Protein AF-A0AAE2ZX65-F1 (afdb_monomer_lite)

Structure (mmCIF, N/CA/C/O backbone):
data_AF-A0AAE2ZX65-F1
#
_entry.id   AF-A0AAE2ZX65-F1
#
loop_
_atom_site.group_PDB
_atom_site.id
_atom_site.type_symbol
_atom_site.label_atom_id
_atom_site.label_alt_id
_atom_site.label_comp_id
_atom_site.label_asym_id
_atom_site.label_entity_id
_atom_site.label_seq_id
_atom_site.pdbx_PDB_ins_code
_atom_site.Cartn_x
_atom_site.Cartn_y
_atom_site.Cartn_z
_atom_site.occupancy
_atom_site.B_iso_or_equiv
_atom_site.auth_seq_id
_atom_site.auth_comp_id
_atom_site.auth_asym_id
_atom_site.auth_atom_id
_atom_site.pdbx_PDB_model_num
ATOM 1 N N . MET A 1 1 ? 79.046 -8.834 11.916 1.00 33.12 1 MET A N 1
ATOM 2 C CA . MET A 1 1 ? 79.861 -10.033 11.596 1.00 33.12 1 MET A CA 1
ATOM 3 C C . MET A 1 1 ? 79.189 -10.716 10.413 1.00 33.12 1 MET A C 1
ATOM 5 O O . MET A 1 1 ? 78.044 -11.096 10.562 1.00 33.12 1 MET A O 1
ATOM 9 N N . LYS A 1 2 ? 79.654 -10.536 9.168 1.00 31.11 2 LYS A N 1
ATOM 10 C CA . LYS A 1 2 ? 80.804 -11.180 8.480 1.00 31.11 2 LYS A CA 1
ATOM 11 C C . LYS A 1 2 ? 80.577 -12.696 8.292 1.00 31.11 2 LYS A C 1
ATOM 13 O O . LYS A 1 2 ? 80.595 -13.402 9.283 1.00 31.11 2 LYS A O 1
ATOM 18 N N . LEU A 1 3 ? 80.137 -13.179 7.124 1.00 25.38 3 LEU A N 1
ATOM 19 C CA . LEU A 1 3 ? 80.840 -13.398 5.839 1.00 25.38 3 LEU A CA 1
ATOM 20 C C . LEU A 1 3 ? 81.616 -14.741 5.782 1.00 25.38 3 LEU A C 1
ATOM 22 O O . LEU A 1 3 ? 82.618 -14.885 6.473 1.00 25.38 3 LEU A O 1
ATOM 26 N N . LYS A 1 4 ? 81.221 -15.572 4.795 1.00 26.92 4 LYS A N 1
ATOM 27 C CA . LYS A 1 4 ? 82.021 -16.476 3.927 1.00 26.92 4 LYS A CA 1
ATOM 28 C C . LYS A 1 4 ? 82.262 -17.962 4.288 1.00 26.92 4 LYS A C 1
ATOM 30 O O . LYS A 1 4 ? 82.702 -18.280 5.383 1.00 26.92 4 LYS A O 1
ATOM 35 N N . ASN A 1 5 ? 82.165 -18.760 3.201 1.00 31.64 5 ASN A N 1
ATOM 36 C CA . ASN A 1 5 ? 82.756 -20.080 2.862 1.00 31.64 5 ASN A CA 1
ATOM 37 C C . ASN A 1 5 ? 81.822 -21.307 3.041 1.00 31.64 5 ASN A C 1
ATOM 39 O O . ASN A 1 5 ? 81.230 -21.435 4.096 1.00 31.64 5 ASN A O 1
ATOM 43 N N . VAL A 1 6 ? 81.631 -22.266 2.110 1.00 33.03 6 VAL A N 1
ATOM 44 C CA . VAL A 1 6 ? 82.343 -22.659 0.870 1.00 33.03 6 VAL A CA 1
ATOM 45 C C . VAL A 1 6 ? 81.496 -23.695 0.062 1.00 33.03 6 VAL A C 1
ATOM 47 O O . VAL A 1 6 ? 80.987 -24.644 0.638 1.00 33.03 6 VAL A O 1
ATOM 50 N N . ILE A 1 7 ? 81.348 -23.460 -1.255 1.00 30.73 7 ILE A N 1
ATOM 51 C CA . ILE A 1 7 ? 81.478 -24.358 -2.441 1.00 30.73 7 ILE A CA 1
ATOM 52 C C . ILE A 1 7 ? 80.739 -25.719 -2.518 1.00 30.73 7 ILE A C 1
ATOM 54 O O . ILE A 1 7 ? 81.151 -26.685 -1.890 1.00 30.73 7 ILE A O 1
ATOM 58 N N . GLN A 1 8 ? 79.843 -25.823 -3.516 1.00 30.19 8 GLN A N 1
ATOM 59 C CA . GLN A 1 8 ? 79.922 -26.730 -4.690 1.00 30.19 8 GLN A CA 1
ATOM 60 C C . GLN A 1 8 ? 79.115 -26.100 -5.856 1.00 30.19 8 GLN A C 1
ATOM 62 O O . GLN A 1 8 ? 77.972 -25.730 -5.630 1.00 30.19 8 GLN A O 1
ATOM 67 N N . THR A 1 9 ? 79.518 -25.898 -7.118 1.00 28.58 9 THR A N 1
ATOM 68 C CA . THR A 1 9 ? 80.795 -25.835 -7.853 1.00 28.58 9 THR A CA 1
ATOM 69 C C . THR A 1 9 ? 80.483 -25.089 -9.171 1.00 28.58 9 THR A C 1
ATOM 71 O O . THR A 1 9 ? 79.490 -25.388 -9.829 1.00 28.58 9 THR A O 1
ATOM 74 N N . LYS A 1 10 ? 81.316 -24.119 -9.569 1.00 27.17 10 LYS A N 1
ATOM 75 C CA . LYS A 1 10 ? 81.329 -23.453 -10.890 1.00 27.17 10 LYS A CA 1
ATOM 76 C C . LYS A 1 10 ? 82.726 -23.652 -11.504 1.00 27.17 10 LYS A C 1
ATOM 78 O O . LYS A 1 10 ? 83.690 -23.664 -10.747 1.00 27.17 10 LYS A O 1
ATOM 83 N N . LEU A 1 11 ? 82.781 -23.635 -12.845 1.00 24.55 11 LEU A N 1
ATOM 84 C CA . LEU A 1 11 ? 83.917 -23.357 -13.761 1.00 24.55 11 LEU A CA 1
ATOM 85 C C . LEU A 1 11 ? 84.796 -24.515 -14.273 1.00 24.55 11 LEU A C 1
ATOM 87 O O . LEU A 1 11 ? 85.619 -25.046 -13.542 1.00 24.55 11 LEU A O 1
ATOM 91 N N . ALA A 1 12 ? 84.736 -24.753 -15.593 1.00 24.08 12 ALA A N 1
ATOM 92 C CA . ALA A 1 12 ? 85.725 -24.327 -16.616 1.00 24.08 12 ALA A CA 1
ATOM 93 C C . ALA A 1 12 ? 85.232 -24.841 -17.997 1.00 24.08 12 ALA A C 1
ATOM 95 O O . ALA A 1 12 ? 84.873 -26.003 -18.105 1.00 24.08 12 ALA A O 1
ATOM 96 N N . LYS A 1 13 ? 84.924 -24.034 -19.026 1.00 24.91 13 LYS A N 1
ATOM 97 C CA . LYS A 1 13 ? 85.789 -23.298 -19.976 1.00 24.91 13 LYS A CA 1
ATOM 98 C C . LYS A 1 13 ? 86.987 -24.095 -20.543 1.00 24.91 13 LYS A C 1
ATOM 100 O O . LYS A 1 13 ? 87.998 -24.227 -19.862 1.00 24.91 13 LYS A O 1
ATOM 105 N N . THR A 1 14 ? 86.902 -24.349 -21.861 1.00 22.09 14 THR A N 1
ATOM 106 C CA . THR A 1 14 ? 87.977 -24.408 -22.890 1.00 22.09 14 THR A CA 1
ATOM 107 C C . THR A 1 14 ? 88.438 -25.795 -23.384 1.00 22.09 14 THR A C 1
ATOM 109 O O . THR A 1 14 ? 88.880 -26.606 -22.585 1.00 22.09 14 THR A O 1
ATOM 112 N N . LEU A 1 15 ? 88.476 -25.936 -24.728 1.00 21.86 15 LEU A N 1
ATOM 113 C CA . LEU A 1 15 ? 89.250 -26.896 -25.555 1.00 21.86 15 LEU A CA 1
ATOM 114 C C . LEU A 1 15 ? 88.759 -28.364 -25.499 1.00 21.86 15 LEU A C 1
ATOM 116 O O . LEU A 1 15 ? 88.542 -28.904 -24.430 1.00 21.86 15 LEU A O 1
ATOM 120 N N . VAL A 1 16 ? 88.512 -29.088 -26.597 1.00 23.00 16 VAL A N 1
ATOM 121 C CA . VAL A 1 16 ? 89.379 -29.465 -27.738 1.00 23.00 16 VAL A CA 1
ATOM 122 C C . VAL A 1 16 ? 88.421 -29.919 -28.868 1.00 23.00 16 VAL A C 1
ATOM 124 O O . VAL A 1 16 ? 87.481 -30.653 -28.594 1.00 23.00 16 VAL A O 1
ATOM 127 N N . ALA A 1 17 ? 88.527 -29.468 -30.119 1.00 22.17 17 ALA A N 1
ATOM 128 C CA . ALA A 1 17 ? 89.561 -29.924 -31.042 1.00 22.17 17 ALA A CA 1
ATOM 129 C C . ALA A 1 17 ? 89.898 -28.894 -32.130 1.00 22.17 17 ALA A C 1
ATOM 131 O O . ALA A 1 17 ? 89.030 -28.386 -32.834 1.00 22.17 17 ALA A O 1
ATOM 132 N N . ALA A 1 18 ? 91.196 -28.635 -32.270 1.00 23.88 18 ALA A N 1
ATOM 133 C CA . ALA A 1 18 ? 91.813 -28.020 -33.432 1.00 23.88 18 ALA A CA 1
ATOM 134 C C . ALA A 1 18 ? 92.181 -29.114 -34.449 1.00 23.88 18 ALA A C 1
ATOM 136 O O . ALA A 1 18 ? 92.753 -30.120 -34.035 1.00 23.88 18 ALA A O 1
ATOM 137 N N . LEU A 1 19 ? 91.911 -28.914 -35.745 1.00 23.19 19 LEU A N 1
ATOM 138 C CA . LEU A 1 19 ? 92.927 -28.706 -36.797 1.00 23.19 19 LEU A CA 1
ATOM 139 C C . LEU A 1 19 ? 92.298 -28.621 -38.208 1.00 23.19 19 LEU A C 1
ATOM 141 O O . LEU A 1 19 ? 91.191 -29.101 -38.418 1.00 23.19 19 LEU A O 1
ATOM 145 N N . MET A 1 20 ? 93.106 -28.108 -39.153 1.00 23.92 20 MET A N 1
ATOM 146 C CA . MET A 1 20 ? 92.914 -27.895 -40.609 1.00 23.92 20 MET A CA 1
ATOM 147 C C . MET A 1 20 ? 92.323 -26.514 -40.980 1.00 23.92 20 MET A C 1
ATOM 149 O O . MET A 1 20 ? 91.116 -26.332 -40.934 1.00 23.92 20 MET A O 1
ATOM 153 N N . ILE A 1 21 ? 93.108 -25.425 -41.089 1.00 27.61 21 ILE A N 1
ATOM 154 C CA . ILE A 1 21 ? 94.105 -24.993 -42.117 1.00 27.61 21 ILE A CA 1
ATOM 155 C C . ILE A 1 21 ? 93.481 -24.342 -43.375 1.00 27.61 21 ILE A C 1
ATOM 157 O O . ILE A 1 21 ? 92.838 -25.034 -44.151 1.00 27.61 21 ILE A O 1
ATOM 161 N N . GLY A 1 22 ? 93.849 -23.061 -43.598 1.00 23.44 22 GLY A N 1
ATOM 162 C CA . GLY A 1 22 ? 93.984 -22.343 -44.892 1.00 23.44 22 GLY A CA 1
ATOM 163 C C . GLY A 1 22 ? 92.676 -21.941 -45.594 1.00 23.44 22 GLY A C 1
ATOM 164 O O . GLY A 1 22 ? 91.748 -22.724 -45.628 1.00 23.44 22 GLY A O 1
ATOM 165 N N . SER A 1 23 ? 92.485 -20.773 -46.218 1.00 26.30 23 SER A N 1
ATOM 166 C CA . SER A 1 23 ? 93.396 -19.728 -46.711 1.00 26.30 23 SER A CA 1
ATOM 167 C C . SER A 1 23 ? 92.569 -18.577 -47.342 1.00 26.30 23 SER A C 1
ATOM 169 O O . SER A 1 23 ? 91.631 -18.884 -48.064 1.00 26.30 23 SER A O 1
ATOM 171 N N . ILE A 1 24 ? 92.967 -17.308 -47.091 1.00 28.83 24 ILE A N 1
ATOM 172 C CA . ILE A 1 24 ? 93.163 -16.166 -48.042 1.00 28.83 24 ILE A CA 1
ATOM 173 C C . ILE A 1 24 ? 91.943 -15.792 -48.942 1.00 28.83 24 ILE A C 1
ATOM 175 O O . ILE A 1 24 ? 91.455 -16.620 -49.694 1.00 28.83 24 ILE A O 1
ATOM 179 N N . SER A 1 25 ? 91.383 -14.569 -49.002 1.00 26.75 25 SER A N 1
ATOM 180 C CA . SER A 1 25 ? 91.962 -13.237 -49.325 1.00 26.75 25 SER A CA 1
ATOM 181 C C . SER A 1 25 ? 90.861 -12.161 -49.132 1.00 26.75 25 SER A C 1
ATOM 183 O O . SER A 1 25 ? 89.714 -12.447 -49.450 1.00 26.75 25 SER A O 1
ATOM 185 N N . ASN A 1 26 ? 91.086 -11.004 -48.487 1.00 25.69 26 ASN A N 1
ATOM 186 C CA . ASN A 1 26 ? 91.596 -9.726 -49.051 1.00 25.69 26 ASN A CA 1
ATOM 187 C C . ASN A 1 26 ? 90.714 -9.205 -50.211 1.00 25.69 26 ASN A C 1
ATOM 189 O O . ASN A 1 26 ? 90.538 -9.931 -51.177 1.00 25.69 26 ASN A O 1
ATOM 193 N N . THR A 1 27 ? 90.083 -8.025 -50.207 1.00 28.42 27 THR A N 1
ATOM 194 C CA . THR A 1 27 ? 90.533 -6.618 -50.018 1.00 28.42 27 THR A CA 1
ATOM 195 C C . THR A 1 27 ? 89.251 -5.741 -50.019 1.00 28.42 27 THR A C 1
ATOM 197 O O . THR A 1 27 ? 88.296 -6.141 -50.671 1.00 28.42 27 THR A O 1
ATOM 200 N N . GLY A 1 28 ? 89.065 -4.580 -49.383 1.00 24.11 28 GLY A N 1
ATOM 201 C CA . GLY A 1 28 ? 89.921 -3.409 -49.187 1.00 24.11 28 GLY A CA 1
ATOM 202 C C . GLY A 1 28 ? 89.157 -2.146 -49.655 1.00 24.11 28 GLY A C 1
ATOM 203 O O . GLY A 1 28 ? 88.316 -2.233 -50.542 1.00 24.11 28 GLY A O 1
ATOM 204 N N . PHE A 1 29 ? 89.526 -0.992 -49.094 1.00 24.34 29 PHE A N 1
ATOM 205 C CA . PHE A 1 29 ? 89.214 0.387 -49.511 1.00 24.34 29 PHE A CA 1
ATOM 206 C C . PHE A 1 29 ? 87.988 1.142 -48.967 1.00 24.34 29 PHE A C 1
ATOM 208 O O . PHE A 1 29 ? 87.015 0.601 -48.463 1.00 24.34 29 PHE A O 1
ATOM 215 N N . THR A 1 30 ? 88.166 2.462 -48.987 1.00 24.75 30 THR A N 1
ATOM 216 C CA . THR A 1 30 ? 87.928 3.434 -47.918 1.00 24.75 30 THR A CA 1
ATOM 217 C C . THR A 1 30 ? 87.619 4.799 -48.555 1.00 24.75 30 THR A C 1
ATOM 219 O O . THR A 1 30 ? 88.247 5.133 -49.554 1.00 24.75 30 THR A O 1
ATOM 222 N N . VAL A 1 31 ? 86.798 5.595 -47.855 1.00 24.00 31 VAL A N 1
ATOM 223 C CA . VAL A 1 31 ? 86.656 7.079 -47.810 1.00 24.00 31 VAL A CA 1
ATOM 224 C C . VAL A 1 31 ? 85.989 7.884 -48.953 1.00 24.00 31 VAL A C 1
ATOM 226 O O . VAL A 1 31 ? 86.354 7.775 -50.115 1.00 24.00 31 VAL A O 1
ATOM 229 N N . GLN A 1 32 ? 85.166 8.838 -48.477 1.00 23.20 32 GLN A N 1
ATOM 230 C CA . GLN A 1 32 ? 84.896 10.243 -48.886 1.00 23.20 32 GLN A CA 1
ATOM 231 C C . GLN A 1 32 ? 83.448 10.476 -49.346 1.00 23.20 32 GLN A C 1
ATOM 233 O O . GLN A 1 32 ? 82.987 9.841 -50.280 1.00 23.20 32 GLN A O 1
ATOM 238 N N . ALA A 1 33 ? 82.599 11.145 -48.552 1.00 25.52 33 ALA A N 1
ATOM 239 C CA . ALA A 1 33 ? 82.558 12.578 -48.214 1.00 25.52 33 ALA A CA 1
ATOM 240 C C . ALA A 1 33 ? 82.254 13.454 -49.437 1.00 25.52 33 ALA A C 1
ATOM 242 O O . ALA A 1 33 ? 83.161 13.715 -50.210 1.00 25.52 33 ALA A O 1
ATOM 243 N N . GLU A 1 34 ? 81.007 13.920 -49.561 1.00 25.22 34 GLU A N 1
ATOM 244 C CA . GLU A 1 34 ? 80.683 15.337 -49.788 1.00 25.22 34 GLU A CA 1
ATOM 245 C C . GLU A 1 34 ? 79.168 15.579 -49.703 1.00 25.22 34 GLU A C 1
ATOM 247 O O . GLU A 1 34 ? 78.351 14.796 -50.188 1.00 25.22 34 GLU A O 1
ATOM 252 N N . GLU A 1 35 ? 78.822 16.660 -49.007 1.00 25.33 35 GLU A N 1
ATOM 253 C CA . GLU A 1 35 ? 77.507 17.296 -48.974 1.00 25.33 35 GLU A CA 1
ATOM 254 C C . GLU A 1 35 ? 77.135 17.846 -50.361 1.00 25.33 35 GLU A C 1
ATOM 256 O O . GLU A 1 35 ? 78.023 18.265 -51.097 1.00 25.33 35 GLU A O 1
ATOM 261 N N . ALA A 1 36 ? 75.836 17.951 -50.671 1.00 23.62 36 ALA A N 1
ATOM 262 C CA . ALA A 1 36 ? 75.194 19.235 -51.001 1.00 23.62 36 ALA A CA 1
ATOM 263 C C . ALA A 1 36 ? 73.749 19.072 -51.530 1.00 23.62 36 ALA A C 1
ATOM 265 O O . ALA A 1 36 ? 73.491 18.408 -52.527 1.00 23.62 36 ALA A O 1
ATOM 266 N N . THR A 1 37 ? 72.847 19.779 -50.839 1.00 24.52 37 THR A N 1
ATOM 267 C CA . THR A 1 37 ? 71.733 20.616 -51.345 1.00 24.52 37 THR A CA 1
ATOM 268 C C . THR A 1 37 ? 70.596 20.044 -52.208 1.00 24.52 37 THR A C 1
ATOM 270 O O . THR A 1 37 ? 70.757 19.769 -53.387 1.00 24.52 37 THR A O 1
ATOM 273 N N . GLN A 1 38 ? 69.413 20.051 -51.577 1.00 25.27 38 GLN A N 1
ATOM 274 C CA . GLN A 1 38 ? 68.196 20.832 -51.893 1.00 25.27 38 GLN A CA 1
ATOM 275 C C . GLN A 1 38 ? 67.552 20.844 -53.296 1.00 25.27 38 GLN A C 1
ATOM 277 O O . GLN A 1 38 ? 68.186 21.149 -54.299 1.00 25.27 38 GLN A O 1
ATOM 282 N N . ASN A 1 39 ? 66.210 20.780 -53.209 1.00 25.42 39 ASN A N 1
ATOM 283 C CA . ASN A 1 39 ? 65.164 21.288 -54.111 1.00 25.42 39 ASN A CA 1
ATOM 284 C C . ASN A 1 39 ? 64.868 20.457 -55.367 1.00 25.42 39 ASN A C 1
ATOM 286 O O . ASN A 1 39 ? 65.763 19.892 -55.973 1.00 25.42 39 ASN A O 1
ATOM 290 N N . GLU A 1 40 ? 63.646 20.364 -55.887 1.00 27.20 40 GLU A N 1
ATOM 291 C CA . GLU A 1 40 ? 62.262 20.613 -55.452 1.00 27.20 40 GLU A CA 1
ATOM 292 C C . GLU A 1 40 ? 61.406 20.065 -56.623 1.00 27.20 40 GLU A C 1
ATOM 294 O O . GLU A 1 40 ? 61.785 20.230 -57.777 1.00 27.20 40 GLU A O 1
ATOM 299 N N . GLN A 1 41 ? 60.256 19.462 -56.312 1.00 25.81 41 GLN A N 1
ATOM 300 C CA . GLN A 1 41 ? 59.004 19.465 -57.095 1.00 25.81 41 GLN A CA 1
ATOM 301 C C . GLN A 1 41 ? 58.832 18.800 -58.489 1.00 25.81 41 GLN A C 1
ATOM 303 O O . GLN A 1 41 ? 59.487 19.116 -59.475 1.00 25.81 41 GLN A O 1
ATOM 308 N N . ASN A 1 42 ? 57.710 18.057 -58.528 1.00 25.98 42 ASN A N 1
ATOM 309 C CA . ASN A 1 42 ? 56.699 17.886 -59.587 1.00 25.98 42 ASN A CA 1
ATOM 310 C C . ASN A 1 42 ? 56.825 16.736 -60.607 1.00 25.98 42 ASN A C 1
ATOM 312 O O . ASN A 1 42 ? 57.522 16.825 -61.607 1.00 25.98 42 ASN A O 1
ATOM 316 N N . ASP A 1 43 ? 56.029 15.696 -60.324 1.00 27.55 43 ASP A N 1
ATOM 317 C CA . ASP A 1 43 ? 54.872 15.210 -61.099 1.00 27.55 43 ASP A CA 1
ATOM 318 C C . ASP A 1 43 ? 54.977 14.805 -62.591 1.00 27.55 43 ASP A C 1
ATOM 320 O O . ASP A 1 43 ? 55.471 15.529 -63.448 1.00 27.55 43 ASP A O 1
ATOM 324 N N . VAL A 1 44 ? 54.263 13.694 -62.862 1.00 26.70 44 VAL A N 1
ATOM 325 C CA . VAL A 1 44 ? 53.618 13.227 -64.115 1.00 26.70 44 VAL A CA 1
ATOM 326 C C . VAL A 1 44 ? 54.260 12.044 -64.886 1.00 26.70 44 VAL A C 1
ATOM 328 O O . VAL A 1 44 ? 55.163 12.205 -65.694 1.00 26.70 44 VAL A O 1
ATOM 331 N N . VAL A 1 45 ? 53.657 10.864 -64.648 1.00 26.05 45 VAL A N 1
ATOM 332 C CA . VAL A 1 45 ? 53.090 9.846 -65.581 1.00 26.05 45 VAL A CA 1
ATOM 333 C C . VAL A 1 45 ? 53.964 9.139 -66.647 1.00 26.05 45 VAL A C 1
ATOM 335 O O . VAL A 1 45 ? 54.505 9.748 -67.559 1.00 26.05 45 VAL A O 1
ATOM 338 N N . GLU A 1 46 ? 53.942 7.799 -66.520 1.00 31.55 46 GLU A N 1
ATOM 339 C CA . GLU A 1 46 ? 54.070 6.677 -67.481 1.00 31.55 46 GLU A CA 1
ATOM 340 C C . GLU A 1 46 ? 54.972 6.776 -68.725 1.00 31.55 46 GLU A C 1
ATOM 342 O O . GLU A 1 46 ? 54.770 7.601 -69.606 1.00 31.55 46 GLU A O 1
ATOM 347 N N . MET A 1 47 ? 55.821 5.751 -68.903 1.00 27.06 47 MET A N 1
ATOM 348 C CA . MET A 1 47 ? 55.765 4.856 -70.075 1.00 27.06 47 MET A CA 1
ATOM 349 C C . MET A 1 47 ? 56.664 3.625 -69.879 1.00 27.06 47 MET A C 1
ATOM 351 O O . MET A 1 47 ? 57.814 3.710 -69.452 1.00 27.06 47 MET A O 1
ATOM 355 N N . ALA A 1 48 ? 56.099 2.463 -70.198 1.00 29.67 48 ALA A N 1
ATOM 356 C CA . ALA A 1 48 ? 56.724 1.154 -70.118 1.00 29.67 48 ALA A CA 1
ATOM 357 C C . ALA A 1 48 ? 57.840 0.960 -71.161 1.00 29.67 48 ALA A C 1
ATOM 359 O O . ALA A 1 48 ? 57.712 1.361 -72.316 1.00 29.67 48 ALA A O 1
ATOM 360 N N . SER A 1 49 ? 58.882 0.215 -70.788 1.00 28.33 49 SER A N 1
ATOM 361 C CA . SER A 1 49 ? 59.636 -0.612 -71.734 1.00 28.33 49 SER A CA 1
ATOM 362 C C . SER A 1 49 ? 60.024 -1.924 -71.053 1.00 28.33 49 SER A C 1
ATOM 364 O O . SER A 1 49 ? 60.558 -1.944 -69.947 1.00 28.33 49 SER A O 1
ATOM 366 N N . ALA A 1 50 ? 59.660 -3.030 -71.696 1.00 34.09 50 ALA A N 1
ATOM 367 C CA . ALA A 1 50 ? 59.936 -4.383 -71.249 1.00 34.09 50 ALA A CA 1
ATOM 368 C C . ALA A 1 50 ? 61.233 -4.898 -71.890 1.00 34.09 50 ALA A C 1
ATOM 370 O O . ALA A 1 50 ? 61.385 -4.830 -73.108 1.00 34.09 50 ALA A O 1
ATOM 371 N N . SER A 1 51 ? 62.111 -5.507 -71.093 1.00 28.22 51 SER A N 1
ATOM 372 C CA . SER A 1 51 ? 62.977 -6.599 -71.554 1.00 28.22 51 SER A CA 1
ATOM 373 C C . SER A 1 51 ? 63.300 -7.517 -70.374 1.00 28.22 51 SER A C 1
ATOM 375 O O . SER A 1 51 ? 63.884 -7.070 -69.387 1.00 28.22 51 SER A O 1
ATOM 377 N N . GLY A 1 52 ? 62.870 -8.776 -70.455 1.00 31.38 52 GLY A N 1
ATOM 378 C CA . GLY A 1 52 ? 63.052 -9.781 -69.408 1.00 31.38 52 GLY A CA 1
ATOM 379 C C . GLY A 1 52 ? 64.491 -10.283 -69.286 1.00 31.38 52 GLY A C 1
ATOM 380 O O . GLY A 1 52 ? 65.197 -10.412 -70.281 1.00 31.38 52 GLY A O 1
ATOM 381 N N . ASN A 1 53 ? 64.938 -10.575 -68.067 1.00 32.19 53 ASN A N 1
ATOM 382 C CA . ASN A 1 53 ? 64.852 -11.910 -67.460 1.00 32.19 53 ASN A CA 1
ATOM 383 C C . ASN A 1 53 ? 65.441 -11.882 -66.035 1.00 32.19 53 ASN A C 1
ATOM 385 O O . ASN A 1 53 ? 66.324 -11.083 -65.739 1.00 32.19 53 ASN A O 1
ATOM 389 N N . ASP A 1 54 ? 64.922 -12.776 -65.190 1.00 30.06 54 ASP A N 1
ATOM 390 C CA . ASP A 1 54 ? 65.324 -13.089 -63.809 1.00 30.06 54 ASP A CA 1
ATOM 391 C C . ASP A 1 54 ? 65.136 -11.996 -62.747 1.00 30.06 54 ASP A C 1
ATOM 393 O O . ASP A 1 54 ? 66.061 -11.535 -62.079 1.00 30.06 54 ASP A O 1
ATOM 397 N N . SER A 1 5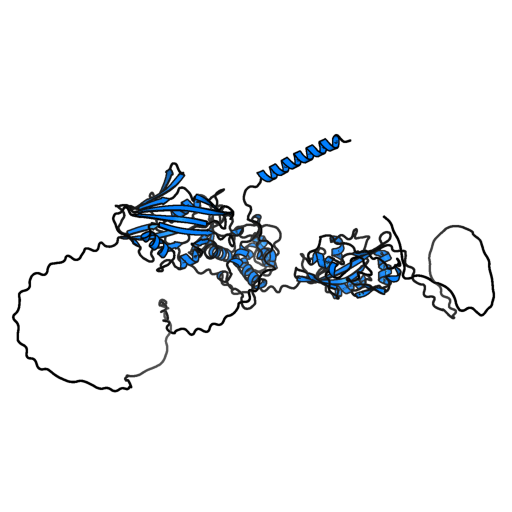5 ? 63.873 -11.657 -62.490 1.00 31.16 55 SER A N 1
ATOM 398 C CA . SER A 1 55 ? 63.472 -11.052 -61.222 1.00 31.16 55 SER A CA 1
ATOM 399 C C . SER A 1 55 ? 63.446 -12.116 -60.120 1.00 31.16 55 SER A C 1
ATOM 401 O O . SER A 1 55 ? 62.426 -12.768 -59.889 1.00 31.16 55 SER A O 1
ATOM 403 N N . VAL A 1 56 ? 64.549 -12.247 -59.382 1.00 32.91 56 VAL A N 1
ATOM 404 C CA . VAL A 1 56 ? 64.445 -12.566 -57.954 1.00 32.91 56 VAL A CA 1
ATOM 405 C C . VAL A 1 56 ? 63.661 -11.406 -57.351 1.00 32.91 56 VAL A C 1
ATOM 407 O O . VAL A 1 56 ? 64.175 -10.293 -57.242 1.00 32.91 56 VAL A O 1
ATOM 410 N N . VAL A 1 57 ? 62.382 -11.630 -57.050 1.00 32.62 57 VAL A N 1
ATOM 411 C CA . VAL A 1 57 ? 61.566 -10.670 -56.306 1.00 32.62 57 VAL A CA 1
ATOM 412 C C . VAL A 1 57 ? 62.212 -10.540 -54.933 1.00 32.62 57 VAL A C 1
ATOM 414 O O . VAL A 1 57 ? 62.013 -11.373 -54.053 1.00 32.62 57 VAL A O 1
ATOM 417 N N . ALA A 1 58 ? 63.040 -9.513 -54.762 1.00 38.28 58 ALA A N 1
ATOM 418 C CA . ALA A 1 58 ? 63.372 -9.018 -53.444 1.00 38.28 58 ALA A CA 1
ATOM 419 C C . ALA A 1 58 ? 62.049 -8.559 -52.828 1.00 38.28 58 ALA A C 1
ATOM 421 O O . ALA A 1 58 ? 61.490 -7.537 -53.232 1.00 38.28 58 ALA A O 1
ATOM 422 N N . VAL A 1 59 ? 61.515 -9.349 -51.896 1.00 37.44 59 VAL A N 1
ATOM 423 C CA . VAL A 1 59 ? 60.452 -8.897 -51.003 1.00 37.44 59 VAL A CA 1
ATOM 424 C C . VAL A 1 59 ? 61.033 -7.687 -50.279 1.00 37.44 59 VAL A C 1
ATOM 426 O O . VAL A 1 59 ? 61.921 -7.826 -49.441 1.00 37.44 59 VAL A O 1
ATOM 429 N N . LYS A 1 60 ? 60.618 -6.477 -50.668 1.00 44.53 60 LYS A N 1
ATOM 430 C CA . LYS A 1 60 ? 60.876 -5.288 -49.858 1.00 44.53 60 LYS A CA 1
ATOM 431 C C . LYS A 1 60 ? 60.134 -5.520 -48.550 1.00 44.53 60 LYS A C 1
ATOM 433 O O . LYS A 1 60 ? 58.910 -5.437 -48.534 1.00 44.53 60 LYS A O 1
ATOM 438 N N . GLU A 1 61 ? 60.858 -5.831 -47.480 1.00 56.91 61 GLU A N 1
ATOM 439 C CA . GLU A 1 61 ? 60.288 -5.802 -46.137 1.00 56.91 61 GLU A CA 1
ATOM 440 C C . GLU A 1 61 ? 59.707 -4.405 -45.905 1.00 56.91 61 GLU A C 1
ATOM 442 O O . GLU A 1 61 ? 60.412 -3.390 -45.968 1.00 56.91 61 GLU A O 1
ATOM 447 N N . LYS A 1 62 ? 58.388 -4.345 -45.714 1.00 64.81 62 LYS A N 1
ATOM 448 C CA . LYS A 1 62 ? 57.675 -3.106 -45.422 1.00 64.81 62 LYS A CA 1
ATOM 449 C C . LYS A 1 62 ? 58.222 -2.557 -44.108 1.00 64.81 62 LYS A C 1
ATOM 451 O O . LYS A 1 62 ? 58.083 -3.172 -43.055 1.00 64.81 62 LYS A O 1
ATOM 456 N N . THR A 1 63 ? 58.916 -1.425 -44.177 1.00 68.81 63 THR A N 1
ATOM 457 C CA . THR A 1 63 ? 59.569 -0.838 -43.005 1.00 68.81 63 THR A CA 1
ATOM 458 C C . THR A 1 63 ? 58.575 0.045 -42.259 1.00 68.81 63 THR A C 1
ATOM 460 O O . THR A 1 63 ? 58.090 1.037 -42.802 1.00 68.81 63 THR A O 1
ATOM 463 N N . TYR A 1 64 ? 58.282 -0.303 -41.009 1.00 73.88 64 TYR A N 1
ATOM 464 C CA . TYR A 1 64 ? 57.392 0.473 -40.150 1.00 73.88 64 TYR A CA 1
ATOM 465 C C . TYR A 1 64 ? 58.167 1.522 -39.330 1.00 73.88 64 TYR A C 1
ATOM 467 O O . TYR A 1 64 ? 59.319 1.286 -38.953 1.00 73.88 64 TYR A O 1
ATOM 475 N N . PRO A 1 65 ? 57.571 2.693 -39.026 1.00 75.06 65 PRO A N 1
ATOM 476 C CA . PRO A 1 65 ? 58.196 3.676 -38.148 1.00 75.06 65 PRO A CA 1
ATOM 477 C C . PRO A 1 65 ? 58.333 3.130 -36.721 1.00 75.06 65 PRO A C 1
ATOM 479 O O . PRO A 1 65 ? 57.573 2.264 -36.292 1.00 75.06 65 PRO A O 1
ATOM 482 N N . THR A 1 66 ? 59.267 3.682 -35.944 1.00 76.75 66 THR A N 1
ATOM 483 C CA . THR A 1 66 ? 59.402 3.328 -34.525 1.00 76.75 66 THR A CA 1
ATOM 484 C C . THR A 1 66 ? 58.161 3.765 -33.741 1.00 76.75 66 THR A C 1
ATOM 486 O O . THR A 1 66 ? 57.949 4.959 -33.518 1.00 76.75 66 THR A O 1
ATOM 489 N N . ILE A 1 67 ? 57.370 2.792 -33.286 1.00 79.06 67 ILE A N 1
ATOM 490 C CA . ILE A 1 67 ? 56.212 2.989 -32.409 1.00 79.06 67 ILE A CA 1
ATOM 491 C C . ILE A 1 67 ? 56.604 2.613 -30.980 1.00 79.06 67 ILE A C 1
ATOM 493 O O . ILE A 1 67 ? 57.067 1.507 -30.720 1.00 79.06 67 ILE A O 1
ATOM 497 N N . LYS A 1 68 ? 56.434 3.551 -30.043 1.00 72.31 68 LYS A N 1
ATOM 498 C CA . LYS A 1 68 ? 56.783 3.361 -28.626 1.00 72.31 68 LYS A CA 1
ATOM 499 C C . LYS A 1 68 ? 55.659 2.717 -27.818 1.00 72.31 68 LYS A C 1
ATOM 501 O O . LYS A 1 68 ? 55.951 2.022 -26.850 1.00 72.31 68 LYS A O 1
ATOM 506 N N . THR A 1 69 ? 54.407 2.951 -28.213 1.00 76.50 69 THR A N 1
ATOM 507 C CA . THR A 1 69 ? 53.218 2.458 -27.507 1.00 76.50 69 THR A CA 1
ATOM 508 C C . THR A 1 69 ? 52.093 2.170 -28.497 1.00 76.50 69 THR A C 1
ATOM 510 O O . THR A 1 69 ? 51.802 3.006 -29.349 1.00 76.50 69 THR A O 1
ATOM 513 N N . VAL A 1 70 ? 51.428 1.026 -28.350 1.00 79.88 70 VAL A N 1
ATOM 514 C CA . VAL A 1 70 ? 50.110 0.767 -28.954 1.00 79.88 70 VAL A CA 1
ATOM 515 C C . VAL A 1 70 ? 49.095 0.761 -27.818 1.00 79.88 70 VAL A C 1
ATOM 517 O O . VAL A 1 70 ? 49.317 0.103 -26.804 1.00 79.88 70 VAL A O 1
ATOM 520 N N . ILE A 1 71 ? 48.022 1.527 -27.948 1.00 80.69 71 ILE A N 1
ATOM 521 C CA . ILE A 1 71 ? 46.973 1.634 -26.937 1.00 80.69 71 ILE A CA 1
ATOM 522 C C . ILE A 1 71 ? 45.754 0.863 -27.423 1.00 80.69 71 ILE A C 1
ATOM 524 O O . ILE A 1 71 ? 45.249 1.157 -28.502 1.00 80.69 71 ILE A O 1
ATOM 528 N N . LEU A 1 72 ? 45.252 -0.072 -26.619 1.00 83.94 72 LEU A N 1
ATOM 529 C CA . LEU A 1 72 ? 43.937 -0.668 -26.832 1.00 83.94 72 LEU A CA 1
ATOM 530 C C . LEU A 1 72 ? 42.910 0.036 -25.941 1.00 83.94 72 LEU A C 1
ATOM 532 O O . LEU A 1 72 ? 42.939 -0.091 -24.713 1.00 83.94 72 LEU A O 1
ATOM 536 N N . ALA A 1 73 ? 42.013 0.792 -26.566 1.00 83.75 73 ALA A N 1
ATOM 537 C CA . ALA A 1 73 ? 40.952 1.536 -25.913 1.00 83.75 73 ALA A CA 1
ATOM 538 C C . ALA A 1 73 ? 39.625 0.764 -25.964 1.00 83.75 73 ALA A C 1
ATOM 540 O O . ALA A 1 73 ? 39.279 0.135 -26.965 1.00 83.75 73 ALA A O 1
ATOM 541 N N . GLY A 1 74 ? 38.868 0.815 -24.869 1.00 81.75 74 GLY A N 1
ATOM 542 C CA . GLY A 1 74 ? 37.525 0.238 -24.792 1.00 81.75 74 GLY A CA 1
ATOM 543 C C . GLY A 1 74 ? 37.447 -1.267 -24.505 1.00 81.75 74 GLY A C 1
ATOM 544 O O . GLY A 1 74 ? 36.341 -1.782 -24.371 1.00 81.75 74 GLY A O 1
ATOM 545 N N . GLY A 1 75 ? 38.577 -1.968 -24.352 1.00 82.88 75 GLY A N 1
ATOM 546 C CA . GLY A 1 75 ? 38.608 -3.430 -24.161 1.00 82.88 75 GLY A CA 1
ATOM 547 C C . GLY A 1 75 ? 37.958 -3.935 -22.867 1.00 82.88 75 GLY A C 1
ATOM 548 O O . GLY A 1 75 ? 37.628 -5.107 -22.748 1.00 82.88 75 GLY A O 1
ATOM 549 N N . THR A 1 76 ? 37.735 -3.051 -21.900 1.00 80.50 76 THR A N 1
ATOM 550 C CA . THR A 1 76 ? 37.129 -3.359 -20.599 1.00 80.50 76 THR A CA 1
ATOM 551 C C . THR A 1 76 ? 35.721 -2.767 -20.442 1.00 80.50 76 THR A C 1
ATOM 553 O O . THR A 1 76 ? 35.094 -2.953 -19.401 1.00 80.50 76 THR A O 1
ATOM 556 N N . MET A 1 77 ? 35.179 -2.091 -21.471 1.00 79.06 77 MET A N 1
ATOM 557 C CA . MET A 1 77 ? 33.865 -1.428 -21.396 1.00 79.06 77 MET A CA 1
ATOM 558 C C . MET A 1 77 ? 32.724 -2.377 -21.046 1.00 79.06 77 MET A C 1
ATOM 560 O O . MET A 1 77 ? 31.882 -2.000 -20.237 1.00 79.06 77 MET A O 1
ATOM 564 N N . ALA A 1 78 ? 32.722 -3.598 -21.583 1.00 78.44 78 ALA A N 1
ATOM 565 C CA . ALA A 1 78 ? 31.691 -4.584 -21.270 1.00 78.44 78 ALA A CA 1
ATOM 566 C C . ALA A 1 78 ? 31.612 -4.888 -19.768 1.00 78.44 78 ALA A C 1
ATOM 568 O O . ALA A 1 78 ? 30.520 -4.974 -19.216 1.00 78.44 78 ALA A O 1
ATOM 569 N N . LYS A 1 79 ? 32.753 -4.953 -19.071 1.00 75.94 79 LYS A N 1
ATOM 570 C CA . LYS A 1 79 ? 32.782 -5.160 -17.621 1.00 75.94 79 LYS A CA 1
ATOM 571 C C . LYS A 1 79 ? 32.158 -3.986 -16.865 1.00 75.94 79 LYS A C 1
ATOM 573 O O . LYS A 1 79 ? 31.329 -4.194 -15.989 1.00 75.94 79 LYS A O 1
ATOM 578 N N . TYR A 1 80 ? 32.517 -2.751 -17.214 1.00 73.31 80 TYR A N 1
ATOM 579 C CA . TYR A 1 80 ? 32.037 -1.573 -16.481 1.00 73.31 80 TYR A CA 1
ATOM 580 C C . TYR A 1 80 ? 30.588 -1.211 -16.820 1.00 73.31 80 TYR A C 1
ATOM 582 O O . TYR A 1 80 ? 29.767 -1.033 -15.925 1.00 73.31 80 TYR A O 1
ATOM 590 N N . VAL A 1 81 ? 30.269 -1.099 -18.113 1.00 72.25 81 VAL A N 1
ATOM 591 C CA . VAL A 1 81 ? 28.951 -0.660 -18.601 1.00 72.25 81 VAL A CA 1
ATOM 592 C C . VAL A 1 81 ? 27.935 -1.805 -18.543 1.00 72.25 81 VAL A C 1
ATOM 594 O O . VAL A 1 81 ? 26.754 -1.563 -18.316 1.00 72.25 81 VAL A O 1
ATOM 597 N N . GLY A 1 82 ? 28.382 -3.060 -18.646 1.00 65.62 82 GLY A N 1
ATOM 598 C CA . GLY A 1 82 ? 27.563 -4.244 -18.370 1.00 65.62 82 GLY A CA 1
ATOM 599 C C . GLY A 1 82 ? 27.312 -4.502 -16.877 1.00 65.62 82 GLY A C 1
ATOM 600 O O . GLY A 1 82 ? 26.680 -5.496 -16.534 1.00 65.62 82 GLY A O 1
ATOM 601 N N . GLY A 1 83 ? 27.782 -3.641 -15.965 1.00 61.50 83 GLY A N 1
ATOM 602 C CA . GLY A 1 83 ? 27.423 -3.705 -14.543 1.00 61.50 83 GLY A CA 1
ATOM 603 C C . GLY A 1 83 ? 28.142 -4.785 -13.723 1.00 61.50 83 GLY A C 1
ATOM 604 O O . GLY A 1 83 ? 27.606 -5.228 -12.706 1.00 61.50 83 GLY A O 1
ATOM 605 N N . GLN A 1 84 ? 29.340 -5.216 -14.131 1.00 54.28 84 GLN A N 1
ATOM 606 C CA . GLN A 1 84 ? 30.226 -6.055 -13.315 1.00 54.28 84 GLN A CA 1
ATOM 607 C C . GLN A 1 84 ? 31.097 -5.137 -12.434 1.00 54.28 84 GLN A C 1
ATOM 609 O O . GLN A 1 84 ? 31.793 -4.255 -12.933 1.00 54.28 84 GLN A O 1
ATOM 614 N N . VAL A 1 85 ? 31.036 -5.304 -11.109 1.00 51.50 85 VAL A N 1
ATOM 615 C CA . VAL A 1 85 ? 31.606 -4.388 -10.097 1.00 51.50 85 VAL A CA 1
ATOM 616 C C . VAL A 1 85 ? 33.097 -4.089 -10.351 1.00 51.50 85 VAL A C 1
ATOM 618 O O . VAL A 1 85 ? 33.968 -4.901 -10.044 1.00 51.50 85 VAL A O 1
ATOM 621 N N . ALA A 1 86 ? 33.411 -2.905 -10.887 1.00 49.75 86 ALA A N 1
ATOM 622 C CA . ALA A 1 86 ? 34.774 -2.389 -11.004 1.00 49.75 86 ALA A CA 1
ATOM 623 C C . ALA A 1 86 ? 34.802 -0.846 -10.980 1.00 49.75 86 ALA A C 1
ATOM 625 O O . ALA A 1 86 ? 33.820 -0.180 -11.294 1.00 49.75 86 ALA A O 1
ATOM 626 N N . SER A 1 87 ? 35.944 -0.287 -10.561 1.00 45.34 87 SER A N 1
ATOM 627 C CA . SER A 1 87 ? 36.206 1.158 -10.439 1.00 45.34 87 SER A CA 1
ATOM 628 C C . SER A 1 87 ? 35.892 1.926 -11.742 1.00 45.34 87 SER A C 1
ATOM 630 O O . SER A 1 87 ? 36.222 1.417 -12.811 1.00 45.34 87 SER A O 1
ATOM 632 N N . PRO A 1 88 ? 35.331 3.154 -11.686 1.00 45.50 88 PRO A N 1
ATOM 633 C CA . PRO A 1 88 ? 34.788 3.894 -12.841 1.00 45.50 88 PRO A CA 1
ATOM 634 C C . PRO A 1 88 ? 35.807 4.364 -13.898 1.00 45.50 88 PRO A C 1
ATOM 636 O O . PRO A 1 88 ? 35.446 5.094 -14.819 1.00 45.50 88 PRO A O 1
ATOM 639 N N . ASN A 1 89 ? 37.080 3.980 -13.795 1.00 51.38 89 ASN A N 1
ATOM 640 C CA . ASN A 1 89 ? 38.099 4.400 -14.749 1.00 51.38 89 ASN A CA 1
ATOM 641 C C . ASN A 1 89 ? 38.250 3.367 -15.877 1.00 51.38 89 ASN A C 1
ATOM 643 O O . ASN A 1 89 ? 38.765 2.274 -15.650 1.00 51.38 89 ASN A O 1
ATOM 647 N N . VAL A 1 90 ? 37.882 3.744 -17.107 1.00 54.34 90 VAL A N 1
ATOM 648 C CA . VAL A 1 90 ? 38.239 2.987 -18.319 1.00 54.34 90 VAL A CA 1
ATOM 649 C C . VAL A 1 90 ? 39.732 3.189 -18.565 1.00 54.34 90 VAL A C 1
ATOM 651 O O . VAL A 1 90 ? 40.162 4.267 -18.973 1.00 54.34 90 VAL A O 1
ATOM 654 N N . TRP A 1 91 ? 40.548 2.187 -18.243 1.00 57.91 91 TRP A N 1
ATOM 655 C CA . TRP A 1 91 ? 41.993 2.281 -18.442 1.00 57.91 91 TRP A CA 1
ATOM 656 C C . TRP A 1 91 ? 42.388 1.832 -19.851 1.00 57.91 91 TRP A C 1
ATOM 658 O O . TRP A 1 91 ? 42.054 0.714 -20.244 1.00 57.91 91 TRP A O 1
ATOM 668 N N . PRO A 1 92 ? 43.119 2.665 -20.613 1.00 61.19 92 PRO A N 1
ATOM 669 C CA . PRO A 1 92 ? 43.766 2.211 -21.834 1.00 61.19 92 PRO A CA 1
ATOM 670 C C . PRO A 1 92 ? 44.854 1.182 -21.500 1.00 61.19 92 PRO A C 1
ATOM 672 O O . PRO A 1 92 ? 45.696 1.419 -20.627 1.00 61.19 92 PRO A O 1
ATOM 675 N N . ASN A 1 93 ? 44.865 0.053 -22.212 1.00 64.88 93 ASN A N 1
ATOM 676 C CA . ASN A 1 93 ? 45.917 -0.951 -22.066 1.00 64.88 93 ASN A CA 1
ATOM 677 C C . ASN A 1 93 ? 47.068 -0.635 -23.018 1.00 64.88 93 ASN A C 1
ATOM 679 O O . ASN A 1 93 ? 46.870 -0.463 -24.220 1.00 64.88 93 ASN A O 1
ATOM 683 N N . ASN A 1 94 ? 48.282 -0.574 -22.473 1.00 65.62 94 ASN A N 1
ATOM 684 C CA . ASN A 1 94 ? 49.484 -0.305 -23.253 1.00 65.62 94 ASN A CA 1
ATOM 685 C C . ASN A 1 94 ? 50.120 -1.623 -23.698 1.00 65.62 94 ASN A C 1
ATOM 687 O O . ASN A 1 94 ? 50.496 -2.456 -22.869 1.00 65.62 94 ASN A O 1
ATOM 691 N N . TYR A 1 95 ? 50.292 -1.776 -25.003 1.00 65.38 95 TYR A N 1
ATOM 692 C CA . TYR A 1 95 ? 51.137 -2.788 -25.622 1.00 65.38 95 TYR A CA 1
ATOM 693 C C . TYR A 1 95 ? 52.562 -2.701 -25.090 1.00 65.38 95 TYR A C 1
ATOM 695 O O . TYR A 1 95 ? 53.143 -1.612 -24.999 1.00 65.38 95 TYR A O 1
ATOM 703 N N . LYS A 1 96 ? 53.131 -3.855 -24.749 1.00 59.44 96 LYS A N 1
ATOM 704 C CA . LYS A 1 96 ? 54.527 -3.972 -24.346 1.00 59.44 96 LYS A CA 1
ATOM 705 C C . LYS A 1 96 ? 55.185 -5.011 -25.255 1.00 59.44 96 LYS A C 1
ATOM 707 O O . LYS A 1 96 ? 55.163 -6.188 -24.913 1.00 59.44 96 LYS A O 1
ATOM 712 N N . PRO A 1 97 ? 55.785 -4.607 -26.385 1.00 53.81 97 PRO A N 1
ATOM 713 C CA . PRO A 1 97 ? 56.404 -5.564 -27.288 1.00 53.81 97 PRO A CA 1
ATOM 714 C C . PRO A 1 97 ? 57.504 -6.331 -26.555 1.00 53.81 97 PRO A C 1
ATOM 716 O O . PRO A 1 97 ? 58.365 -5.727 -25.901 1.00 53.81 97 PRO A O 1
ATOM 719 N N . ALA A 1 98 ? 57.532 -7.650 -26.723 1.00 47.44 98 ALA A N 1
ATOM 720 C CA . ALA A 1 98 ? 58.755 -8.406 -26.524 1.00 47.44 98 ALA A CA 1
ATOM 721 C C . ALA A 1 98 ? 59.778 -7.883 -27.553 1.00 47.44 98 ALA A C 1
ATOM 723 O O . ALA A 1 98 ? 59.740 -8.247 -28.720 1.00 47.44 98 ALA A O 1
ATOM 724 N N . ASN A 1 99 ? 60.667 -6.983 -27.114 1.00 50.09 99 ASN A N 1
ATOM 725 C CA . ASN A 1 99 ? 61.815 -6.414 -27.847 1.00 50.09 99 ASN A CA 1
ATOM 726 C C . ASN A 1 99 ? 61.617 -5.111 -28.654 1.00 50.09 99 ASN A C 1
ATOM 728 O O . ASN A 1 99 ? 62.568 -4.670 -29.291 1.00 50.09 99 ASN A O 1
ATOM 732 N N . GLY A 1 100 ? 60.472 -4.422 -28.572 1.00 59.75 100 GLY A N 1
ATOM 733 C CA . GLY A 1 100 ? 60.348 -3.056 -29.125 1.00 59.75 100 GLY A CA 1
ATOM 734 C C . GLY A 1 100 ? 60.083 -2.934 -30.631 1.00 59.75 100 GLY A C 1
ATOM 735 O O . GLY A 1 100 ? 60.121 -1.816 -31.140 1.00 59.75 100 GLY A O 1
ATOM 736 N N . ASP A 1 101 ? 59.816 -4.036 -31.337 1.00 74.00 101 ASP A N 1
ATOM 737 C CA . ASP A 1 101 ? 59.580 -4.035 -32.785 1.00 74.00 101 ASP A CA 1
ATOM 738 C C . ASP A 1 101 ? 58.077 -4.056 -33.115 1.00 74.00 101 ASP A C 1
ATOM 740 O O . ASP A 1 101 ? 57.345 -4.959 -32.707 1.00 74.00 101 ASP A O 1
ATOM 744 N N . PHE A 1 102 ? 57.610 -3.034 -33.837 1.00 78.25 102 PHE A N 1
ATOM 745 C CA . PHE A 1 102 ? 56.210 -2.889 -34.249 1.00 78.25 102 PHE A CA 1
ATOM 746 C C . PHE A 1 102 ? 55.855 -3.769 -35.454 1.00 78.25 102 PHE A C 1
ATOM 748 O O . PHE A 1 102 ? 54.687 -4.098 -35.635 1.00 78.25 102 PHE A O 1
ATOM 755 N N . SER A 1 103 ? 56.838 -4.196 -36.254 1.00 77.44 103 SER A N 1
ATOM 756 C CA . SER A 1 103 ? 56.592 -5.088 -37.396 1.00 77.44 103 SER A CA 1
ATOM 757 C C . SER A 1 103 ? 56.043 -6.452 -36.963 1.00 77.44 103 SER A C 1
ATOM 759 O O . SER A 1 103 ? 55.227 -7.034 -37.670 1.00 77.44 103 SER A O 1
ATOM 761 N N . LEU A 1 104 ? 56.397 -6.902 -35.753 1.00 77.44 104 LEU A N 1
ATOM 762 C CA . LEU A 1 104 ? 55.895 -8.134 -35.137 1.00 77.44 104 LEU A CA 1
ATOM 763 C C . LEU A 1 104 ? 54.397 -8.087 -34.808 1.00 77.44 104 LEU A C 1
ATOM 765 O O . LEU A 1 104 ? 53.813 -9.118 -34.494 1.00 77.44 104 LEU A O 1
ATOM 769 N N . PHE A 1 105 ? 53.776 -6.906 -34.865 1.00 82.19 105 PHE A N 1
ATOM 770 C CA . PHE A 1 105 ? 52.334 -6.773 -34.699 1.00 82.19 105 PHE A CA 1
ATOM 771 C C . PHE A 1 105 ? 51.570 -7.205 -35.961 1.00 82.19 105 PHE A C 1
ATOM 773 O O . PHE A 1 105 ? 50.407 -7.582 -35.868 1.00 82.19 105 PHE A O 1
ATOM 780 N N . ALA A 1 106 ? 52.212 -7.215 -37.138 1.00 83.62 106 ALA A N 1
ATOM 781 C CA . ALA A 1 106 ? 51.613 -7.768 -38.349 1.00 83.62 106 ALA A CA 1
ATOM 782 C C . ALA A 1 106 ? 51.444 -9.291 -38.221 1.00 83.62 106 ALA A C 1
ATOM 784 O O . ALA A 1 106 ? 52.363 -10.000 -37.818 1.00 83.62 106 ALA A O 1
ATOM 785 N N . GLY A 1 107 ? 50.261 -9.806 -38.563 1.00 84.12 107 GLY A N 1
ATOM 786 C CA . GLY A 1 107 ? 49.922 -11.220 -38.393 1.00 84.12 107 GLY A CA 1
ATOM 787 C C . GLY A 1 107 ? 49.610 -11.638 -36.950 1.00 84.12 107 GLY A C 1
ATOM 788 O O . GLY A 1 107 ? 49.258 -12.797 -36.735 1.00 84.12 107 GLY A O 1
ATOM 789 N N . HIS A 1 108 ? 49.700 -10.722 -35.977 1.00 87.00 108 HIS A N 1
ATOM 790 C CA . HIS A 1 108 ? 49.341 -10.985 -34.582 1.00 87.00 108 HIS A CA 1
ATOM 791 C C . HIS A 1 108 ? 47.840 -11.226 -34.432 1.00 87.00 108 HIS A C 1
ATOM 793 O O . HIS A 1 108 ? 47.042 -10.534 -35.057 1.00 87.00 108 HIS A O 1
ATOM 799 N N . LYS A 1 109 ? 47.436 -12.175 -33.589 1.00 89.62 109 LYS A N 1
ATOM 800 C CA . LYS A 1 109 ? 46.018 -12.473 -33.367 1.00 89.62 109 LYS A CA 1
ATOM 801 C C . LYS A 1 109 ? 45.407 -11.515 -32.345 1.00 89.62 109 LYS A C 1
ATOM 803 O O . LYS A 1 109 ? 45.889 -11.432 -31.222 1.00 89.62 109 LYS A O 1
ATOM 808 N N . MET A 1 110 ? 44.311 -10.848 -32.698 1.00 89.19 110 MET A N 1
ATOM 809 C CA . MET A 1 110 ? 43.665 -9.868 -31.820 1.00 89.19 110 MET A CA 1
ATOM 810 C C . MET A 1 110 ? 42.558 -10.492 -30.960 1.00 89.19 110 MET A C 1
ATOM 812 O O . MET A 1 110 ? 41.510 -10.880 -31.474 1.00 89.19 110 MET A O 1
ATOM 816 N N . THR A 1 111 ? 42.752 -10.533 -29.640 1.00 89.56 111 THR A N 1
ATOM 817 C CA . THR A 1 111 ? 41.741 -10.956 -28.649 1.00 89.56 111 THR A CA 1
ATOM 818 C C . THR A 1 111 ? 41.724 -10.010 -27.438 1.00 89.56 111 THR A C 1
ATOM 820 O O . THR A 1 111 ? 42.512 -9.069 -27.351 1.00 89.56 111 THR A O 1
ATOM 823 N N . LEU A 1 112 ? 40.798 -10.238 -26.499 1.00 86.94 112 LEU A N 1
ATOM 824 C CA . LEU A 1 112 ? 40.702 -9.508 -25.221 1.00 86.94 112 LEU A CA 1
ATOM 825 C C . LEU A 1 112 ? 41.272 -10.297 -24.026 1.00 86.94 112 LEU A C 1
ATOM 827 O O . LEU A 1 112 ? 41.065 -9.914 -22.873 1.00 86.94 112 LEU A O 1
ATOM 831 N N . ASP A 1 113 ? 42.010 -11.368 -24.318 1.00 82.50 113 ASP A N 1
ATOM 832 C CA . ASP A 1 113 ? 42.770 -12.166 -23.359 1.00 82.50 113 ASP A CA 1
ATOM 833 C C . ASP A 1 113 ? 44.178 -12.395 -23.913 1.00 82.50 113 ASP A C 1
ATOM 835 O O . ASP A 1 113 ? 44.506 -13.441 -24.467 1.00 82.50 113 ASP A O 1
ATOM 839 N N . ASP A 1 114 ? 44.982 -11.336 -23.862 1.00 78.50 114 ASP A N 1
ATOM 840 C CA . ASP A 1 114 ? 46.313 -11.306 -24.459 1.00 78.50 114 ASP A CA 1
ATOM 841 C C . ASP A 1 114 ? 47.261 -10.491 -23.577 1.00 78.50 114 ASP A C 1
ATOM 843 O O . ASP A 1 114 ? 47.763 -9.419 -23.931 1.00 78.50 114 ASP A O 1
ATOM 847 N N . ALA A 1 115 ? 47.462 -11.004 -22.362 1.00 74.25 115 ALA A N 1
ATOM 848 C CA . ALA A 1 115 ? 48.282 -10.363 -21.340 1.00 74.25 115 ALA A CA 1
ATOM 849 C C . ALA A 1 115 ? 49.780 -10.362 -21.695 1.00 74.25 115 ALA A C 1
ATOM 851 O O . ALA A 1 115 ? 50.553 -9.592 -21.112 1.00 74.25 115 ALA A O 1
ATOM 852 N N . GLU A 1 116 ? 50.193 -11.231 -22.625 1.00 73.19 116 GLU A N 1
ATOM 853 C CA . GLU A 1 116 ? 51.564 -11.307 -23.134 1.00 73.19 116 GLU A CA 1
ATOM 854 C C . GLU A 1 116 ? 51.887 -10.113 -24.038 1.00 73.19 116 GLU A C 1
ATOM 856 O O . GLU A 1 116 ? 52.981 -9.549 -23.955 1.00 73.19 116 GLU A O 1
ATOM 861 N N . THR A 1 117 ? 50.913 -9.686 -24.839 1.00 72.44 117 THR A N 1
ATOM 862 C CA . THR A 1 117 ? 51.051 -8.611 -25.828 1.00 72.44 117 THR A CA 1
ATOM 863 C C . THR A 1 117 ? 50.628 -7.267 -25.228 1.00 72.44 117 THR A C 1
ATOM 865 O O . THR A 1 117 ? 51.357 -6.270 -25.305 1.00 72.44 117 THR A O 1
ATOM 868 N N . PHE A 1 118 ? 49.480 -7.224 -24.547 1.00 75.94 118 PHE A N 1
ATOM 869 C CA . PHE A 1 118 ? 48.916 -6.021 -23.938 1.00 75.94 118 PHE A CA 1
ATOM 870 C C . PHE A 1 118 ? 48.977 -6.085 -22.415 1.00 75.94 118 PHE A C 1
ATOM 872 O O . PHE A 1 118 ? 48.405 -6.955 -21.759 1.00 75.94 118 PHE A O 1
ATOM 879 N N . LYS A 1 119 ? 49.638 -5.095 -21.810 1.00 71.56 119 LYS A N 1
ATOM 880 C CA . LYS A 1 119 ? 49.773 -5.037 -20.357 1.00 71.56 119 LYS A CA 1
ATOM 881 C C . LYS A 1 119 ? 48.389 -4.913 -19.711 1.00 71.56 119 LYS A C 1
ATOM 883 O O . LYS A 1 119 ? 47.674 -3.959 -20.000 1.00 71.56 119 LYS A O 1
ATOM 888 N N . TYR A 1 120 ? 48.084 -5.822 -18.785 1.00 69.06 120 TYR A N 1
ATOM 889 C CA . TYR A 1 120 ? 46.824 -5.877 -18.029 1.00 69.06 120 TYR A CA 1
ATOM 890 C C . TYR A 1 120 ? 45.571 -6.227 -18.853 1.00 69.06 120 TYR A C 1
ATOM 892 O O . TYR A 1 120 ? 44.462 -6.081 -18.343 1.00 69.06 120 TYR A O 1
ATOM 900 N N . LEU A 1 121 ? 45.715 -6.731 -20.081 1.00 75.38 121 LEU A N 1
ATOM 901 C CA . LEU A 1 121 ? 44.591 -7.281 -20.837 1.00 75.38 121 LEU A CA 1
ATOM 902 C C . LEU A 1 121 ? 44.447 -8.780 -20.537 1.00 75.38 121 LEU A C 1
ATOM 904 O O . LEU A 1 121 ? 45.202 -9.583 -21.064 1.00 75.38 121 LEU A O 1
ATOM 908 N N . SER A 1 122 ? 43.510 -9.150 -19.668 1.00 75.75 122 SER A N 1
ATOM 909 C CA . SER A 1 122 ? 43.219 -10.546 -19.311 1.00 75.75 122 SER A CA 1
ATOM 910 C C . SER A 1 122 ? 41.723 -10.755 -19.110 1.00 75.75 122 SER A C 1
ATOM 912 O O . SER A 1 122 ? 41.016 -9.783 -18.818 1.00 75.75 122 SER A O 1
ATOM 914 N N . VAL A 1 123 ? 41.271 -12.015 -19.161 1.00 73.94 123 VAL A N 1
ATOM 915 C CA . VAL A 1 123 ? 39.899 -12.430 -18.786 1.00 73.94 123 VAL A CA 1
ATOM 916 C C . VAL A 1 123 ? 39.457 -11.798 -17.462 1.00 73.94 123 VAL A C 1
ATOM 918 O O . VAL A 1 123 ? 38.366 -11.246 -17.365 1.00 73.94 123 VAL A O 1
ATOM 921 N N . ASP A 1 124 ? 40.325 -11.790 -16.446 1.00 76.25 124 ASP A N 1
ATOM 922 C CA . ASP A 1 124 ? 40.005 -11.209 -15.136 1.00 76.25 124 ASP A CA 1
ATOM 923 C C . ASP A 1 124 ? 39.694 -9.708 -15.211 1.00 76.25 124 ASP A C 1
ATOM 925 O O . ASP A 1 124 ? 38.877 -9.202 -14.440 1.00 76.25 124 ASP A O 1
ATOM 929 N N . ASN A 1 125 ? 40.321 -8.971 -16.130 1.00 74.50 125 ASN A N 1
ATOM 930 C CA . ASN A 1 125 ? 40.152 -7.524 -16.259 1.00 74.50 125 ASN A CA 1
ATOM 931 C C . ASN A 1 125 ? 39.031 -7.135 -17.227 1.00 74.50 125 ASN A C 1
ATOM 933 O O . ASN A 1 125 ? 38.355 -6.137 -16.980 1.00 74.50 125 ASN A O 1
ATOM 937 N N . THR A 1 126 ? 38.811 -7.905 -18.291 1.00 78.44 126 THR A N 1
ATOM 938 C CA . THR A 1 126 ? 37.788 -7.642 -19.319 1.00 78.44 126 THR A CA 1
ATOM 939 C C . THR A 1 126 ? 36.459 -8.330 -19.019 1.00 78.44 126 THR A C 1
ATOM 941 O O . THR A 1 126 ? 35.413 -7.826 -19.418 1.00 78.44 126 THR A O 1
ATOM 944 N N . GLY A 1 127 ? 36.487 -9.438 -18.278 1.00 78.69 127 GLY A N 1
ATOM 945 C CA . GLY A 1 127 ? 35.330 -10.251 -17.910 1.00 78.69 127 GLY A CA 1
ATOM 946 C C . GLY A 1 127 ? 34.728 -11.062 -19.060 1.00 78.69 127 GLY A C 1
ATOM 947 O O . GLY A 1 127 ? 33.690 -11.685 -18.850 1.00 78.69 127 GLY A O 1
ATOM 948 N N . VAL A 1 128 ? 35.326 -11.027 -20.256 1.00 85.31 128 VAL A N 1
ATOM 949 C CA . VAL A 1 128 ? 34.800 -11.752 -21.419 1.00 85.31 128 VAL A CA 1
ATOM 950 C C . VAL A 1 128 ? 35.243 -13.210 -21.438 1.00 85.31 128 VAL A C 1
ATOM 952 O O . VAL A 1 128 ? 36.332 -13.523 -20.972 1.00 85.31 128 VAL A O 1
ATOM 955 N N . ASP A 1 129 ? 34.427 -14.088 -22.010 1.00 86.69 129 ASP A N 1
ATOM 956 C CA . ASP A 1 129 ? 34.789 -15.474 -22.311 1.00 86.69 129 ASP A CA 1
ATOM 957 C C . ASP A 1 129 ? 35.771 -15.590 -23.500 1.00 86.69 129 ASP A C 1
ATOM 959 O O . ASP A 1 129 ? 36.234 -14.593 -24.066 1.00 86.69 129 ASP A O 1
ATOM 963 N N . ALA A 1 130 ? 36.110 -16.830 -23.873 1.00 84.44 130 ALA A N 1
ATOM 964 C CA . ALA A 1 130 ? 37.041 -17.130 -24.964 1.00 84.44 130 ALA A CA 1
ATOM 965 C C . ALA A 1 130 ? 36.539 -16.644 -26.338 1.00 84.44 130 ALA A C 1
ATOM 967 O O . ALA A 1 130 ? 37.331 -16.452 -27.262 1.00 84.44 130 ALA A O 1
ATOM 968 N N . GLU A 1 131 ? 35.234 -16.417 -26.472 1.00 86.81 131 GLU A N 1
ATOM 969 C CA . GLU A 1 131 ? 34.571 -15.899 -27.662 1.00 86.81 131 GLU A CA 1
ATOM 970 C C . GLU A 1 131 ? 34.421 -14.367 -27.634 1.00 86.81 131 GLU A C 1
ATOM 972 O O . GLU A 1 131 ? 33.827 -13.785 -28.546 1.00 86.81 131 GLU A O 1
ATOM 977 N N . GLY A 1 132 ? 34.955 -13.699 -26.606 1.00 88.44 132 GLY A N 1
ATOM 978 C CA . GLY A 1 132 ? 34.890 -12.250 -26.457 1.00 88.44 132 GLY A CA 1
ATOM 979 C C . GLY A 1 132 ? 33.522 -11.743 -26.004 1.00 88.44 132 GLY A C 1
ATOM 980 O O . GLY A 1 132 ? 33.190 -10.584 -26.273 1.00 88.44 132 GLY A O 1
ATOM 981 N N . LYS A 1 133 ? 32.717 -12.582 -25.343 1.00 91.38 133 LYS A N 1
ATOM 982 C CA . LYS A 1 133 ? 31.371 -12.247 -24.870 1.00 91.38 133 LYS A CA 1
ATOM 983 C C . LYS A 1 133 ? 31.299 -12.099 -23.358 1.00 91.38 133 LYS A C 1
ATOM 985 O O . LYS A 1 133 ? 32.041 -12.724 -22.613 1.00 91.38 133 LYS A O 1
ATOM 990 N N . LEU A 1 134 ? 30.370 -11.271 -22.896 1.00 88.19 134 LEU A N 1
ATOM 991 C CA . LEU A 1 134 ? 30.072 -11.056 -21.483 1.00 88.19 134 LEU A CA 1
ATOM 992 C C . LEU A 1 134 ? 28.570 -10.841 -21.313 1.00 88.19 134 LEU A C 1
ATOM 994 O O . LEU A 1 134 ? 27.964 -10.075 -22.059 1.00 88.19 134 LEU A O 1
ATOM 998 N N . THR A 1 135 ? 27.975 -11.465 -20.296 1.00 83.94 135 THR A N 1
ATOM 999 C CA . THR A 1 135 ? 26.608 -11.138 -19.866 1.00 83.94 135 THR A CA 1
ATOM 1000 C C . THR A 1 135 ? 26.667 -10.195 -18.669 1.00 83.94 135 THR A C 1
ATOM 1002 O O . THR A 1 135 ? 27.264 -10.502 -17.633 1.00 83.94 135 THR A O 1
ATOM 1005 N N . GLY A 1 136 ? 26.082 -9.014 -18.836 1.00 71.38 136 GLY A N 1
ATOM 1006 C CA . GLY A 1 136 ? 25.989 -8.002 -17.800 1.00 71.38 136 GLY A CA 1
ATOM 1007 C C . GLY A 1 136 ? 25.001 -8.379 -16.697 1.00 71.38 136 GLY A C 1
ATOM 1008 O O . GLY A 1 136 ? 24.088 -9.177 -16.903 1.00 71.38 136 GLY A O 1
ATOM 1009 N N . SER A 1 137 ? 25.134 -7.768 -15.520 1.00 65.19 137 SER A N 1
ATOM 1010 C CA . SER A 1 137 ? 24.180 -7.940 -14.407 1.00 65.19 137 SER A CA 1
ATOM 1011 C C . SER A 1 137 ? 22.784 -7.380 -14.727 1.00 65.19 137 SER A C 1
ATOM 1013 O O . SER A 1 137 ? 21.778 -7.797 -14.147 1.00 65.19 137 SER A O 1
ATOM 1015 N N . ASN A 1 138 ? 22.711 -6.480 -15.710 1.00 60.91 138 ASN A N 1
ATOM 1016 C CA . ASN A 1 138 ? 21.480 -5.986 -16.323 1.00 60.91 138 ASN A CA 1
ATOM 1017 C C . ASN A 1 138 ? 20.890 -6.944 -17.380 1.00 60.91 138 ASN A C 1
ATOM 1019 O O . ASN A 1 138 ? 19.934 -6.582 -18.054 1.00 60.91 138 ASN A O 1
ATOM 1023 N N . GLY A 1 139 ? 21.457 -8.143 -17.558 1.00 68.44 139 GLY A N 1
ATOM 1024 C CA . GLY A 1 139 ? 21.019 -9.126 -18.551 1.00 68.44 139 GLY A CA 1
ATOM 1025 C C . GLY A 1 139 ? 21.474 -8.836 -19.984 1.00 68.44 139 GLY A C 1
ATOM 1026 O O . GLY A 1 139 ? 21.257 -9.671 -20.856 1.00 68.44 139 GLY A O 1
ATOM 1027 N N . ALA A 1 140 ? 22.124 -7.696 -20.250 1.00 77.62 140 ALA A N 1
ATOM 1028 C CA . ALA A 1 140 ? 22.617 -7.364 -21.582 1.00 77.62 140 ALA A CA 1
ATOM 1029 C C . ALA A 1 140 ? 23.800 -8.262 -21.973 1.00 77.62 140 ALA A C 1
ATOM 1031 O O . ALA A 1 140 ? 24.779 -8.374 -21.235 1.00 77.62 140 ALA A O 1
ATOM 1032 N N . SER A 1 141 ? 23.743 -8.852 -23.161 1.00 87.31 141 SER A N 1
ATOM 1033 C CA . SER A 1 141 ? 24.840 -9.605 -23.758 1.00 87.31 141 SER A CA 1
ATOM 1034 C C . SER A 1 141 ? 25.719 -8.669 -24.585 1.00 87.31 141 SER A C 1
ATOM 1036 O O . SER A 1 141 ? 25.279 -8.117 -25.594 1.00 87.31 141 SER A O 1
ATOM 1038 N N . TRP A 1 142 ? 26.970 -8.514 -24.161 1.00 90.94 142 TRP A N 1
ATOM 1039 C CA . TRP A 1 142 ? 28.031 -7.785 -24.848 1.00 90.94 142 TRP A CA 1
ATOM 1040 C C . TRP A 1 142 ? 28.907 -8.759 -25.627 1.00 90.94 142 TRP A C 1
ATOM 1042 O O . TRP A 1 142 ? 29.313 -9.788 -25.097 1.00 90.94 142 TRP A O 1
ATOM 1052 N N . GLN A 1 143 ? 29.248 -8.414 -26.863 1.00 93.94 143 GLN A N 1
ATOM 1053 C CA . GLN A 1 143 ? 30.147 -9.181 -27.717 1.00 93.94 143 GLN A CA 1
ATOM 1054 C C . GLN A 1 143 ? 31.179 -8.249 -28.350 1.00 93.94 143 GLN A C 1
ATOM 1056 O O . GLN A 1 143 ? 30.817 -7.288 -29.028 1.00 93.94 143 GLN A O 1
ATOM 1061 N N . CYS A 1 144 ? 32.466 -8.534 -28.159 1.00 94.69 144 CYS A N 1
ATOM 1062 C CA . CYS A 1 144 ? 33.523 -7.866 -28.906 1.00 94.69 144 CYS A CA 1
ATOM 1063 C C . CYS A 1 144 ? 33.486 -8.363 -30.354 1.00 94.69 144 CYS A C 1
ATOM 1065 O O . CYS A 1 144 ? 33.689 -9.546 -30.620 1.00 94.69 144 CYS A O 1
ATOM 1067 N N . VAL A 1 145 ? 33.215 -7.465 -31.299 1.00 96.94 145 VAL A N 1
ATOM 1068 C CA . VAL A 1 145 ? 33.116 -7.811 -32.725 1.00 96.94 145 VAL A CA 1
ATOM 1069 C C . VAL A 1 145 ? 34.476 -7.709 -33.407 1.00 96.94 145 VAL A C 1
ATOM 1071 O O . VAL A 1 145 ? 34.798 -8.514 -34.279 1.00 96.94 145 VAL A O 1
ATOM 1074 N N . GLY A 1 146 ? 35.296 -6.743 -32.994 1.00 95.31 146 GLY A N 1
ATOM 1075 C CA . GLY A 1 146 ? 36.604 -6.512 -33.586 1.00 95.31 146 GLY A CA 1
ATOM 1076 C C . GLY A 1 146 ? 37.236 -5.201 -33.144 1.00 95.31 146 GLY A C 1
ATOM 1077 O O . GLY A 1 146 ? 36.863 -4.612 -32.129 1.00 95.31 146 GLY A O 1
ATOM 1078 N N . PHE A 1 147 ? 38.209 -4.752 -33.923 1.00 94.12 147 PHE A N 1
ATOM 1079 C CA . PHE A 1 147 ? 39.120 -3.673 -33.582 1.00 94.12 147 PHE A CA 1
ATOM 1080 C C . PHE A 1 147 ? 39.318 -2.754 -34.784 1.00 94.12 147 PHE A C 1
ATOM 1082 O O . PHE A 1 147 ? 39.559 -3.228 -35.892 1.00 94.12 147 PHE A O 1
ATOM 1089 N N . VAL A 1 148 ? 39.252 -1.441 -34.570 1.00 94.56 148 VAL A N 1
ATOM 1090 C CA . VAL A 1 148 ? 39.463 -0.422 -35.615 1.00 94.56 148 VAL A CA 1
ATOM 1091 C C . VAL A 1 148 ? 40.485 0.615 -35.151 1.00 94.56 148 VAL A C 1
ATOM 1093 O O . VAL A 1 148 ? 40.726 0.768 -33.954 1.00 94.56 148 VAL A O 1
ATOM 1096 N N . ALA A 1 149 ? 41.121 1.333 -36.078 1.00 91.06 149 ALA A N 1
ATOM 1097 C CA . ALA A 1 149 ? 41.987 2.450 -35.705 1.00 91.06 149 ALA A CA 1
ATOM 1098 C C . ALA A 1 149 ? 41.135 3.576 -35.099 1.00 91.06 149 ALA A C 1
ATOM 1100 O O . ALA A 1 149 ? 40.171 4.016 -35.724 1.00 91.06 149 ALA A O 1
ATOM 1101 N N . LEU A 1 150 ? 41.488 4.051 -33.901 1.00 87.50 150 LEU A N 1
ATOM 1102 C CA . LEU A 1 150 ? 40.789 5.178 -33.282 1.00 87.50 150 LEU A CA 1
ATOM 1103 C C . LEU A 1 150 ? 41.093 6.452 -34.079 1.00 87.50 150 LEU A C 1
ATOM 1105 O O . LEU A 1 150 ? 42.259 6.769 -34.277 1.00 87.50 150 LEU A O 1
ATOM 1109 N N . ASP A 1 151 ? 40.080 7.216 -34.484 1.00 84.00 151 ASP A N 1
ATOM 1110 C CA . ASP A 1 151 ? 40.294 8.537 -35.091 1.00 84.00 151 ASP A CA 1
ATOM 1111 C C . ASP A 1 151 ? 40.754 9.550 -34.029 1.00 84.00 151 ASP A C 1
ATOM 1113 O O . ASP A 1 151 ? 39.945 10.222 -33.385 1.00 84.00 151 ASP A O 1
ATOM 1117 N N . VAL A 1 152 ? 42.072 9.649 -33.829 1.00 75.81 152 VAL A N 1
ATOM 1118 C CA . VAL A 1 152 ? 42.671 10.512 -32.792 1.00 75.81 152 VAL A CA 1
ATOM 1119 C C . VAL A 1 152 ? 42.530 12.007 -33.092 1.00 75.81 152 VAL A C 1
ATOM 1121 O O . VAL A 1 152 ? 42.793 12.831 -32.217 1.00 75.81 152 VAL A O 1
ATOM 1124 N N . ASN A 1 153 ? 42.126 12.372 -34.314 1.00 75.81 153 ASN A N 1
ATOM 1125 C CA . ASN A 1 153 ? 41.841 13.761 -34.677 1.00 75.81 153 ASN A CA 1
ATOM 1126 C C . ASN A 1 153 ? 40.424 14.175 -34.262 1.00 75.81 153 ASN A C 1
ATOM 1128 O O . ASN A 1 153 ? 40.179 15.361 -34.043 1.00 75.81 153 ASN A O 1
ATOM 1132 N N . LYS A 1 154 ? 39.497 13.214 -34.156 1.00 74.31 154 LYS A N 1
ATOM 1133 C CA . LYS A 1 154 ? 38.120 13.450 -33.697 1.00 74.31 154 LYS A CA 1
ATOM 1134 C C . LYS A 1 154 ? 37.937 13.208 -32.206 1.00 74.31 154 LYS A C 1
ATOM 1136 O O . LYS A 1 154 ? 37.162 13.922 -31.577 1.00 74.31 154 LYS A O 1
ATOM 1141 N N . TYR A 1 155 ? 38.649 12.235 -31.646 1.00 72.38 155 TYR A N 1
ATOM 1142 C CA . TYR A 1 155 ? 38.480 11.803 -30.263 1.00 72.38 155 TYR A CA 1
ATOM 1143 C C . TYR A 1 155 ? 39.796 11.950 -29.498 1.00 72.38 155 TYR A C 1
ATOM 1145 O O . TYR A 1 155 ? 40.820 11.393 -29.897 1.00 72.38 155 TYR A O 1
ATOM 1153 N N . SER A 1 156 ? 39.778 12.686 -28.384 1.00 58.47 156 SER A N 1
ATOM 1154 C CA . SER A 1 156 ? 40.952 12.903 -27.536 1.00 58.47 156 SER A CA 1
ATOM 1155 C C . SER A 1 156 ? 40.753 12.308 -26.139 1.00 58.47 156 SER A C 1
ATOM 1157 O O . SER A 1 156 ? 39.742 12.519 -25.477 1.00 58.47 156 SER A O 1
ATOM 1159 N N . ASP A 1 157 ? 41.772 11.580 -25.676 1.00 56.62 157 ASP A N 1
ATOM 1160 C CA . ASP A 1 157 ? 41.937 11.087 -24.298 1.00 56.62 157 ASP A CA 1
ATOM 1161 C C . ASP A 1 157 ? 41.168 9.821 -23.873 1.00 56.62 157 ASP A C 1
ATOM 1163 O O . ASP A 1 157 ? 41.018 9.592 -22.673 1.00 56.62 157 ASP A O 1
ATOM 1167 N N . CYS A 1 158 ? 40.737 8.948 -24.797 1.00 62.38 158 CYS A N 1
ATOM 1168 C CA . CYS A 1 158 ? 40.110 7.652 -24.452 1.00 62.38 158 CYS A CA 1
ATOM 1169 C C . CYS A 1 158 ? 38.959 7.788 -23.427 1.00 62.38 158 CYS A C 1
ATOM 1171 O O . CYS A 1 158 ? 38.779 6.921 -22.567 1.00 62.38 158 CYS A O 1
ATOM 1173 N N . LYS A 1 159 ? 38.207 8.899 -23.470 1.00 67.25 159 LYS A N 1
ATOM 1174 C CA . LYS A 1 159 ? 37.118 9.144 -22.522 1.00 67.25 159 LYS A CA 1
ATOM 1175 C C . LYS A 1 159 ? 35.982 8.154 -22.776 1.00 67.25 159 LYS A C 1
ATOM 1177 O O . LYS A 1 159 ? 35.712 7.834 -23.934 1.00 67.25 159 LYS A O 1
ATOM 1182 N N . PRO A 1 160 ? 35.253 7.723 -21.733 1.00 66.31 160 PRO A N 1
ATOM 1183 C CA . PRO A 1 160 ? 34.133 6.797 -21.900 1.00 66.31 160 PRO A CA 1
ATOM 1184 C C . PRO A 1 160 ? 33.105 7.255 -22.951 1.00 66.31 160 PRO A C 1
ATOM 1186 O O . PRO A 1 160 ? 32.665 6.447 -23.758 1.00 66.31 160 PRO A O 1
ATOM 1189 N N . ALA A 1 161 ? 32.787 8.555 -23.001 1.00 69.75 161 ALA A N 1
ATOM 1190 C CA . ALA A 1 161 ? 31.845 9.134 -23.967 1.00 69.75 161 ALA A CA 1
ATOM 1191 C C . ALA A 1 161 ? 32.297 9.022 -25.437 1.00 69.75 161 ALA A C 1
ATOM 1193 O O . ALA A 1 161 ? 31.463 8.856 -26.326 1.00 69.75 161 ALA A O 1
ATOM 1194 N N . ASP A 1 162 ? 33.606 9.072 -25.691 1.00 76.12 162 ASP A N 1
ATOM 1195 C CA . ASP A 1 162 ? 34.165 8.951 -27.040 1.00 76.12 162 ASP A CA 1
ATOM 1196 C C . ASP A 1 162 ? 34.205 7.485 -27.485 1.00 76.12 162 ASP A C 1
ATOM 1198 O O . ASP A 1 162 ? 33.955 7.159 -28.643 1.00 76.12 162 ASP A O 1
ATOM 1202 N N . LEU A 1 163 ? 34.475 6.575 -26.543 1.00 79.56 163 LEU A N 1
ATOM 1203 C CA . LEU A 1 163 ? 34.523 5.137 -26.813 1.00 79.56 163 LEU A CA 1
ATOM 1204 C C . LEU A 1 163 ? 33.136 4.533 -27.054 1.00 79.56 163 LEU A C 1
ATOM 1206 O O . LEU A 1 163 ? 33.027 3.543 -27.774 1.00 79.56 163 LEU A O 1
ATOM 1210 N N . LEU A 1 164 ? 32.077 5.159 -26.535 1.00 81.06 164 LEU A N 1
ATOM 1211 C CA . LEU A 1 164 ? 30.691 4.778 -26.818 1.00 81.06 164 LEU A CA 1
ATOM 1212 C C . LEU A 1 164 ? 30.320 4.884 -28.306 1.00 81.06 164 LEU A C 1
ATOM 1214 O O . LEU A 1 164 ? 29.385 4.215 -28.735 1.00 81.06 164 LEU A O 1
ATOM 1218 N N . HIS A 1 165 ? 31.074 5.642 -29.111 1.00 84.81 165 HIS A N 1
ATOM 1219 C CA . HIS A 1 165 ? 30.895 5.670 -30.567 1.00 84.81 165 HIS A CA 1
ATOM 1220 C C . HIS A 1 165 ? 31.198 4.314 -31.232 1.00 84.81 165 HIS A C 1
ATOM 1222 O O . HIS A 1 165 ? 30.717 4.034 -32.326 1.00 84.81 165 HIS A O 1
ATOM 1228 N N . TYR A 1 166 ? 31.954 3.446 -30.557 1.00 89.81 166 TYR A N 1
ATOM 1229 C CA . TYR A 1 166 ? 32.302 2.104 -31.028 1.00 89.81 166 TYR A CA 1
ATOM 1230 C C . TYR A 1 166 ? 31.448 1.009 -30.365 1.00 89.81 166 TYR A C 1
ATOM 1232 O O . TYR A 1 166 ? 31.795 -0.170 -30.426 1.00 89.81 166 TYR A O 1
ATOM 1240 N N . VAL A 1 167 ? 30.336 1.381 -29.720 1.00 89.25 167 VAL A N 1
ATOM 1241 C CA . VAL A 1 167 ? 29.364 0.450 -29.132 1.00 89.25 167 VAL A CA 1
ATOM 1242 C C . VAL A 1 167 ? 28.067 0.509 -29.936 1.00 89.25 167 VAL A C 1
ATOM 1244 O O . VAL A 1 167 ? 27.466 1.574 -30.077 1.00 89.25 167 VAL A O 1
ATOM 1247 N N . TYR A 1 168 ? 27.645 -0.645 -30.449 1.00 90.81 168 TYR A N 1
ATOM 1248 C CA . TYR A 1 168 ? 26.463 -0.827 -31.289 1.00 90.81 168 TYR A CA 1
ATOM 1249 C C . TYR A 1 168 ? 25.418 -1.686 -30.588 1.00 90.81 168 TYR A C 1
ATOM 1251 O O . TYR A 1 168 ? 25.762 -2.631 -29.881 1.00 90.81 168 TYR A O 1
ATOM 1259 N N . TYR A 1 169 ? 24.142 -1.384 -30.810 1.00 86.56 169 TYR A N 1
ATOM 1260 C CA . TYR A 1 169 ? 23.025 -2.001 -30.102 1.00 86.56 169 TYR A CA 1
ATOM 1261 C C . TYR A 1 169 ? 22.070 -2.687 -31.076 1.00 86.56 169 TYR A C 1
ATOM 1263 O O . TYR A 1 169 ? 21.739 -2.137 -32.126 1.00 86.56 169 TYR A O 1
ATOM 1271 N N . GLY A 1 170 ? 21.612 -3.883 -30.702 1.00 83.25 170 GLY A N 1
ATOM 1272 C CA . GLY A 1 170 ? 20.617 -4.638 -31.465 1.00 83.25 170 GLY A CA 1
ATOM 1273 C C . GLY A 1 170 ? 19.188 -4.107 -31.350 1.00 83.25 170 GLY A C 1
ATOM 1274 O O . GLY A 1 170 ? 18.396 -4.322 -32.257 1.00 83.25 170 GLY A O 1
ATOM 1275 N N . GLY A 1 171 ? 18.859 -3.417 -30.253 1.00 72.62 171 GLY A N 1
ATOM 1276 C CA . GLY A 1 171 ? 17.541 -2.813 -30.033 1.00 72.62 171 GLY A CA 1
ATOM 1277 C C . GLY A 1 171 ? 17.456 -1.354 -30.493 1.00 72.62 171 GLY A C 1
ATOM 1278 O O . GLY A 1 171 ? 18.471 -0.661 -30.581 1.00 72.62 171 GLY A O 1
ATOM 1279 N N . ASP A 1 172 ? 16.230 -0.879 -30.720 1.00 61.34 172 ASP A N 1
ATOM 1280 C CA . ASP A 1 172 ? 15.922 0.465 -31.245 1.00 61.34 172 ASP A CA 1
ATOM 1281 C C . ASP A 1 172 ? 15.738 1.547 -30.160 1.00 61.34 172 ASP A C 1
ATOM 1283 O O . ASP A 1 172 ? 15.271 2.650 -30.441 1.00 61.34 172 ASP A O 1
ATOM 1287 N N . SER A 1 173 ? 16.068 1.266 -28.895 1.00 54.09 173 SER A N 1
ATOM 1288 C CA . SER A 1 173 ? 15.620 2.129 -27.795 1.00 54.09 173 SER A CA 1
ATOM 1289 C C . SER A 1 173 ? 16.380 3.464 -27.707 1.00 54.09 173 SER A C 1
ATOM 1291 O O . SER A 1 173 ? 17.613 3.506 -27.708 1.00 54.09 173 SER A O 1
ATOM 1293 N N . GLU A 1 174 ? 15.631 4.560 -27.534 1.00 45.75 174 GLU A N 1
ATOM 1294 C CA . GLU A 1 174 ? 16.156 5.914 -27.298 1.00 45.75 174 GLU A CA 1
ATOM 1295 C C . GLU A 1 174 ? 16.874 6.078 -25.940 1.00 45.75 174 GLU A C 1
ATOM 1297 O O . GLU A 1 174 ? 17.424 7.144 -25.670 1.00 45.75 174 GLU A O 1
ATOM 1302 N N . GLY A 1 175 ? 16.872 5.050 -25.080 1.00 48.84 175 GLY A N 1
ATOM 1303 C CA . GLY A 1 175 ? 17.383 5.116 -23.705 1.00 48.84 175 GLY A CA 1
ATOM 1304 C C . GLY A 1 175 ? 18.679 4.345 -23.431 1.00 48.84 175 GLY A C 1
ATOM 1305 O O . GLY A 1 175 ? 19.236 4.489 -22.345 1.00 48.84 175 GLY A O 1
ATOM 1306 N N . THR A 1 176 ? 19.170 3.523 -24.366 1.00 49.12 176 THR A N 1
ATOM 1307 C CA . THR A 1 176 ? 20.295 2.594 -24.108 1.00 49.12 176 THR A CA 1
ATOM 1308 C C . THR A 1 176 ? 21.627 2.997 -24.737 1.00 49.12 176 THR A C 1
ATOM 1310 O O . THR A 1 176 ? 22.662 2.476 -24.321 1.00 49.12 176 THR A O 1
ATOM 1313 N N . SER A 1 177 ? 21.634 3.913 -25.712 1.00 53.72 177 SER A N 1
ATOM 1314 C CA . SER A 1 177 ? 22.851 4.358 -26.400 1.00 53.72 177 SER A CA 1
ATOM 1315 C C . SER A 1 177 ? 22.995 5.883 -26.374 1.00 53.72 177 SER A C 1
ATOM 1317 O O . SER A 1 177 ? 22.021 6.627 -26.460 1.00 53.72 177 SER A O 1
ATOM 1319 N N . TYR A 1 178 ? 24.238 6.361 -26.276 1.00 57.22 178 TYR A N 1
ATOM 1320 C CA . TYR A 1 178 ? 24.552 7.789 -26.409 1.00 57.22 178 TYR A CA 1
ATOM 1321 C C . TYR A 1 178 ? 24.477 8.280 -27.870 1.00 57.22 178 TYR A C 1
ATOM 1323 O O . TYR A 1 178 ? 24.410 9.487 -28.098 1.00 57.22 178 TYR A O 1
ATOM 1331 N N . TYR A 1 179 ? 24.469 7.362 -28.846 1.00 66.19 179 TYR A N 1
ATOM 1332 C CA . TYR A 1 179 ? 24.495 7.647 -30.283 1.00 66.19 179 TYR A CA 1
ATOM 1333 C C . TYR A 1 179 ? 23.371 6.889 -30.992 1.00 66.19 179 TYR A C 1
ATOM 1335 O O . TYR A 1 179 ? 23.458 5.675 -31.190 1.00 66.19 179 TYR A O 1
ATOM 1343 N N . LYS A 1 180 ? 22.320 7.611 -31.403 1.00 72.00 180 LYS A N 1
ATOM 1344 C CA . LYS A 1 180 ? 21.146 7.015 -32.064 1.00 72.00 180 LYS A CA 1
ATOM 1345 C C . LYS A 1 180 ? 21.514 6.261 -33.347 1.00 72.00 180 LYS A C 1
ATOM 1347 O O . LYS A 1 180 ? 20.889 5.247 -33.638 1.00 72.00 180 LYS A O 1
ATOM 1352 N N . GLU A 1 181 ? 22.542 6.695 -34.087 1.00 80.25 181 GLU A N 1
ATOM 1353 C CA . GLU A 1 181 ? 23.000 6.004 -35.304 1.00 80.25 181 GLU A CA 1
ATOM 1354 C C . GLU A 1 181 ? 23.529 4.574 -35.077 1.00 80.25 181 GLU A C 1
ATOM 1356 O O . GLU A 1 181 ? 23.587 3.784 -36.026 1.00 80.25 181 GLU A O 1
ATOM 1361 N N . ASN A 1 182 ? 23.880 4.231 -33.833 1.00 85.38 182 ASN A N 1
ATOM 1362 C CA . ASN A 1 182 ? 24.439 2.934 -33.456 1.00 85.38 182 ASN A CA 1
ATOM 1363 C C . ASN A 1 182 ? 23.383 1.934 -32.949 1.00 85.38 182 ASN A C 1
ATOM 1365 O O . ASN A 1 182 ? 23.742 0.806 -32.607 1.00 85.38 182 ASN A O 1
ATOM 1369 N N . CYS A 1 183 ? 22.105 2.319 -32.889 1.00 82.31 183 CYS A N 1
ATOM 1370 C CA . CYS A 1 183 ? 20.989 1.430 -32.550 1.00 82.31 183 CYS A CA 1
ATOM 1371 C C . CYS A 1 183 ? 20.460 0.664 -33.773 1.00 82.31 183 CYS A C 1
ATOM 1373 O O . CYS A 1 183 ? 20.780 1.001 -34.917 1.00 82.31 183 CYS A O 1
ATOM 1375 N N . GLY A 1 184 ? 19.654 -0.371 -33.518 1.00 81.81 184 GLY A N 1
ATOM 1376 C CA . GLY A 1 184 ? 18.986 -1.157 -34.561 1.00 81.81 184 GLY A CA 1
ATOM 1377 C C . GLY A 1 184 ? 19.936 -1.905 -35.500 1.00 81.81 184 GLY A C 1
ATOM 1378 O O . GLY A 1 184 ? 19.603 -2.139 -36.661 1.00 81.81 184 GLY A O 1
ATOM 1379 N N . LYS A 1 185 ? 21.154 -2.232 -35.047 1.00 87.56 185 LYS A N 1
ATOM 1380 C CA . LYS A 1 185 ? 22.151 -2.944 -35.860 1.00 87.56 185 LYS A CA 1
ATOM 1381 C C . LYS A 1 185 ? 22.062 -4.448 -35.665 1.00 87.56 185 LYS A C 1
ATOM 1383 O O . LYS A 1 185 ? 21.869 -4.946 -34.557 1.00 87.56 185 LYS A O 1
ATOM 1388 N N . THR A 1 186 ? 22.305 -5.202 -36.724 1.00 91.62 186 THR A N 1
ATOM 1389 C CA . THR A 1 186 ? 22.592 -6.633 -36.611 1.00 91.62 186 THR A CA 1
ATOM 1390 C C . THR A 1 186 ? 24.076 -6.857 -36.313 1.00 91.62 186 THR A C 1
ATOM 1392 O O . THR A 1 186 ? 24.916 -5.999 -36.586 1.00 91.62 186 THR A O 1
ATOM 1395 N N . LEU A 1 187 ? 24.431 -8.033 -35.788 1.00 92.56 187 LEU A N 1
ATOM 1396 C CA . LEU A 1 187 ? 25.839 -8.410 -35.615 1.00 92.56 187 LEU A CA 1
ATOM 1397 C C . LEU A 1 187 ? 26.619 -8.351 -36.944 1.00 92.56 187 LEU A C 1
ATOM 1399 O O . LEU A 1 187 ? 27.791 -7.978 -36.951 1.00 92.56 187 LEU A O 1
ATOM 1403 N N . GLU A 1 188 ? 25.978 -8.697 -38.065 1.00 95.12 188 GLU A N 1
ATOM 1404 C CA . GLU A 1 188 ? 26.600 -8.638 -39.392 1.00 95.12 188 GLU A CA 1
ATOM 1405 C C . GLU A 1 188 ? 26.853 -7.198 -39.851 1.00 95.12 188 GLU A C 1
ATOM 1407 O O . GLU A 1 188 ? 27.922 -6.929 -40.393 1.00 95.12 188 GLU A O 1
ATOM 1412 N N . ASP A 1 189 ? 25.960 -6.251 -39.544 1.00 94.62 189 ASP A N 1
ATOM 1413 C CA . ASP A 1 189 ? 26.200 -4.828 -39.831 1.00 94.62 189 ASP A CA 1
ATOM 1414 C C . ASP A 1 189 ? 27.449 -4.316 -39.104 1.00 94.62 189 ASP A C 1
ATOM 1416 O O . ASP A 1 189 ? 28.252 -3.570 -39.666 1.00 94.62 189 ASP A O 1
ATOM 1420 N N . VAL A 1 190 ? 27.650 -4.744 -37.853 1.00 96.50 190 VAL A N 1
ATOM 1421 C CA . VAL A 1 190 ? 28.819 -4.338 -37.061 1.00 96.50 190 VAL A CA 1
ATOM 1422 C C . VAL A 1 190 ? 30.099 -5.004 -37.576 1.00 96.50 190 VAL A C 1
ATOM 1424 O O . VAL A 1 190 ? 31.141 -4.353 -37.643 1.00 96.50 190 VAL A O 1
ATOM 1427 N N . LYS A 1 191 ? 30.047 -6.275 -38.000 1.00 96.69 191 LYS A N 1
ATOM 1428 C CA . LYS A 1 191 ? 31.187 -6.930 -38.671 1.00 96.69 191 LYS A CA 1
ATOM 1429 C C . LYS A 1 191 ? 31.544 -6.223 -39.976 1.00 96.69 191 LYS A C 1
ATOM 1431 O O . LYS A 1 191 ? 32.725 -6.005 -40.244 1.00 96.69 191 LYS A O 1
ATOM 1436 N N . GLN A 1 192 ? 30.539 -5.838 -40.761 1.00 96.50 192 GLN A N 1
ATOM 1437 C CA . GLN A 1 192 ? 30.740 -5.089 -41.996 1.00 96.50 192 GLN A CA 1
ATOM 1438 C C . GLN A 1 192 ? 31.387 -3.732 -41.710 1.00 96.50 192 GLN A C 1
ATOM 1440 O O . GLN A 1 192 ? 32.371 -3.393 -42.358 1.00 96.50 192 GLN A O 1
ATOM 1445 N N . TYR A 1 193 ? 30.934 -3.015 -40.676 1.00 95.88 193 TYR A N 1
ATOM 1446 C CA . TYR A 1 193 ? 31.573 -1.775 -40.230 1.00 95.88 193 TYR A CA 1
ATOM 1447 C C . TYR A 1 193 ? 33.062 -1.963 -39.901 1.00 95.88 193 TYR A C 1
ATOM 1449 O O . TYR A 1 193 ? 33.886 -1.148 -40.321 1.00 95.88 193 TYR A O 1
ATOM 1457 N N . VAL A 1 194 ? 33.428 -3.030 -39.177 1.00 96.50 194 VAL A N 1
ATOM 1458 C CA . VAL A 1 194 ? 34.840 -3.325 -38.875 1.00 96.50 194 VAL A CA 1
ATOM 1459 C C . VAL A 1 194 ? 35.630 -3.515 -40.173 1.00 96.50 194 VAL A C 1
ATOM 1461 O O . VAL A 1 194 ? 36.685 -2.904 -40.329 1.00 96.50 194 VAL A O 1
ATOM 1464 N N . ASN A 1 195 ? 35.107 -4.290 -41.125 1.00 95.00 195 ASN A N 1
ATOM 1465 C CA . ASN A 1 195 ? 35.769 -4.544 -42.408 1.00 95.00 195 ASN A CA 1
ATOM 1466 C C . ASN A 1 195 ? 35.907 -3.281 -43.273 1.00 95.00 195 ASN A C 1
ATOM 1468 O O . ASN A 1 195 ? 36.990 -3.016 -43.794 1.00 95.00 195 ASN A O 1
ATOM 1472 N N . ASP A 1 196 ? 34.849 -2.475 -43.385 1.00 94.69 196 ASP A N 1
ATOM 1473 C CA . ASP A 1 196 ? 34.829 -1.235 -44.178 1.00 94.69 196 ASP A CA 1
ATOM 1474 C C . ASP A 1 196 ? 35.835 -0.196 -43.660 1.00 94.69 196 ASP A C 1
ATOM 1476 O O . ASP A 1 196 ? 36.317 0.653 -44.409 1.00 94.69 196 ASP A O 1
ATOM 1480 N N . ASN A 1 197 ? 36.193 -0.288 -42.378 1.00 92.62 197 ASN A N 1
ATOM 1481 C CA . ASN A 1 197 ? 37.193 0.554 -41.729 1.00 92.62 197 ASN A CA 1
ATOM 1482 C C . ASN A 1 197 ? 38.559 -0.143 -41.606 1.00 92.62 197 ASN A C 1
ATOM 1484 O O . ASN A 1 197 ? 39.293 0.158 -40.664 1.00 92.62 197 ASN A O 1
ATOM 1488 N N . ASN A 1 198 ? 38.869 -1.088 -42.507 1.00 94.50 198 ASN A N 1
ATOM 1489 C CA . ASN A 1 198 ? 40.050 -1.970 -42.519 1.00 94.50 198 ASN A CA 1
ATOM 1490 C C . ASN A 1 198 ? 40.457 -2.499 -41.135 1.00 94.50 198 ASN A C 1
ATOM 1492 O O . ASN A 1 198 ? 41.645 -2.630 -40.838 1.00 94.50 198 ASN A O 1
ATOM 1496 N N . GLY A 1 199 ? 39.478 -2.756 -40.274 1.00 94.31 199 GLY A N 1
ATOM 1497 C CA . GLY A 1 199 ? 39.678 -3.293 -38.943 1.00 94.31 199 GLY A CA 1
ATOM 1498 C C . GLY A 1 199 ? 40.010 -4.781 -38.951 1.00 94.31 199 GLY A C 1
ATOM 1499 O O . GLY A 1 199 ? 40.118 -5.427 -39.992 1.00 94.31 199 GLY A O 1
ATOM 1500 N N . VAL A 1 200 ? 40.156 -5.329 -37.750 1.00 95.94 200 VAL A N 1
ATOM 1501 C CA . VAL A 1 200 ? 40.425 -6.750 -37.512 1.00 95.94 200 VAL A CA 1
ATOM 1502 C C . VAL A 1 200 ? 39.272 -7.314 -36.697 1.00 95.94 200 VAL A C 1
ATOM 1504 O O . VAL A 1 200 ? 38.972 -6.800 -35.621 1.00 95.94 200 VAL A O 1
ATOM 1507 N N . LEU A 1 201 ? 38.606 -8.353 -37.196 1.00 96.81 201 LEU A N 1
ATOM 1508 C CA . LEU A 1 201 ? 37.560 -9.044 -36.439 1.00 96.81 201 LEU A CA 1
ATOM 1509 C C . LEU A 1 201 ? 38.155 -9.758 -35.216 1.00 96.81 201 LEU A C 1
ATOM 1511 O O . LEU A 1 201 ? 39.335 -10.109 -35.188 1.00 96.81 201 LEU A O 1
ATOM 1515 N N . TYR A 1 202 ? 37.344 -9.965 -34.183 1.00 94.81 202 TYR A N 1
ATOM 1516 C CA . TYR A 1 202 ? 37.798 -10.638 -32.967 1.00 94.81 202 TYR A CA 1
ATOM 1517 C C . TYR A 1 202 ? 38.318 -12.054 -33.272 1.00 94.81 202 TYR A C 1
ATOM 1519 O O . TYR A 1 202 ? 37.631 -12.849 -33.911 1.00 94.81 202 TYR A O 1
ATOM 1527 N N . GLY A 1 203 ? 39.527 -12.374 -32.805 1.00 92.06 203 GLY A N 1
ATOM 1528 C CA . GLY A 1 203 ? 40.187 -13.666 -33.016 1.00 92.06 203 GLY A CA 1
ATOM 1529 C C . GLY A 1 203 ? 40.948 -13.807 -34.340 1.00 92.06 203 GLY A C 1
ATOM 1530 O O . GLY A 1 203 ? 41.615 -14.830 -34.533 1.00 92.06 203 GLY A O 1
ATOM 1531 N N . GLU A 1 204 ? 40.893 -12.798 -35.214 1.00 94.75 204 GLU A N 1
ATOM 1532 C CA . GLU A 1 204 ? 41.606 -12.764 -36.494 1.00 94.75 204 GLU A CA 1
ATOM 1533 C C . GLU A 1 204 ? 42.997 -12.128 -36.380 1.00 94.75 204 GLU A C 1
ATOM 1535 O O . GLU A 1 204 ? 43.342 -11.457 -35.399 1.00 94.75 204 GLU A O 1
ATOM 1540 N N . ASN A 1 205 ? 43.815 -12.360 -37.408 1.00 93.81 205 ASN A N 1
ATOM 1541 C CA . ASN A 1 205 ? 45.175 -11.838 -37.482 1.00 93.81 205 ASN A CA 1
ATOM 1542 C C . ASN A 1 205 ? 45.202 -10.401 -38.025 1.00 93.81 205 ASN A C 1
ATOM 1544 O O . ASN A 1 205 ? 44.494 -10.060 -38.973 1.00 93.81 205 ASN A O 1
ATOM 1548 N N . VAL A 1 206 ? 46.090 -9.576 -37.474 1.00 91.00 206 VAL A N 1
ATOM 1549 C CA . VAL A 1 206 ? 46.365 -8.214 -37.937 1.00 91.00 206 VAL A CA 1
ATOM 1550 C C . VAL A 1 206 ? 46.817 -8.223 -39.394 1.00 91.00 206 VAL A C 1
ATOM 1552 O O . VAL A 1 206 ? 47.786 -8.891 -39.762 1.00 91.00 206 VAL A O 1
ATOM 1555 N N . THR A 1 207 ? 46.140 -7.423 -40.211 1.00 91.25 207 THR A N 1
ATOM 1556 C CA . THR A 1 207 ? 46.419 -7.259 -41.638 1.00 91.25 207 THR A CA 1
ATOM 1557 C C . THR A 1 207 ? 47.325 -6.057 -41.902 1.00 91.25 207 THR A C 1
ATOM 1559 O O . THR A 1 207 ? 47.414 -5.119 -41.107 1.00 91.25 207 THR A O 1
ATOM 1562 N N . GLU A 1 208 ? 47.983 -6.040 -43.062 1.00 87.94 208 GLU A N 1
ATOM 1563 C CA . GLU A 1 208 ? 48.779 -4.879 -43.473 1.00 87.94 208 GLU A CA 1
ATOM 1564 C C . GLU A 1 208 ? 47.933 -3.614 -43.675 1.00 87.94 208 GLU A C 1
ATOM 1566 O O . GLU A 1 208 ? 48.414 -2.517 -43.393 1.00 87.94 208 GLU A O 1
ATOM 1571 N N . SER A 1 209 ? 46.683 -3.755 -44.131 1.00 89.12 209 SER A N 1
ATOM 1572 C CA . SER A 1 209 ? 45.757 -2.630 -44.311 1.00 89.12 209 SER A CA 1
ATOM 1573 C C . SER A 1 209 ? 45.377 -1.992 -42.975 1.00 89.12 209 SER A C 1
ATOM 1575 O O . SER A 1 209 ? 45.367 -0.765 -42.864 1.00 89.12 209 SER A O 1
ATOM 1577 N N . PHE A 1 210 ? 45.155 -2.804 -41.938 1.00 92.50 210 PHE A N 1
ATOM 1578 C CA . PHE A 1 210 ? 44.926 -2.305 -40.585 1.00 92.50 210 PHE A CA 1
ATOM 1579 C C . PHE A 1 210 ? 46.152 -1.560 -40.047 1.00 92.50 210 PHE A C 1
ATOM 1581 O O . PHE A 1 210 ? 46.025 -0.473 -39.483 1.00 92.50 210 PHE A O 1
ATOM 1588 N N . MET A 1 211 ? 47.354 -2.104 -40.272 1.00 88.38 211 MET A N 1
ATOM 1589 C CA . MET A 1 211 ? 48.613 -1.461 -39.876 1.00 88.38 211 MET A CA 1
ATOM 1590 C C . MET A 1 211 ? 48.794 -0.089 -40.537 1.00 88.38 211 MET A C 1
ATOM 1592 O O . MET A 1 211 ? 49.146 0.880 -39.861 1.00 88.38 211 MET A O 1
ATOM 1596 N N . ASP A 1 212 ? 48.519 0.020 -41.838 1.00 88.81 212 ASP A N 1
ATOM 1597 C CA . ASP A 1 212 ? 48.606 1.291 -42.566 1.00 88.81 212 ASP A CA 1
ATOM 1598 C C . ASP A 1 212 ? 47.576 2.307 -42.049 1.00 88.81 212 ASP A C 1
ATOM 1600 O O . ASP A 1 212 ? 47.887 3.492 -41.866 1.00 88.81 212 ASP A O 1
ATOM 1604 N N . GLN A 1 213 ? 46.364 1.844 -41.734 1.00 88.62 213 GLN A N 1
ATOM 1605 C CA . GLN A 1 213 ? 45.322 2.692 -41.165 1.00 88.62 213 GLN A CA 1
ATOM 1606 C C . GLN A 1 213 ? 45.651 3.145 -39.740 1.00 88.62 213 GLN A C 1
ATOM 1608 O O . GLN A 1 213 ? 45.405 4.302 -39.399 1.00 88.62 213 GLN A O 1
ATOM 1613 N N . LEU A 1 214 ? 46.271 2.302 -38.911 1.00 86.94 214 LEU A N 1
ATOM 1614 C CA . LEU A 1 214 ? 46.740 2.701 -37.581 1.00 86.94 214 LEU A CA 1
ATOM 1615 C C . LEU A 1 214 ? 47.797 3.800 -37.645 1.00 86.94 214 LEU A C 1
ATOM 1617 O O . LEU A 1 214 ? 47.780 4.719 -36.827 1.00 86.94 214 LEU A O 1
ATOM 1621 N N . LEU A 1 215 ? 48.695 3.736 -38.626 1.00 86.31 215 LEU A N 1
ATOM 1622 C CA . LEU A 1 215 ? 49.722 4.757 -38.823 1.00 86.31 215 LEU A CA 1
ATOM 1623 C C . LEU A 1 215 ? 49.179 6.081 -39.364 1.00 86.31 215 LEU A C 1
ATOM 1625 O O . LEU A 1 215 ? 49.831 7.111 -39.176 1.00 86.31 215 LEU A O 1
ATOM 1629 N N . THR A 1 216 ? 48.016 6.048 -40.014 1.00 84.62 216 THR A N 1
ATOM 1630 C CA . THR A 1 216 ? 47.381 7.219 -40.628 1.00 84.62 216 THR A CA 1
ATOM 1631 C C . THR A 1 216 ? 46.370 7.868 -39.683 1.00 84.62 216 THR A C 1
ATOM 1633 O O . THR A 1 216 ? 46.453 9.061 -39.408 1.00 84.62 216 THR A O 1
ATOM 1636 N N . THR A 1 217 ? 45.444 7.074 -39.152 1.00 79.75 217 THR A N 1
ATOM 1637 C CA . THR A 1 217 ? 44.275 7.531 -38.388 1.00 79.75 217 THR A CA 1
ATOM 1638 C C . THR A 1 217 ? 44.463 7.352 -36.885 1.00 79.75 217 THR A C 1
ATOM 1640 O O . THR A 1 217 ? 44.042 8.203 -36.111 1.00 79.75 217 THR A O 1
ATOM 1643 N N . GLY A 1 218 ? 45.139 6.276 -36.469 1.00 68.38 218 GLY A N 1
ATOM 1644 C CA . GLY A 1 218 ? 45.362 5.934 -35.060 1.00 68.38 218 GLY A CA 1
ATOM 1645 C C . GLY A 1 218 ? 46.559 6.622 -34.407 1.00 68.38 218 GLY A C 1
ATOM 1646 O O . GLY A 1 218 ? 46.783 6.443 -33.210 1.00 68.38 218 GLY A O 1
ATOM 1647 N N . ARG A 1 219 ? 47.373 7.362 -35.166 1.00 79.12 219 ARG A N 1
ATOM 1648 C CA . ARG A 1 219 ? 48.710 7.793 -34.743 1.00 79.12 219 ARG A CA 1
ATOM 1649 C C . ARG A 1 219 ? 48.698 9.120 -33.989 1.00 79.12 219 ARG A C 1
ATOM 1651 O O . ARG A 1 219 ? 48.355 10.155 -34.546 1.00 79.12 219 ARG A O 1
ATOM 1658 N N . SER A 1 220 ? 49.217 9.111 -32.761 1.00 73.94 220 SER A N 1
ATOM 1659 C CA . SER A 1 220 ? 49.461 10.316 -31.960 1.00 73.94 220 SER A CA 1
ATOM 1660 C C . SER A 1 220 ? 50.897 10.333 -31.432 1.00 73.94 220 SER A C 1
ATOM 1662 O O . SER A 1 220 ? 51.334 9.427 -30.719 1.00 73.94 220 SER A O 1
ATOM 1664 N N . PHE A 1 221 ? 51.661 11.368 -31.798 1.00 71.00 221 PHE A N 1
ATOM 1665 C CA . PHE A 1 221 ? 53.084 11.536 -31.474 1.00 71.00 221 PHE A CA 1
ATOM 1666 C C . PHE A 1 221 ? 53.940 10.282 -31.760 1.00 71.00 221 PHE A C 1
ATOM 1668 O O . PHE A 1 221 ? 54.374 10.062 -32.890 1.00 71.00 221 PHE A O 1
ATOM 1675 N N . SER A 1 222 ? 54.209 9.470 -30.730 1.00 71.44 222 SER A N 1
ATOM 1676 C CA . SER A 1 222 ? 55.061 8.272 -30.796 1.00 71.44 222 SER A CA 1
ATOM 1677 C C . SER A 1 222 ? 54.311 6.957 -30.555 1.00 71.44 222 SER A C 1
ATOM 1679 O O . SER A 1 222 ? 54.953 5.925 -30.368 1.00 71.44 222 SER A O 1
ATOM 1681 N N . GLY A 1 223 ? 52.976 6.985 -30.554 1.00 78.94 223 GLY A N 1
ATOM 1682 C CA . GLY A 1 223 ? 52.130 5.809 -30.378 1.00 78.94 223 GLY A CA 1
ATOM 1683 C C . GLY A 1 223 ? 50.977 5.735 -31.376 1.00 78.94 223 GLY A C 1
ATOM 1684 O O . GLY A 1 223 ? 50.742 6.672 -32.143 1.00 78.94 223 GLY A O 1
ATOM 1685 N N . VAL A 1 224 ? 50.267 4.611 -31.353 1.00 84.81 224 VAL A N 1
ATOM 1686 C CA . VAL A 1 224 ? 49.022 4.392 -32.105 1.00 84.81 224 VAL A CA 1
ATOM 1687 C C . VAL A 1 224 ? 47.923 3.884 -31.173 1.00 84.81 224 VAL A C 1
ATOM 1689 O O . VAL A 1 224 ? 48.225 3.211 -30.188 1.00 84.81 224 VAL A O 1
ATOM 1692 N N . THR A 1 225 ? 46.663 4.183 -31.482 1.00 85.88 225 THR A N 1
ATOM 1693 C CA . THR A 1 225 ? 45.508 3.785 -30.667 1.00 85.88 225 THR A CA 1
ATOM 1694 C C . THR A 1 225 ? 44.493 2.986 -31.481 1.00 85.88 225 THR A C 1
ATOM 1696 O O . THR A 1 225 ? 44.102 3.373 -32.582 1.00 85.88 225 THR A O 1
ATOM 1699 N N . ILE A 1 226 ? 44.052 1.874 -30.901 1.00 88.94 226 ILE A N 1
ATOM 1700 C CA . ILE A 1 226 ? 43.058 0.936 -31.416 1.00 88.94 226 ILE A CA 1
ATOM 1701 C C . ILE A 1 226 ? 41.790 1.079 -30.567 1.00 88.94 226 ILE A C 1
ATOM 1703 O O . ILE A 1 226 ? 41.874 1.072 -29.340 1.00 88.94 226 ILE A O 1
ATOM 1707 N N . ALA A 1 227 ? 40.624 1.183 -31.198 1.00 89.88 227 ALA A N 1
ATOM 1708 C CA . ALA A 1 227 ? 39.324 1.134 -30.538 1.00 89.88 227 ALA A CA 1
ATOM 1709 C C . ALA A 1 227 ? 38.732 -0.280 -30.611 1.00 89.88 227 ALA A C 1
ATOM 1711 O O . ALA A 1 227 ? 38.766 -0.928 -31.658 1.00 89.88 227 ALA A O 1
ATOM 1712 N N . THR A 1 228 ? 38.176 -0.744 -29.493 1.00 91.94 228 THR A N 1
ATOM 1713 C CA . THR A 1 228 ? 37.419 -2.001 -29.412 1.00 91.94 228 THR A CA 1
ATOM 1714 C C . THR A 1 228 ? 35.974 -1.752 -29.831 1.00 91.94 228 THR A C 1
ATOM 1716 O O . THR A 1 228 ? 35.335 -0.849 -29.289 1.00 91.94 228 THR A O 1
ATOM 1719 N N . VAL A 1 229 ? 35.462 -2.555 -30.762 1.00 94.75 229 VAL A N 1
ATOM 1720 C CA . VAL A 1 229 ? 34.090 -2.461 -31.270 1.00 94.75 229 VAL A CA 1
ATOM 1721 C C . VAL A 1 229 ? 33.206 -3.490 -30.571 1.00 94.75 229 VAL A C 1
ATOM 1723 O O . VAL A 1 229 ? 33.475 -4.692 -30.632 1.00 94.75 229 VAL A O 1
ATOM 1726 N N . TRP A 1 230 ? 32.136 -3.021 -29.932 1.00 93.06 230 TRP A N 1
ATOM 1727 C CA . TRP A 1 230 ? 31.199 -3.851 -29.175 1.00 93.06 230 TRP A CA 1
ATOM 1728 C C . TRP A 1 230 ? 29.835 -3.926 -29.852 1.00 93.06 230 TRP A C 1
ATOM 1730 O O . TRP A 1 230 ? 29.329 -2.925 -30.353 1.00 93.06 230 TRP A O 1
ATOM 1740 N N . TYR A 1 231 ? 29.216 -5.101 -29.791 1.00 93.12 231 TYR A N 1
ATOM 1741 C CA . TYR A 1 231 ? 27.810 -5.319 -30.102 1.00 93.12 231 TYR A CA 1
ATOM 1742 C C . TYR A 1 231 ? 27.056 -5.734 -28.840 1.00 93.12 231 TYR A C 1
ATOM 1744 O O . TYR A 1 231 ? 27.495 -6.632 -28.122 1.00 93.12 231 TYR A O 1
ATOM 1752 N N . VAL A 1 232 ? 25.937 -5.073 -28.562 1.00 88.56 232 VAL A N 1
ATOM 1753 C CA . VAL A 1 232 ? 25.157 -5.242 -27.336 1.00 88.56 232 VAL A CA 1
ATOM 1754 C C . VAL A 1 232 ? 23.730 -5.633 -27.685 1.00 88.56 232 VAL A C 1
ATOM 1756 O O . VAL A 1 232 ? 23.037 -4.942 -28.431 1.00 88.56 232 VAL A O 1
ATOM 1759 N N . THR A 1 233 ? 23.267 -6.732 -27.102 1.00 84.12 233 THR A N 1
ATOM 1760 C CA . THR A 1 233 ? 21.873 -7.177 -27.183 1.00 84.12 233 THR A CA 1
ATOM 1761 C C . THR A 1 233 ? 21.290 -7.201 -25.782 1.00 84.12 233 THR A C 1
ATOM 1763 O O . THR A 1 233 ? 21.835 -7.831 -24.881 1.00 84.12 233 THR A O 1
ATOM 1766 N N . THR A 1 234 ? 20.201 -6.475 -25.567 1.00 68.75 234 THR A N 1
ATOM 1767 C CA . THR A 1 234 ? 19.383 -6.619 -24.361 1.00 68.75 234 THR A CA 1
ATOM 1768 C C . THR A 1 234 ? 18.348 -7.712 -24.618 1.00 68.75 234 THR A C 1
ATOM 1770 O O . THR A 1 234 ? 17.845 -7.782 -25.742 1.00 68.75 234 THR A O 1
ATOM 1773 N N . PRO A 1 235 ? 18.019 -8.569 -23.635 1.00 58.69 235 PRO A N 1
ATOM 1774 C CA . PRO A 1 235 ? 16.923 -9.515 -23.783 1.00 58.69 235 PRO A CA 1
ATOM 1775 C C . PRO A 1 235 ? 15.659 -8.755 -24.193 1.00 58.69 235 PRO A C 1
ATOM 1777 O O . PRO A 1 235 ? 15.344 -7.720 -23.604 1.00 58.69 235 PRO A O 1
ATOM 1780 N N . THR A 1 236 ? 14.947 -9.238 -25.207 1.00 53.31 236 THR A N 1
ATOM 1781 C CA . THR A 1 236 ? 13.571 -8.808 -25.445 1.00 53.31 236 THR A CA 1
ATOM 1782 C C . THR A 1 236 ? 12.738 -9.354 -24.296 1.00 53.31 236 THR A C 1
ATOM 1784 O O . THR A 1 236 ? 12.424 -10.541 -24.264 1.00 53.31 236 THR A O 1
ATOM 1787 N N . GLU A 1 237 ? 12.413 -8.508 -23.323 1.00 54.81 237 GLU A N 1
ATOM 1788 C CA . GLU A 1 237 ? 11.361 -8.834 -22.366 1.00 54.81 237 GLU A CA 1
ATOM 1789 C C . GLU A 1 237 ? 10.064 -9.011 -23.161 1.00 54.81 237 GLU A C 1
ATOM 1791 O O . GLU A 1 237 ? 9.552 -8.068 -23.767 1.00 54.81 237 GLU A O 1
ATOM 1796 N N . THR A 1 238 ? 9.554 -10.241 -23.233 1.00 63.88 238 THR A N 1
ATOM 1797 C CA . THR A 1 238 ? 8.205 -10.486 -23.742 1.00 63.88 238 THR A CA 1
ATOM 1798 C C . THR A 1 238 ? 7.236 -9.975 -22.693 1.00 63.88 238 THR A C 1
ATOM 1800 O O . THR A 1 238 ? 6.971 -10.659 -21.709 1.00 63.88 238 THR A O 1
ATOM 1803 N N . TRP A 1 239 ? 6.759 -8.751 -22.883 1.00 83.69 239 TRP A N 1
ATOM 1804 C CA . TRP A 1 239 ? 5.724 -8.167 -22.047 1.00 83.69 239 TRP A CA 1
ATOM 1805 C C . TRP A 1 239 ? 4.349 -8.594 -22.563 1.00 83.69 239 TRP A C 1
ATOM 1807 O O . TRP A 1 239 ? 4.014 -8.339 -23.721 1.00 83.69 239 TRP A O 1
ATOM 1817 N N . ILE A 1 240 ? 3.563 -9.252 -21.713 1.00 86.56 240 ILE A N 1
ATOM 1818 C CA . ILE A 1 240 ? 2.195 -9.680 -22.021 1.00 86.56 240 ILE A CA 1
ATOM 1819 C C . ILE A 1 240 ? 1.225 -8.772 -21.266 1.00 86.56 240 ILE A C 1
ATOM 1821 O O . ILE A 1 240 ? 1.315 -8.671 -20.042 1.00 86.56 240 ILE A O 1
ATOM 1825 N N . ASN A 1 241 ? 0.296 -8.145 -21.990 1.00 88.25 241 ASN A N 1
ATOM 1826 C CA . ASN A 1 241 ? -0.861 -7.485 -21.388 1.00 88.25 241 ASN A CA 1
ATOM 1827 C C . ASN A 1 241 ? -1.960 -8.538 -21.225 1.00 88.25 241 ASN A C 1
ATOM 1829 O O . ASN A 1 241 ? -2.398 -9.114 -22.224 1.00 88.25 241 ASN A O 1
ATOM 1833 N N . TYR A 1 242 ? -2.358 -8.832 -19.990 1.00 87.88 242 TYR A N 1
ATOM 1834 C CA . TYR A 1 242 ? -3.408 -9.811 -19.720 1.00 87.88 242 TYR A CA 1
ATOM 1835 C C . TYR A 1 242 ? -4.770 -9.111 -19.624 1.00 87.88 242 TYR A C 1
ATOM 1837 O O . TYR A 1 242 ? -4.868 -7.952 -19.219 1.00 87.88 242 TYR A O 1
ATOM 1845 N N . ASP A 1 243 ? -5.826 -9.845 -19.970 1.00 87.38 243 ASP A N 1
ATOM 1846 C CA . ASP A 1 243 ? -7.220 -9.411 -19.848 1.00 87.38 243 ASP A CA 1
ATOM 1847 C C . ASP A 1 243 ? -7.956 -10.231 -18.775 1.00 87.38 243 ASP A C 1
ATOM 1849 O O . ASP A 1 243 ? -7.489 -11.284 -18.335 1.00 87.38 243 ASP A O 1
ATOM 1853 N N . GLY A 1 244 ? -9.156 -9.780 -18.394 1.00 90.25 244 GLY A N 1
ATOM 1854 C CA . GLY A 1 244 ? -10.052 -10.535 -17.507 1.00 90.25 244 GLY A CA 1
ATOM 1855 C C . GLY A 1 244 ? -9.804 -10.333 -16.012 1.00 90.25 244 GLY A C 1
ATOM 1856 O O . GLY A 1 244 ? -10.247 -11.155 -15.214 1.00 90.25 244 GLY A O 1
ATOM 1857 N N . TYR A 1 245 ? -9.120 -9.253 -15.634 1.00 95.94 245 TYR A N 1
ATOM 1858 C CA . TYR A 1 245 ? -8.908 -8.889 -14.237 1.00 95.94 245 TYR A CA 1
ATOM 1859 C C . TYR A 1 245 ? -10.213 -8.575 -13.495 1.00 95.94 245 TYR A C 1
ATOM 1861 O O . TYR A 1 245 ? -11.111 -7.916 -14.024 1.00 95.94 245 TYR A O 1
ATOM 1869 N N . ASP A 1 246 ? -10.278 -9.003 -12.236 1.00 94.62 246 ASP A N 1
ATOM 1870 C CA . ASP A 1 246 ? -11.317 -8.652 -11.280 1.00 94.62 246 ASP A CA 1
ATOM 1871 C C . ASP A 1 246 ? -10.753 -7.699 -10.220 1.00 94.62 246 ASP A C 1
ATOM 1873 O O . ASP A 1 246 ? -9.994 -8.081 -9.329 1.00 94.62 246 ASP A O 1
ATOM 1877 N N . TYR A 1 247 ? -11.136 -6.429 -10.319 1.00 94.25 247 TYR A N 1
ATOM 1878 C CA . TYR A 1 247 ? -10.704 -5.397 -9.376 1.00 94.25 247 TYR A CA 1
ATOM 1879 C C . TYR A 1 247 ? -11.570 -5.324 -8.114 1.00 94.25 247 TYR A C 1
ATOM 1881 O O . TYR A 1 247 ? -11.307 -4.492 -7.247 1.00 94.25 247 TYR A O 1
ATOM 1889 N N . ARG A 1 248 ? -12.623 -6.142 -8.000 1.00 92.25 248 ARG A N 1
ATOM 1890 C CA . ARG A 1 248 ? -13.566 -6.048 -6.882 1.00 92.25 248 ARG A CA 1
ATOM 1891 C C . ARG A 1 248 ? -12.907 -6.501 -5.586 1.00 92.25 248 ARG A C 1
ATOM 1893 O O . ARG A 1 248 ? -12.452 -7.636 -5.459 1.00 92.25 248 ARG A O 1
ATOM 1900 N N . ILE A 1 249 ? -12.949 -5.628 -4.589 1.00 93.00 249 ILE A N 1
ATOM 1901 C CA . ILE A 1 249 ? -12.632 -5.982 -3.209 1.00 93.00 249 ILE A CA 1
ATOM 1902 C C . ILE A 1 249 ? -13.894 -6.555 -2.548 1.00 93.00 249 ILE A C 1
ATOM 1904 O O . ILE A 1 249 ? -14.960 -5.939 -2.652 1.00 93.00 249 ILE A O 1
ATOM 1908 N N . PRO A 1 250 ? -13.824 -7.713 -1.865 1.00 91.31 250 PRO A N 1
ATOM 1909 C CA . PRO A 1 250 ? -14.979 -8.245 -1.154 1.00 91.31 250 PRO A CA 1
ATOM 1910 C C . PRO A 1 250 ? -15.414 -7.290 -0.036 1.00 91.31 250 PRO A C 1
ATOM 1912 O O . PRO A 1 250 ? -14.611 -6.899 0.813 1.00 91.31 250 PRO A O 1
ATOM 1915 N N . GLY A 1 251 ? -16.690 -6.911 -0.039 1.00 93.88 251 GLY A N 1
ATOM 1916 C CA . GLY A 1 251 ? -17.219 -5.956 0.929 1.00 93.88 251 GLY A CA 1
ATOM 1917 C C . GLY A 1 251 ? -17.458 -6.549 2.321 1.00 93.88 251 GLY A C 1
ATOM 1918 O O . GLY A 1 251 ? -17.684 -7.751 2.469 1.00 93.88 251 GLY A O 1
ATOM 1919 N N . VAL A 1 252 ? -17.474 -5.683 3.335 1.00 95.06 252 VAL A N 1
ATOM 1920 C CA . VAL A 1 252 ? -17.944 -5.982 4.701 1.00 95.06 252 VAL A CA 1
ATOM 1921 C C . VAL A 1 252 ? -19.004 -4.971 5.117 1.00 95.06 252 VAL A C 1
ATOM 1923 O O . VAL A 1 252 ? -19.086 -3.886 4.558 1.00 95.06 252 VAL A O 1
ATOM 1926 N N . SER A 1 253 ? -19.854 -5.303 6.087 1.00 93.50 253 SER A N 1
ATOM 1927 C CA . SER A 1 253 ? -20.857 -4.340 6.556 1.00 93.50 253 SER A CA 1
ATOM 1928 C C . SER A 1 253 ? -20.196 -3.207 7.341 1.00 93.50 253 SER A C 1
ATOM 1930 O O . SER A 1 253 ? -19.411 -3.463 8.258 1.00 93.50 253 SER A O 1
ATOM 1932 N N . ALA A 1 254 ? -20.542 -1.962 7.007 1.00 94.25 254 ALA A N 1
ATOM 1933 C CA . ALA A 1 254 ? -20.240 -0.816 7.852 1.00 94.25 254 ALA A CA 1
ATOM 1934 C C . ALA A 1 254 ? -20.852 -1.002 9.247 1.00 94.25 254 ALA A C 1
ATOM 1936 O O . ALA A 1 254 ? -21.935 -1.573 9.402 1.00 94.25 254 ALA A O 1
ATOM 1937 N N . VAL A 1 255 ? -20.150 -0.510 10.267 1.00 94.38 255 VAL A N 1
ATOM 1938 C CA . VAL A 1 255 ? -20.674 -0.496 11.633 1.00 94.38 255 VAL A CA 1
ATOM 1939 C C . VAL A 1 255 ? -21.679 0.646 11.758 1.00 94.38 255 VAL A C 1
ATOM 1941 O O . VAL A 1 255 ? -21.328 1.808 11.566 1.00 94.38 255 VAL A O 1
ATOM 1944 N N . ASP A 1 256 ? -22.918 0.304 12.106 1.00 92.75 256 ASP A N 1
ATOM 1945 C CA . ASP A 1 256 ? -23.965 1.268 12.454 1.00 92.75 256 ASP A CA 1
ATOM 1946 C C . ASP A 1 256 ? -23.727 1.772 13.883 1.00 92.75 256 ASP A C 1
ATOM 1948 O O . ASP A 1 256 ? -24.196 1.184 14.866 1.00 92.75 256 ASP A O 1
ATOM 1952 N N . TYR A 1 257 ? -22.864 2.784 14.002 1.00 92.75 257 TYR A N 1
ATOM 1953 C CA . TYR A 1 257 ? -22.443 3.296 15.299 1.00 92.75 257 TYR A CA 1
ATOM 1954 C C . TYR A 1 257 ? -23.596 3.974 16.044 1.00 92.75 257 TYR A C 1
ATOM 1956 O O . TYR A 1 257 ? -24.321 4.784 15.473 1.00 92.75 257 TYR A O 1
ATOM 1964 N N . TYR A 1 258 ? -23.729 3.707 17.345 1.00 89.75 258 TYR A N 1
ATOM 1965 C CA . TYR A 1 258 ? -24.736 4.351 18.179 1.00 89.75 258 TYR A CA 1
ATOM 1966 C C . TYR A 1 258 ? -24.541 5.864 18.171 1.00 89.75 258 TYR A C 1
ATOM 1968 O O . TYR A 1 258 ? -23.495 6.370 18.589 1.00 89.75 258 TYR A O 1
ATOM 1976 N N . GLU A 1 259 ? -25.574 6.578 17.738 1.00 84.06 259 GLU A N 1
ATOM 1977 C CA . GLU A 1 259 ? -25.625 8.025 17.848 1.00 84.06 259 GLU A CA 1
ATOM 1978 C C . GLU A 1 259 ? -25.952 8.446 19.276 1.00 84.06 259 GLU A C 1
ATOM 1980 O O . GLU A 1 259 ? -26.757 7.826 19.981 1.00 84.06 259 GLU A O 1
ATOM 1985 N N . TYR A 1 260 ? -25.347 9.552 19.683 1.00 78.50 260 TYR A N 1
ATOM 1986 C CA . TYR A 1 260 ? -25.579 10.134 20.986 1.00 78.50 260 TYR A CA 1
ATOM 1987 C C . TYR A 1 260 ? -26.318 11.471 20.893 1.00 78.50 260 TYR A C 1
ATOM 1989 O O . TYR A 1 260 ? -26.102 12.227 19.942 1.00 78.50 260 TYR A O 1
ATOM 1997 N N . PRO A 1 261 ? -27.171 11.805 21.881 1.00 76.00 261 PRO A N 1
ATOM 1998 C CA . PRO A 1 261 ? -27.858 13.088 21.903 1.00 76.00 261 PRO A CA 1
ATOM 1999 C C . PRO A 1 261 ? -26.881 14.269 21.889 1.00 76.00 261 PRO A C 1
ATOM 2001 O O . PRO A 1 261 ? -25.845 14.264 22.547 1.00 76.00 261 PRO A O 1
ATOM 2004 N N . THR A 1 262 ? -27.228 15.340 21.181 1.00 70.00 262 THR A N 1
ATOM 2005 C CA . THR A 1 262 ? -26.404 16.553 21.164 1.00 70.00 262 THR A CA 1
ATOM 2006 C C . THR A 1 262 ? -26.245 17.130 22.578 1.00 70.00 262 THR A C 1
ATOM 2008 O O . THR A 1 262 ? -27.228 17.309 23.294 1.00 70.00 262 THR A O 1
ATOM 2011 N N . GLY A 1 263 ? -25.010 17.467 22.965 1.00 66.44 263 GLY A N 1
ATOM 2012 C CA . GLY A 1 263 ? -24.696 18.050 24.277 1.00 66.44 263 GLY A CA 1
ATOM 2013 C C . GLY A 1 263 ? -24.266 17.048 25.355 1.00 66.44 263 GLY A C 1
ATOM 2014 O O . GLY A 1 263 ? -24.010 17.469 26.479 1.00 66.44 263 GLY A O 1
ATOM 2015 N N . THR A 1 264 ? -24.147 15.757 25.030 1.00 80.62 264 THR A N 1
ATOM 2016 C CA . THR A 1 264 ? -23.604 14.724 25.935 1.00 80.62 264 THR A CA 1
ATOM 2017 C C . THR A 1 264 ? -22.080 14.618 25.903 1.00 80.62 264 THR A C 1
ATOM 2019 O O . THR A 1 264 ? -21.511 13.921 26.734 1.00 80.62 264 THR A O 1
ATOM 2022 N N . VAL A 1 265 ? -21.412 15.271 24.946 1.00 82.69 265 VAL A N 1
ATOM 2023 C CA . VAL A 1 265 ? -19.947 15.282 24.805 1.00 82.69 265 VAL A CA 1
ATOM 2024 C C . VAL A 1 265 ? -19.396 16.630 25.263 1.00 82.69 265 VAL A C 1
ATOM 2026 O O . VAL A 1 265 ? -19.829 17.680 24.781 1.00 82.69 265 VAL A O 1
ATOM 2029 N N . THR A 1 266 ? -18.409 16.598 26.153 1.00 85.50 266 THR A N 1
ATOM 2030 C CA . THR A 1 266 ? -17.625 17.752 26.596 1.00 85.50 266 THR A CA 1
ATOM 2031 C C . THR A 1 266 ? -16.131 17.442 26.524 1.00 85.50 266 THR A C 1
ATOM 2033 O O . THR A 1 266 ? -15.698 16.292 26.552 1.00 85.50 266 THR A O 1
ATOM 2036 N N . PHE A 1 267 ? -15.322 18.495 26.418 1.00 85.12 267 PHE A N 1
ATOM 2037 C CA . PHE A 1 267 ? -13.873 18.410 26.572 1.00 85.12 267 PHE A CA 1
ATOM 2038 C C . PHE A 1 267 ? -13.500 19.243 27.789 1.00 85.12 267 PHE A C 1
ATOM 2040 O O . PHE A 1 267 ? -13.745 20.452 27.813 1.00 85.12 267 PHE A O 1
ATOM 2047 N N . GLU A 1 268 ? -12.955 18.597 28.811 1.00 86.56 268 GLU A N 1
ATOM 2048 C CA . GLU A 1 268 ? -12.655 19.235 30.091 1.00 86.56 268 GLU A CA 1
ATOM 2049 C C . GLU A 1 268 ? -11.151 19.394 30.253 1.00 86.56 268 GLU A C 1
ATOM 2051 O O . GLU A 1 268 ? -10.403 18.432 30.121 1.00 86.56 268 GLU A O 1
ATOM 2056 N N . GLN A 1 269 ? -10.689 20.610 30.543 1.00 85.56 269 GLN A N 1
ATOM 2057 C CA . GLN A 1 269 ? -9.283 20.853 30.844 1.00 85.56 269 GLN A CA 1
ATOM 2058 C C . GLN A 1 269 ? -9.047 20.735 32.350 1.00 85.56 269 GLN A C 1
ATOM 2060 O O . GLN A 1 269 ? -9.603 21.506 33.131 1.00 85.56 269 GLN A O 1
ATOM 2065 N N . ASN A 1 270 ? -8.202 19.789 32.748 1.00 81.81 270 ASN A N 1
ATOM 2066 C CA . ASN A 1 270 ? -7.722 19.624 34.115 1.00 81.81 270 ASN A CA 1
ATOM 2067 C C . ASN A 1 270 ? -6.233 20.011 34.226 1.00 81.81 270 ASN A C 1
ATOM 2069 O O . ASN A 1 270 ? -5.612 20.443 33.253 1.00 81.81 270 ASN A O 1
ATOM 2073 N N . GLU A 1 271 ? -5.654 19.874 35.423 1.00 84.19 271 GLU A N 1
ATOM 2074 C CA . GLU A 1 271 ? -4.242 20.203 35.692 1.00 84.19 271 GLU A CA 1
ATOM 2075 C C . GLU A 1 271 ? -3.250 19.401 34.827 1.00 84.19 271 GLU A C 1
ATOM 2077 O O . GLU A 1 271 ? -2.138 19.866 34.584 1.00 84.19 271 GLU A O 1
ATOM 2082 N N . ASN A 1 272 ? -3.672 18.238 34.325 1.00 80.12 272 ASN A N 1
ATOM 2083 C CA . ASN A 1 272 ? -2.878 17.319 33.514 1.00 80.12 272 ASN A CA 1
ATOM 2084 C C . ASN A 1 272 ? -3.179 17.426 32.004 1.00 80.12 272 ASN A C 1
ATOM 2086 O O . ASN A 1 272 ? -2.512 16.762 31.218 1.00 80.12 272 ASN A O 1
ATOM 2090 N N . GLY A 1 273 ? -4.154 18.241 31.580 1.00 86.12 273 GLY A N 1
ATOM 2091 C CA . GLY A 1 273 ? -4.504 18.444 30.169 1.00 86.12 273 GLY A CA 1
ATOM 2092 C C . GLY A 1 273 ? -6.005 18.379 29.872 1.00 86.12 273 GLY A C 1
ATOM 2093 O O . GLY A 1 273 ? -6.836 18.293 30.773 1.00 86.12 273 GLY A O 1
ATOM 2094 N N . ALA A 1 274 ? -6.361 18.474 28.589 1.00 86.56 274 ALA A N 1
ATOM 2095 C CA . ALA A 1 274 ? -7.737 18.263 28.136 1.00 86.56 274 ALA A CA 1
ATOM 2096 C C . ALA A 1 274 ? -8.089 16.773 28.198 1.00 86.56 274 ALA A C 1
ATOM 2098 O O . ALA A 1 274 ? -7.233 15.948 27.920 1.00 86.56 274 ALA A O 1
ATOM 2099 N N . VAL A 1 275 ? -9.323 16.429 28.547 1.00 92.12 275 VAL A N 1
ATOM 2100 C CA . VAL A 1 275 ? -9.839 15.057 28.602 1.00 92.12 275 VAL A CA 1
ATOM 2101 C C . VAL A 1 275 ? -11.165 15.001 27.850 1.00 92.12 275 VAL A C 1
ATOM 2103 O O . VAL A 1 275 ? -11.965 15.939 27.926 1.00 92.12 275 VAL A O 1
ATOM 2106 N N . PHE A 1 276 ? -11.409 13.909 27.123 1.00 92.25 276 PHE A N 1
ATOM 2107 C CA . PHE A 1 276 ? -12.713 13.637 26.527 1.00 92.25 276 PHE A CA 1
ATOM 2108 C C . PHE A 1 276 ? -13.684 13.155 27.601 1.00 92.25 276 PHE A C 1
ATOM 2110 O O . PHE A 1 276 ? -13.373 12.223 28.340 1.00 92.25 276 PHE A O 1
ATOM 2117 N N . HIS A 1 277 ? -14.864 13.764 27.658 1.00 88.88 277 HIS A N 1
ATOM 2118 C CA . HIS A 1 277 ? -15.938 13.373 28.555 1.00 88.88 277 HIS A CA 1
ATOM 2119 C C . HIS A 1 277 ? -17.219 13.155 27.763 1.00 88.88 277 HIS A C 1
ATOM 2121 O O . HIS A 1 277 ? -17.674 14.009 27.005 1.00 88.88 277 HIS A O 1
ATOM 2127 N N . TYR A 1 278 ? -17.834 12.006 27.986 1.00 87.50 278 TYR A N 1
ATOM 2128 C CA . TYR A 1 278 ? -19.172 11.707 27.516 1.00 87.50 278 TYR A CA 1
ATOM 2129 C C . TYR A 1 278 ? -20.062 11.392 28.706 1.00 87.50 278 TYR A C 1
ATOM 2131 O O . TYR A 1 278 ? -19.655 10.618 29.568 1.00 87.50 278 TYR A O 1
ATOM 2139 N N . ILE A 1 279 ? -21.266 11.958 28.752 1.00 83.88 279 ILE A N 1
ATOM 2140 C CA . ILE A 1 279 ? -22.249 11.718 29.809 1.00 83.88 279 ILE A CA 1
ATOM 2141 C C . ILE A 1 279 ? -23.630 11.557 29.181 1.00 83.88 279 ILE A C 1
ATOM 2143 O O . ILE A 1 279 ? -24.178 12.505 28.622 1.00 83.88 279 ILE A O 1
ATOM 2147 N N . SER A 1 280 ? -24.230 10.379 29.324 1.00 83.69 280 SER A N 1
ATOM 2148 C CA . SER A 1 280 ? -25.603 10.125 28.878 1.00 83.69 280 SER A CA 1
ATOM 2149 C C . SER A 1 280 ? -26.211 8.952 29.624 1.00 83.69 280 SER A C 1
ATOM 2151 O O . SER A 1 280 ? -25.501 8.002 29.921 1.00 83.69 280 SER A O 1
ATOM 2153 N N . GLU A 1 281 ? -27.514 9.016 29.919 1.00 80.06 281 GLU A N 1
ATOM 2154 C CA . GLU A 1 281 ? -28.308 7.901 30.468 1.00 80.06 281 GLU A CA 1
ATOM 2155 C C . GLU A 1 281 ? -27.606 7.107 31.591 1.00 80.06 281 GLU A C 1
ATOM 2157 O O . GLU A 1 281 ? -27.609 5.885 31.606 1.00 80.06 281 GLU A O 1
ATOM 2162 N N . GLY A 1 282 ? -26.966 7.794 32.543 1.00 86.94 282 GLY A N 1
ATOM 2163 C CA . GLY A 1 282 ? -26.259 7.130 33.646 1.00 86.94 282 GLY A CA 1
ATOM 2164 C C . GLY A 1 282 ? -24.966 6.415 33.241 1.00 86.94 282 GLY A C 1
ATOM 2165 O O . GLY A 1 282 ? -24.491 5.556 33.970 1.00 86.94 282 GLY A O 1
ATOM 2166 N N . ILE A 1 283 ? -24.367 6.785 32.116 1.00 91.94 283 ILE A N 1
ATOM 2167 C CA . ILE A 1 283 ? -23.058 6.329 31.651 1.00 91.94 283 ILE A CA 1
ATOM 2168 C C . ILE A 1 283 ? -22.130 7.536 31.587 1.00 91.94 283 ILE A C 1
ATOM 2170 O O . ILE A 1 283 ? -22.532 8.624 31.164 1.00 91.94 283 ILE A O 1
ATOM 2174 N N . THR A 1 284 ? -20.875 7.340 31.975 1.00 93.44 284 THR A N 1
ATOM 2175 C CA . THR A 1 284 ? -19.796 8.283 31.690 1.00 93.44 284 THR A CA 1
ATOM 2176 C C . THR A 1 284 ? -18.654 7.578 30.979 1.00 93.44 284 THR A C 1
ATOM 2178 O O . THR A 1 284 ? -18.278 6.483 31.378 1.00 93.44 284 THR A O 1
ATOM 2181 N N . ILE A 1 285 ? -18.093 8.198 29.941 1.00 95.44 285 ILE A N 1
ATOM 2182 C CA . ILE A 1 285 ? -16.843 7.747 29.317 1.00 95.44 285 ILE A CA 1
ATOM 2183 C C . ILE A 1 285 ? -15.819 8.863 29.475 1.00 95.44 285 ILE A C 1
ATOM 2185 O O . ILE A 1 285 ? -16.095 10.001 29.096 1.00 95.44 285 ILE A O 1
ATOM 2189 N N . THR A 1 286 ? -14.657 8.541 30.032 1.00 95.75 286 THR A N 1
ATOM 2190 C CA . THR A 1 286 ? -13.525 9.463 30.172 1.00 95.75 286 THR A CA 1
ATOM 2191 C C . THR A 1 286 ? -12.253 8.866 29.592 1.00 95.75 286 THR A C 1
ATOM 2193 O O . THR A 1 286 ? -12.137 7.647 29.459 1.00 95.75 286 THR A O 1
ATOM 2196 N N . THR A 1 287 ? -11.282 9.709 29.248 1.00 97.06 287 THR A N 1
ATOM 2197 C CA . THR A 1 287 ? -9.977 9.263 28.739 1.00 97.06 287 THR A CA 1
ATOM 2198 C C . THR A 1 287 ? -8.817 9.775 29.592 1.00 97.06 287 THR A C 1
ATOM 2200 O O . THR A 1 287 ? -8.976 10.655 30.435 1.00 97.06 287 THR A O 1
ATOM 2203 N N . THR A 1 288 ? -7.610 9.263 29.360 1.00 95.06 288 THR A N 1
ATOM 2204 C CA . THR A 1 288 ? -6.392 10.028 29.660 1.00 95.06 288 THR A CA 1
ATOM 2205 C C . THR A 1 288 ? -6.330 11.288 28.786 1.00 95.06 288 THR A C 1
ATOM 2207 O O . THR A 1 288 ? -7.028 11.359 27.765 1.00 95.06 288 THR A O 1
ATOM 2210 N N . PRO A 1 289 ? -5.526 12.302 29.163 1.00 93.00 289 PRO A N 1
ATOM 2211 C CA . PRO A 1 289 ? -5.457 13.532 28.385 1.00 93.00 289 PRO A CA 1
ATOM 2212 C C . PRO A 1 289 ? -4.904 13.350 26.971 1.00 93.00 289 PRO A C 1
ATOM 2214 O O . PRO A 1 289 ? -5.348 14.019 26.039 1.00 93.00 289 PRO A O 1
ATOM 2217 N N . GLU A 1 290 ? -3.959 12.425 26.820 1.00 92.81 290 GLU A N 1
ATOM 2218 C CA . GLU A 1 290 ? -3.312 12.068 25.564 1.00 92.81 290 GLU A CA 1
ATOM 2219 C C . GLU A 1 290 ? -2.924 10.581 25.552 1.00 92.81 290 GLU A C 1
ATOM 2221 O O . GLU A 1 290 ? -3.011 9.887 26.572 1.00 92.81 290 GLU A O 1
ATOM 2226 N N . LEU A 1 291 ? -2.526 10.096 24.377 1.00 92.75 291 LEU A N 1
ATOM 2227 C CA . LEU A 1 291 ? -1.73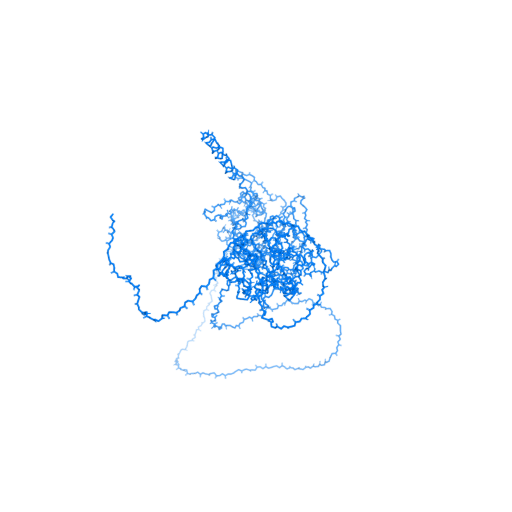1 8.879 24.218 1.00 92.75 291 LEU A CA 1
ATOM 2228 C C . LEU A 1 291 ? -0.303 9.149 24.713 1.00 92.75 291 LEU A C 1
ATOM 2230 O O . LEU A 1 291 ? 0.469 9.849 24.054 1.00 92.75 291 LEU A O 1
ATOM 2234 N N . GLU A 1 292 ? 0.036 8.603 25.877 1.00 91.44 292 GLU A N 1
ATOM 2235 C CA . GLU A 1 292 ? 1.323 8.813 26.536 1.00 91.44 292 GLU A CA 1
ATOM 2236 C C . GLU A 1 292 ? 2.430 8.064 25.798 1.00 91.44 292 GLU A C 1
ATOM 2238 O O . GLU A 1 292 ? 2.365 6.851 25.615 1.00 91.44 292 GLU A O 1
ATOM 2243 N N . GLN A 1 293 ? 3.457 8.793 25.362 1.00 92.19 293 GLN A N 1
ATOM 2244 C CA . GLN A 1 293 ? 4.564 8.229 24.599 1.00 92.19 293 GLN A CA 1
ATOM 2245 C C . GLN A 1 293 ? 5.620 7.598 25.519 1.00 92.19 293 GLN A C 1
ATOM 2247 O O . GLN A 1 293 ? 6.172 8.250 26.410 1.00 92.19 293 GLN A O 1
ATOM 2252 N N . HIS A 1 294 ? 6.000 6.357 25.226 1.00 90.81 294 HIS A N 1
ATOM 2253 C CA . HIS A 1 294 ? 7.050 5.621 25.915 1.00 90.81 294 HIS A CA 1
ATOM 2254 C C . HIS A 1 294 ? 8.132 5.153 24.938 1.00 90.81 294 HIS A C 1
ATOM 2256 O O . HIS A 1 294 ? 7.864 4.536 23.909 1.00 90.81 294 HIS A O 1
ATOM 2262 N N . TRP A 1 295 ? 9.387 5.430 25.292 1.00 88.06 295 TRP A N 1
ATOM 2263 C CA . TRP A 1 295 ? 10.554 5.068 24.491 1.00 88.06 295 TRP A CA 1
ATOM 2264 C C . TRP A 1 295 ? 11.172 3.769 24.997 1.00 88.06 295 TRP A C 1
ATOM 2266 O O . TRP A 1 295 ? 11.669 3.708 26.126 1.00 88.06 295 TRP A O 1
ATOM 2276 N N . GLU A 1 296 ? 11.217 2.744 24.149 1.00 79.44 296 GLU A N 1
ATOM 2277 C CA . GLU A 1 296 ? 11.910 1.506 24.482 1.00 79.44 296 GLU A CA 1
ATOM 2278 C C . GLU A 1 296 ? 13.421 1.656 24.219 1.00 79.44 296 GLU A C 1
ATOM 2280 O O . GLU A 1 296 ? 13.899 1.844 23.092 1.00 79.44 296 GLU A O 1
ATOM 2285 N N . SER A 1 297 ? 14.201 1.608 25.303 1.00 73.94 297 SER A N 1
ATOM 2286 C CA . SER A 1 297 ? 15.649 1.810 25.253 1.00 73.94 297 SER A CA 1
ATOM 2287 C C . SER A 1 297 ? 16.339 0.736 24.407 1.00 73.94 297 SER A C 1
ATOM 2289 O O . SER A 1 297 ? 16.214 -0.459 24.662 1.00 73.94 297 SER A O 1
ATOM 2291 N N . GLY A 1 298 ? 17.118 1.167 23.412 1.00 68.69 298 GLY A N 1
ATOM 2292 C CA . GLY A 1 298 ? 17.966 0.292 22.597 1.00 68.69 298 GLY A CA 1
ATOM 2293 C C . GLY A 1 298 ? 17.277 -0.400 21.415 1.00 68.69 298 GLY A C 1
ATOM 2294 O O . GLY A 1 298 ? 17.985 -0.882 20.534 1.00 68.69 298 GLY A O 1
ATOM 2295 N N . THR A 1 299 ? 15.942 -0.406 21.337 1.00 69.12 299 THR A N 1
ATOM 2296 C CA . THR A 1 299 ? 15.190 -0.950 20.185 1.00 69.12 299 THR A CA 1
ATOM 2297 C C . THR A 1 299 ? 14.747 0.148 19.220 1.00 69.12 299 THR A C 1
ATOM 2299 O O . THR A 1 299 ? 14.578 -0.104 18.028 1.00 69.12 299 THR A O 1
ATOM 2302 N N . GLY A 1 300 ? 14.607 1.383 19.721 1.00 69.75 300 GLY A N 1
ATOM 2303 C CA . GLY A 1 300 ? 14.084 2.508 18.950 1.00 69.75 300 GLY A CA 1
ATOM 2304 C C . GLY A 1 300 ? 12.595 2.382 18.632 1.00 69.75 300 GLY A C 1
ATOM 2305 O O . GLY A 1 300 ? 12.133 3.100 17.753 1.00 69.75 300 GLY A O 1
ATOM 2306 N N . ARG A 1 301 ? 11.880 1.473 19.308 1.00 76.56 301 ARG A N 1
ATOM 2307 C CA . ARG A 1 301 ? 10.424 1.350 19.233 1.00 76.56 301 ARG A CA 1
ATOM 2308 C C . ARG A 1 301 ? 9.773 2.355 20.170 1.00 76.56 301 ARG A C 1
ATOM 2310 O O . ARG A 1 301 ? 10.232 2.529 21.304 1.00 76.56 301 ARG A O 1
ATOM 2317 N N . VAL A 1 302 ? 8.697 2.970 19.699 1.00 89.31 302 VAL A N 1
ATOM 2318 C CA . VAL A 1 302 ? 7.844 3.822 20.515 1.00 89.31 302 VAL A CA 1
ATOM 2319 C C . VAL A 1 302 ? 6.535 3.090 20.767 1.00 89.31 302 VAL A C 1
ATOM 2321 O O . VAL A 1 302 ? 5.940 2.489 19.867 1.00 89.31 302 VAL A O 1
ATOM 2324 N N . THR A 1 303 ? 6.101 3.105 22.020 1.00 92.81 303 THR A N 1
ATOM 2325 C CA . THR A 1 303 ? 4.759 2.668 22.387 1.00 92.81 303 THR A CA 1
ATOM 2326 C C . THR A 1 303 ? 3.968 3.839 22.926 1.00 92.81 303 THR A C 1
ATOM 2328 O O . THR A 1 303 ? 4.533 4.772 23.493 1.00 92.81 303 THR A O 1
ATOM 2331 N N . TYR A 1 304 ? 2.661 3.783 22.736 1.00 94.69 304 TYR A N 1
ATOM 2332 C CA . TYR A 1 304 ? 1.727 4.777 23.220 1.00 94.69 304 TYR A CA 1
ATOM 2333 C C . TYR A 1 304 ? 0.691 4.099 24.093 1.00 94.69 304 TYR A C 1
ATOM 2335 O O . TYR A 1 304 ? 0.142 3.073 23.696 1.00 94.69 304 TYR A O 1
ATOM 2343 N N . ASP A 1 305 ? 0.391 4.684 25.242 1.00 95.00 305 ASP A N 1
ATOM 2344 C CA . ASP A 1 305 ? -0.576 4.138 26.183 1.00 95.00 305 ASP A CA 1
ATOM 2345 C C . ASP A 1 305 ? -1.649 5.180 26.502 1.00 95.00 305 ASP A C 1
ATOM 2347 O O . ASP A 1 305 ? -1.364 6.333 26.813 1.00 95.00 305 ASP A O 1
ATOM 2351 N N . ALA A 1 306 ? -2.912 4.774 26.432 1.00 95.69 306 ALA A N 1
ATOM 2352 C CA . ALA A 1 306 ? -4.033 5.568 26.915 1.00 95.69 306 ALA A CA 1
ATOM 2353 C C . ALA A 1 306 ? -4.999 4.694 27.707 1.00 95.69 306 ALA A C 1
ATOM 2355 O O . ALA A 1 306 ? -5.073 3.477 27.509 1.00 95.69 306 ALA A O 1
ATOM 2356 N N . THR A 1 307 ? -5.762 5.320 28.602 1.00 97.56 307 THR A N 1
ATOM 2357 C CA . THR A 1 307 ? -6.865 4.654 29.305 1.00 97.56 307 THR A CA 1
ATOM 2358 C C . THR A 1 307 ? -8.188 5.285 28.902 1.00 97.56 307 THR A C 1
ATOM 2360 O O . THR A 1 307 ? -8.318 6.504 28.927 1.00 97.56 307 THR A O 1
ATOM 2363 N N . ILE A 1 308 ? -9.175 4.457 28.569 1.00 98.19 308 ILE A N 1
ATOM 2364 C CA . ILE A 1 308 ? -10.575 4.839 28.382 1.00 98.19 308 ILE A CA 1
ATOM 2365 C C . ILE A 1 308 ? -11.358 4.205 29.530 1.00 98.19 308 ILE A C 1
ATOM 2367 O O . ILE A 1 308 ? -11.368 2.985 29.662 1.00 98.19 308 ILE A O 1
ATOM 2371 N N . THR A 1 309 ? -12.000 5.005 30.374 1.00 97.81 309 THR A N 1
ATOM 2372 C CA . THR A 1 309 ? -12.793 4.510 31.507 1.00 97.81 309 THR A CA 1
ATOM 2373 C C . THR A 1 309 ? -14.272 4.688 31.219 1.00 97.81 309 THR A C 1
ATOM 2375 O O . THR A 1 309 ? -14.720 5.790 30.924 1.00 97.81 309 THR A O 1
ATOM 2378 N N . ILE A 1 310 ? -15.026 3.601 31.325 1.00 96.81 310 ILE A N 1
ATOM 2379 C CA . ILE A 1 310 ? -16.478 3.558 31.201 1.00 96.81 310 ILE A CA 1
ATOM 2380 C C . ILE A 1 310 ? -17.043 3.377 32.608 1.00 96.81 310 ILE A C 1
ATOM 2382 O O . ILE A 1 310 ? -16.788 2.360 33.247 1.00 96.81 310 ILE A O 1
ATOM 2386 N N . THR A 1 311 ? -17.825 4.336 33.086 1.00 96.56 311 THR A N 1
ATOM 2387 C CA . THR A 1 311 ? -18.509 4.266 34.379 1.00 96.56 311 THR A CA 1
ATOM 2388 C C . THR A 1 311 ? -20.007 4.109 34.165 1.00 96.56 311 THR A C 1
ATOM 2390 O O . THR A 1 311 ? -20.626 4.944 33.506 1.00 96.56 311 THR A O 1
ATOM 2393 N N . ILE A 1 312 ? -20.598 3.060 34.738 1.00 94.69 312 ILE A N 1
ATOM 2394 C CA . ILE A 1 312 ? -22.046 2.838 34.751 1.00 94.69 312 ILE A CA 1
ATOM 2395 C C . ILE A 1 312 ? -22.589 3.237 36.123 1.00 94.69 312 ILE A C 1
ATOM 2397 O O . ILE A 1 312 ? -22.291 2.597 37.129 1.00 94.69 312 ILE A O 1
ATOM 2401 N N . HIS A 1 313 ? -23.401 4.286 36.162 1.00 95.25 313 HIS A N 1
ATOM 2402 C CA . HIS A 1 313 ? -23.947 4.893 37.374 1.00 95.25 313 HIS A CA 1
ATOM 2403 C C . HIS A 1 313 ? -25.255 4.232 37.828 1.00 95.25 313 HIS A C 1
ATOM 2405 O O . HIS A 1 313 ? -25.929 3.526 37.081 1.00 95.25 313 HIS A O 1
ATOM 2411 N N . SER A 1 314 ? -25.664 4.506 39.070 1.00 93.31 314 SER A N 1
ATOM 2412 C CA . SER A 1 314 ? -26.915 3.998 39.682 1.00 93.31 314 SER A CA 1
ATOM 2413 C C . SER A 1 314 ? -28.201 4.307 38.914 1.00 93.31 314 SER A C 1
ATOM 2415 O O . SER A 1 314 ? -29.173 3.560 39.021 1.00 93.31 314 SER A O 1
ATOM 2417 N N . ASN A 1 315 ? -28.217 5.374 38.116 1.00 91.75 315 ASN A N 1
ATOM 2418 C CA . ASN A 1 315 ? -29.349 5.753 37.275 1.00 91.75 315 ASN A CA 1
ATOM 2419 C C . ASN A 1 315 ? -29.289 5.171 35.850 1.00 91.75 315 ASN A C 1
ATOM 2421 O O . ASN A 1 315 ? -30.151 5.519 35.044 1.00 91.75 315 ASN A O 1
ATOM 2425 N N . ALA A 1 316 ? -28.311 4.314 35.532 1.00 92.19 316 ALA A N 1
ATOM 2426 C CA . ALA A 1 316 ? -28.198 3.689 34.219 1.00 92.19 316 ALA A CA 1
ATOM 2427 C C . ALA A 1 316 ? -29.419 2.803 33.891 1.00 92.19 316 ALA A C 1
ATOM 2429 O O . ALA A 1 316 ? -29.954 2.133 34.787 1.00 92.19 316 ALA A O 1
ATOM 2430 N N . PRO A 1 317 ? -29.884 2.774 32.629 1.00 91.25 317 PRO A N 1
ATOM 2431 C CA . PRO A 1 317 ? -30.988 1.927 32.184 1.00 91.25 317 PRO A CA 1
ATOM 2432 C C . PRO A 1 317 ? -30.623 0.441 32.255 1.00 91.25 317 PRO A C 1
ATOM 2434 O O . PRO A 1 317 ? -29.463 0.072 32.368 1.00 91.25 317 PRO A O 1
ATOM 2437 N N . ASP A 1 318 ? -31.619 -0.440 32.156 1.00 91.00 318 ASP A N 1
ATOM 2438 C CA . ASP A 1 318 ? -31.365 -1.889 32.136 1.00 91.00 318 ASP A CA 1
ATOM 2439 C C . ASP A 1 318 ? -30.646 -2.351 30.858 1.00 91.00 318 ASP A C 1
ATOM 2441 O O . ASP A 1 318 ? -30.123 -3.455 30.823 1.00 91.00 318 ASP A O 1
ATOM 2445 N N . LYS A 1 319 ? -30.597 -1.517 29.818 1.00 90.94 319 LYS A N 1
ATOM 2446 C CA . LYS A 1 319 ? -29.875 -1.771 28.572 1.00 90.94 319 LYS A CA 1
ATOM 2447 C C . LYS A 1 319 ? -29.010 -0.563 28.251 1.00 90.94 319 LYS A C 1
ATOM 2449 O O . LYS A 1 319 ? -29.529 0.532 28.064 1.00 90.94 319 LYS A O 1
ATOM 2454 N N . VAL A 1 320 ? -27.706 -0.779 28.195 1.00 89.88 320 VAL A N 1
ATOM 2455 C CA . VAL A 1 320 ? -26.663 0.245 28.120 1.00 89.88 320 VAL A CA 1
ATOM 2456 C C . VAL A 1 320 ? -25.947 0.086 26.784 1.00 89.88 320 VAL A C 1
ATOM 2458 O O . VAL A 1 320 ? -25.387 -0.969 26.496 1.00 89.88 320 VAL A O 1
ATOM 2461 N N . ARG A 1 321 ? -25.963 1.137 25.962 1.00 90.94 321 ARG A N 1
ATOM 2462 C CA . ARG A 1 321 ? -25.268 1.184 24.668 1.00 90.94 321 ARG A CA 1
ATOM 2463 C C . ARG A 1 321 ? -24.012 2.026 24.788 1.00 90.94 321 ARG A C 1
ATOM 2465 O O . ARG A 1 321 ? -24.081 3.171 25.223 1.00 90.94 321 ARG A O 1
ATOM 2472 N N . ILE A 1 322 ? -22.880 1.453 24.397 1.00 92.81 322 ILE A N 1
ATOM 2473 C CA . ILE A 1 322 ? -21.567 2.079 24.525 1.00 92.81 322 ILE A CA 1
ATOM 2474 C C . ILE A 1 322 ? -20.926 2.130 23.143 1.00 92.81 322 ILE A C 1
ATOM 2476 O O . ILE A 1 322 ? -20.692 1.100 22.525 1.00 92.81 322 ILE A O 1
ATOM 2480 N N . ASN A 1 323 ? -20.622 3.333 22.681 1.00 93.50 323 ASN A N 1
ATOM 2481 C CA . ASN A 1 323 ? -19.839 3.657 21.494 1.00 93.50 323 ASN A CA 1
ATOM 2482 C C . ASN A 1 323 ? -18.597 4.459 21.922 1.00 93.50 323 ASN A C 1
ATOM 2484 O O . ASN A 1 323 ? -18.701 5.517 22.547 1.00 93.50 323 ASN A O 1
ATOM 2488 N N . LEU A 1 324 ? -17.421 3.925 21.599 1.00 94.88 324 LEU A N 1
ATOM 2489 C CA . LEU A 1 324 ? -16.112 4.455 21.985 1.00 94.88 324 LEU A CA 1
ATOM 2490 C C . LEU A 1 324 ? -15.446 5.286 20.879 1.00 94.88 324 LEU A C 1
ATOM 2492 O O . LEU A 1 324 ? -14.336 5.776 21.080 1.00 94.88 324 LEU A O 1
ATOM 2496 N N . SER A 1 325 ? -16.093 5.446 19.722 1.00 92.56 325 SER A N 1
ATOM 2497 C CA . SER A 1 325 ? -15.476 6.027 18.521 1.00 92.56 325 SER A CA 1
ATOM 2498 C C . SER A 1 325 ? -14.961 7.449 18.738 1.00 92.56 325 SER A C 1
ATOM 2500 O O . SER A 1 325 ? -13.834 7.745 18.353 1.00 92.56 325 SER A O 1
ATOM 2502 N N . ASP A 1 326 ? -15.723 8.307 19.421 1.00 90.44 326 ASP A N 1
ATOM 2503 C CA . ASP A 1 326 ? -15.296 9.687 19.692 1.00 90.44 326 ASP A CA 1
ATOM 2504 C C . ASP A 1 326 ? -14.133 9.755 20.693 1.00 90.44 326 ASP A C 1
ATOM 2506 O O . ASP A 1 326 ? -13.214 10.554 20.518 1.00 90.44 326 ASP A O 1
ATOM 2510 N N . ALA A 1 327 ? -14.131 8.888 21.711 1.00 93.81 327 ALA A N 1
ATOM 2511 C CA . ALA A 1 327 ? -13.044 8.803 22.688 1.00 93.81 327 ALA A CA 1
ATOM 2512 C C . ALA A 1 327 ? -11.740 8.313 22.032 1.00 93.81 327 ALA A C 1
ATOM 2514 O O . ALA A 1 327 ? -10.671 8.882 22.260 1.00 93.81 327 ALA A O 1
ATOM 2515 N N . ILE A 1 328 ? -11.829 7.293 21.171 1.00 94.31 328 ILE A N 1
ATOM 2516 C CA . ILE A 1 328 ? -10.702 6.792 20.370 1.00 94.31 328 ILE A CA 1
ATOM 2517 C C . ILE A 1 328 ? -10.233 7.868 19.382 1.00 94.31 328 ILE A C 1
ATOM 2519 O O . ILE A 1 328 ? -9.035 8.114 19.260 1.00 94.31 328 ILE A O 1
ATOM 2523 N N . GLY A 1 329 ? -11.163 8.551 18.710 1.00 90.81 329 GLY A N 1
ATOM 2524 C CA . GLY A 1 329 ? -10.869 9.638 17.777 1.00 90.81 329 GLY A CA 1
ATOM 2525 C C . GLY A 1 329 ? -10.173 10.823 18.448 1.00 90.81 329 GLY A C 1
ATOM 2526 O O . GLY A 1 329 ? -9.212 11.359 17.896 1.00 90.81 329 GLY A O 1
ATOM 2527 N N . TYR A 1 33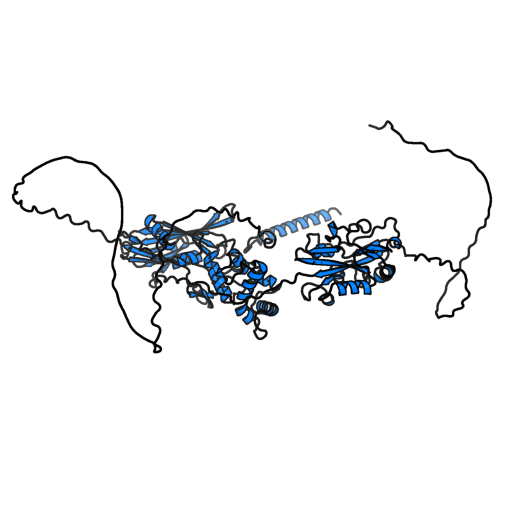0 ? -10.603 11.191 19.659 1.00 91.62 330 TYR A N 1
ATOM 2528 C CA . TYR A 1 330 ? -9.939 12.196 20.487 1.00 91.62 330 TYR A CA 1
ATOM 2529 C C . TYR A 1 330 ? -8.484 11.811 20.771 1.00 91.62 330 TYR A C 1
ATOM 2531 O O . TYR A 1 330 ? -7.582 12.591 20.465 1.00 91.62 330 TYR A O 1
ATOM 2539 N N . LEU A 1 331 ? -8.255 10.595 21.282 1.00 93.75 331 LEU A N 1
ATOM 2540 C CA . LEU A 1 331 ? -6.917 10.087 21.598 1.00 93.75 331 LEU A CA 1
ATOM 2541 C C . LEU A 1 331 ? -6.022 10.030 20.353 1.00 93.75 331 LEU A C 1
ATOM 2543 O O . LEU A 1 331 ? -4.896 10.515 20.375 1.00 93.75 331 LEU A O 1
ATOM 2547 N N . ASN A 1 332 ? -6.534 9.535 19.227 1.00 90.88 332 ASN A N 1
ATOM 2548 C CA . ASN A 1 332 ? -5.788 9.519 17.965 1.00 90.88 332 ASN A CA 1
ATOM 2549 C C . ASN A 1 332 ? -5.444 10.932 17.474 1.00 90.88 332 ASN A C 1
ATOM 2551 O O . ASN A 1 332 ? -4.430 11.134 16.809 1.00 90.88 332 ASN A O 1
ATOM 2555 N N . GLY A 1 333 ? -6.259 11.929 17.821 1.00 87.94 333 GLY A N 1
ATOM 2556 C CA . GLY A 1 333 ? -5.981 13.333 17.547 1.00 87.94 333 GLY A CA 1
ATOM 2557 C C . GLY A 1 333 ? -4.795 13.906 18.332 1.00 87.94 333 GLY A C 1
ATOM 2558 O O . GLY A 1 333 ? -4.250 14.927 17.906 1.00 87.94 333 GLY A O 1
ATOM 2559 N N . THR A 1 334 ? -4.372 13.279 19.438 1.00 90.44 334 THR A N 1
ATOM 2560 C CA . THR A 1 334 ? -3.259 13.778 20.266 1.00 90.44 334 THR A CA 1
ATOM 2561 C C . THR A 1 334 ? -1.886 13.360 19.734 1.00 90.44 334 THR A C 1
ATOM 2563 O O . THR A 1 334 ? -0.897 14.044 19.992 1.00 90.44 334 THR A O 1
ATOM 2566 N N . VAL A 1 335 ? -1.802 12.285 18.941 1.00 86.88 335 VAL A N 1
ATOM 2567 C CA . VAL A 1 335 ? -0.555 11.828 18.296 1.00 86.88 335 VAL A CA 1
ATOM 2568 C C . VAL A 1 335 ? -0.312 12.560 16.976 1.00 86.88 335 VAL A C 1
ATOM 2570 O O . VAL A 1 335 ? -0.484 12.028 15.881 1.00 86.88 335 VAL A O 1
ATOM 2573 N N . ALA A 1 336 ? 0.099 13.824 17.076 1.00 79.38 336 ALA A N 1
ATOM 2574 C CA . ALA A 1 336 ? 0.350 14.694 15.928 1.00 79.38 336 ALA A CA 1
ATOM 2575 C C . ALA A 1 336 ? 1.678 15.464 16.041 1.00 79.38 336 ALA A C 1
ATOM 2577 O O . ALA A 1 336 ? 2.254 15.626 17.117 1.00 79.38 336 ALA A O 1
ATOM 2578 N N . GLY A 1 337 ? 2.161 15.995 14.911 1.00 77.88 337 GLY A N 1
ATOM 2579 C CA . GLY A 1 337 ? 3.369 16.825 14.872 1.00 77.88 337 GLY A CA 1
ATOM 2580 C C . GLY A 1 337 ? 4.611 16.074 15.362 1.00 77.88 337 GLY A C 1
ATOM 2581 O O . GLY A 1 337 ? 4.924 15.010 14.844 1.00 77.88 337 GLY A O 1
ATOM 2582 N N . GLY A 1 338 ? 5.316 16.626 16.355 1.00 70.94 338 GLY A N 1
ATOM 2583 C CA . GLY A 1 338 ? 6.507 15.996 16.947 1.00 70.94 338 GLY A CA 1
ATOM 2584 C C . GLY A 1 338 ? 6.227 14.742 17.787 1.00 70.94 338 GLY A C 1
ATOM 2585 O O . GLY A 1 338 ? 7.168 14.017 18.088 1.00 70.94 338 GLY A O 1
ATOM 2586 N N . ASN A 1 339 ? 4.958 14.481 18.124 1.00 75.31 339 ASN A N 1
ATOM 2587 C CA . ASN A 1 339 ? 4.503 13.289 18.848 1.00 75.31 339 ASN A CA 1
ATOM 2588 C C . ASN A 1 339 ? 3.761 12.300 17.927 1.00 75.31 339 ASN A C 1
ATOM 2590 O O . ASN A 1 339 ? 3.100 11.385 18.420 1.00 75.31 339 ASN A O 1
ATOM 2594 N N . ALA A 1 340 ? 3.808 12.508 16.605 1.00 81.50 340 ALA A N 1
ATOM 2595 C CA . ALA A 1 340 ? 3.108 11.665 15.644 1.00 81.50 340 ALA A CA 1
ATOM 2596 C C . ALA A 1 340 ? 3.580 10.210 15.737 1.00 81.50 340 ALA A C 1
ATOM 2598 O O . ALA A 1 340 ? 4.781 9.958 15.768 1.00 81.50 340 ALA A O 1
ATOM 2599 N N . ALA A 1 341 ? 2.625 9.280 15.752 1.00 83.88 341 ALA A N 1
ATOM 2600 C CA . ALA A 1 341 ? 2.929 7.860 15.659 1.00 83.88 341 ALA A CA 1
ATOM 2601 C C . ALA A 1 341 ? 3.507 7.542 14.271 1.00 83.88 341 ALA A C 1
ATOM 2603 O O . ALA A 1 341 ? 2.933 7.921 13.243 1.00 83.88 341 ALA A O 1
ATOM 2604 N N . GLU A 1 342 ? 4.636 6.844 14.246 1.00 85.25 342 GLU A N 1
ATOM 2605 C CA . GLU A 1 342 ? 5.311 6.408 13.029 1.00 85.25 342 GLU A CA 1
ATOM 2606 C C . GLU A 1 342 ? 4.981 4.938 12.706 1.00 85.25 342 GLU A C 1
ATOM 2608 O O . GLU A 1 342 ? 4.617 4.152 13.586 1.00 85.25 342 GLU A O 1
ATOM 2613 N N . PRO A 1 343 ? 5.113 4.515 11.435 1.00 87.50 343 PRO A N 1
ATOM 2614 C CA . PRO A 1 343 ? 5.112 3.101 11.082 1.00 87.50 343 PRO A CA 1
ATOM 2615 C C . PRO A 1 343 ? 6.033 2.262 11.982 1.00 87.50 343 PRO A C 1
ATOM 2617 O O . PRO A 1 343 ? 7.235 2.505 12.068 1.00 87.50 343 PRO A O 1
ATOM 2620 N N . GLY A 1 344 ? 5.476 1.225 12.604 1.00 86.94 344 GLY A N 1
ATOM 2621 C CA . GLY A 1 344 ? 6.164 0.361 13.564 1.00 86.94 344 GLY A CA 1
ATOM 2622 C C . GLY A 1 344 ? 5.843 0.669 15.027 1.00 86.94 344 GLY A C 1
ATOM 2623 O O . GLY A 1 344 ? 6.047 -0.213 15.864 1.00 86.94 344 GLY A O 1
ATOM 2624 N N . ASP A 1 345 ? 5.278 1.837 15.328 1.00 90.19 345 ASP A N 1
ATOM 2625 C CA . ASP A 1 345 ? 4.865 2.196 16.683 1.00 90.19 345 ASP A CA 1
ATOM 2626 C C . ASP A 1 345 ? 3.595 1.459 17.101 1.00 90.19 345 ASP A C 1
ATOM 2628 O O . ASP A 1 345 ? 2.731 1.119 16.288 1.00 90.19 345 ASP A O 1
ATOM 2632 N N . THR A 1 346 ? 3.482 1.176 18.394 1.00 92.69 346 THR A N 1
ATOM 2633 C CA . THR A 1 346 ? 2.356 0.410 18.944 1.00 92.69 346 THR A CA 1
ATOM 2634 C C . THR A 1 346 ? 1.502 1.294 19.835 1.00 92.69 346 THR A C 1
ATOM 2636 O O . THR A 1 346 ? 2.028 1.932 20.740 1.00 92.69 346 THR A O 1
ATOM 2639 N N . LEU A 1 347 ? 0.192 1.321 19.599 1.00 95.00 347 LEU A N 1
ATOM 2640 C CA . LEU A 1 347 ? -0.768 2.083 20.394 1.00 95.00 347 LEU A CA 1
ATOM 2641 C C . LEU A 1 347 ? -1.616 1.115 21.220 1.00 95.00 347 LEU A C 1
ATOM 2643 O O . LEU A 1 347 ? -2.240 0.202 20.672 1.00 95.00 347 LEU A O 1
ATOM 2647 N N . TYR A 1 348 ? -1.656 1.334 22.528 1.00 96.19 348 TYR A N 1
ATOM 2648 C CA . TYR A 1 348 ? -2.425 0.566 23.492 1.00 96.19 348 TYR A CA 1
ATOM 2649 C C . TYR A 1 348 ? -3.600 1.392 24.013 1.00 96.19 348 TYR A C 1
ATOM 2651 O O . TYR A 1 348 ? -3.426 2.437 24.642 1.00 96.19 348 TYR A O 1
ATOM 2659 N N . TYR A 1 349 ? -4.808 0.878 23.804 1.00 97.31 349 TYR A N 1
ATOM 2660 C CA . TYR A 1 349 ? -6.027 1.426 24.390 1.00 97.31 349 TYR A CA 1
ATOM 2661 C C . TYR A 1 349 ? -6.457 0.511 25.532 1.00 97.31 349 TYR A C 1
ATOM 2663 O O . TYR A 1 349 ? -6.956 -0.593 25.304 1.00 97.31 349 TYR A O 1
ATOM 2671 N N . ASN A 1 350 ? -6.232 0.959 26.764 1.00 97.88 350 ASN A N 1
ATOM 2672 C CA . ASN A 1 350 ? -6.642 0.252 27.971 1.00 97.88 350 ASN A CA 1
ATOM 2673 C C . ASN A 1 350 ? -8.074 0.672 28.313 1.00 97.88 350 ASN A C 1
ATOM 2675 O O . ASN A 1 350 ? -8.310 1.789 28.767 1.00 97.88 350 ASN A O 1
ATOM 2679 N N . ILE A 1 351 ? -9.044 -0.198 28.064 1.00 98.12 351 ILE A N 1
ATOM 2680 C CA . ILE A 1 351 ? -10.457 0.060 28.330 1.00 98.12 351 ILE A CA 1
ATOM 2681 C C . ILE A 1 351 ? -10.784 -0.487 29.716 1.00 98.12 351 ILE A C 1
ATOM 2683 O O . ILE A 1 351 ? -10.528 -1.655 29.989 1.00 98.12 351 ILE A O 1
ATOM 2687 N N . LYS A 1 352 ? -11.356 0.346 30.585 1.00 98.19 352 LYS A N 1
ATOM 2688 C CA . LYS A 1 352 ? -11.756 -0.008 31.951 1.00 98.19 352 LYS A CA 1
ATOM 2689 C C . LYS A 1 352 ? -13.253 0.142 32.127 1.00 98.19 352 LYS A C 1
ATOM 2691 O O . LYS A 1 352 ? -13.832 1.106 31.633 1.00 98.19 352 LYS A O 1
ATOM 2696 N N . LEU A 1 353 ? -13.857 -0.773 32.874 1.00 96.62 353 LEU A N 1
ATOM 2697 C CA . LEU A 1 353 ? -15.270 -0.740 33.219 1.00 96.62 353 LEU A CA 1
ATOM 2698 C C . LEU A 1 353 ? -15.442 -0.614 34.734 1.00 96.62 353 LEU A C 1
ATOM 2700 O O . LEU A 1 353 ? -15.008 -1.467 35.503 1.00 96.62 353 LEU A O 1
ATOM 2704 N N . VAL A 1 354 ? -16.117 0.449 35.160 1.00 96.25 354 VAL A N 1
ATOM 2705 C CA . VAL A 1 354 ? -16.456 0.723 36.556 1.00 96.25 354 VAL A CA 1
ATOM 2706 C C . VAL A 1 354 ? -17.973 0.667 36.698 1.00 96.25 354 VAL A C 1
ATOM 2708 O O . VAL A 1 354 ? -18.690 1.524 36.187 1.00 96.25 354 VAL A O 1
ATOM 2711 N N . ASN A 1 355 ? -18.483 -0.352 37.385 1.00 93.75 355 ASN A N 1
ATOM 2712 C CA . ASN A 1 355 ? -19.917 -0.507 37.615 1.00 93.75 355 ASN A CA 1
ATOM 2713 C C . ASN A 1 355 ? -20.305 -0.010 39.018 1.00 93.75 355 ASN A C 1
ATOM 2715 O O . ASN A 1 355 ? -20.127 -0.713 40.009 1.00 93.75 355 ASN A O 1
ATOM 2719 N N . GLU A 1 356 ? -20.875 1.191 39.087 1.00 94.88 356 GLU A N 1
ATOM 2720 C CA . GLU A 1 356 ? -21.402 1.825 40.306 1.00 94.88 356 GLU A CA 1
ATOM 2721 C C . GLU A 1 356 ? -22.935 1.736 40.384 1.00 94.88 356 GLU A C 1
ATOM 2723 O O . GLU A 1 356 ? -23.584 2.392 41.205 1.00 94.88 356 GLU A O 1
ATOM 2728 N N . SER A 1 357 ? -23.548 0.941 39.503 1.00 91.25 357 SER A N 1
ATOM 2729 C CA . SER A 1 357 ? -24.997 0.955 39.327 1.00 91.25 357 SER A CA 1
ATOM 2730 C C . SER A 1 357 ? -25.776 0.135 40.357 1.00 91.25 357 SER A C 1
ATOM 2732 O O . SER A 1 357 ? -26.995 0.267 40.459 1.00 91.25 357 SER A O 1
ATOM 2734 N N . ASN A 1 358 ? -25.078 -0.726 41.108 1.00 86.56 358 ASN A N 1
ATOM 2735 C CA . ASN A 1 358 ? -25.644 -1.824 41.901 1.00 86.56 358 ASN A CA 1
ATOM 2736 C C . ASN A 1 358 ? -26.472 -2.838 41.082 1.00 86.56 358 ASN A C 1
ATOM 2738 O O . ASN A 1 358 ? -27.193 -3.647 41.664 1.00 86.56 358 ASN A O 1
ATOM 2742 N N . LYS A 1 359 ? -26.389 -2.803 39.747 1.00 89.44 359 LYS A N 1
ATOM 2743 C CA . LYS A 1 359 ? -26.995 -3.782 38.840 1.00 89.44 359 LYS A CA 1
ATOM 2744 C C . LYS A 1 359 ? -25.910 -4.709 38.304 1.00 89.44 359 LYS A C 1
ATOM 2746 O O . LYS A 1 359 ? -24.824 -4.248 37.958 1.00 89.44 359 LYS A O 1
ATOM 2751 N N . GLU A 1 360 ? -26.215 -5.995 38.192 1.00 89.69 360 GLU A N 1
ATOM 2752 C CA . GLU A 1 360 ? -25.374 -6.934 37.448 1.00 89.69 360 GLU A CA 1
ATOM 2753 C C . GLU A 1 360 ? -25.708 -6.817 35.960 1.00 89.69 360 GLU A C 1
ATOM 2755 O O . GLU A 1 360 ? -26.873 -6.911 35.568 1.00 89.69 360 GLU A O 1
ATOM 2760 N N . TYR A 1 361 ? -24.691 -6.545 35.143 1.00 90.62 361 TYR A N 1
ATOM 2761 C CA . TYR A 1 361 ? -24.811 -6.483 33.690 1.00 90.62 361 TYR A CA 1
ATOM 2762 C C . TYR A 1 361 ? -24.146 -7.701 33.065 1.00 90.62 361 TYR A C 1
ATOM 2764 O O . TYR A 1 361 ? -23.050 -8.097 33.453 1.00 90.62 361 TYR A O 1
ATOM 2772 N N . GLN A 1 362 ? -24.808 -8.235 32.054 1.00 89.31 362 GLN A N 1
ATOM 2773 C CA . GLN A 1 362 ? -24.337 -9.278 31.163 1.00 89.31 362 GLN A CA 1
ATOM 2774 C C . GLN A 1 362 ? -24.088 -8.651 29.789 1.00 89.31 362 GLN A C 1
ATOM 2776 O O . GLN A 1 362 ? -24.754 -7.690 29.387 1.00 89.31 362 GLN A O 1
ATOM 2781 N N . TYR A 1 363 ? -23.125 -9.193 29.058 1.00 86.62 363 TYR A N 1
ATOM 2782 C CA . TYR A 1 363 ? -22.925 -8.834 27.660 1.00 86.62 363 TYR A CA 1
ATOM 2783 C C . TYR A 1 363 ? -23.917 -9.621 26.805 1.00 86.62 363 TYR A C 1
ATOM 2785 O O . TYR A 1 363 ? -24.121 -10.810 27.042 1.00 86.62 363 TYR A O 1
ATOM 2793 N N . ASP A 1 364 ? -24.545 -8.949 25.839 1.00 79.69 364 ASP A N 1
ATOM 2794 C CA . ASP A 1 364 ? -25.375 -9.603 24.825 1.00 79.69 364 ASP A CA 1
ATOM 2795 C C . ASP A 1 364 ? -24.446 -10.117 23.708 1.00 79.69 364 ASP A C 1
ATOM 2797 O O . ASP A 1 364 ? -23.866 -9.291 22.990 1.00 79.69 364 ASP A O 1
ATOM 2801 N N . PRO A 1 365 ? -24.234 -11.444 23.574 1.00 77.81 365 PRO A N 1
ATOM 2802 C CA . PRO A 1 365 ? -23.303 -11.992 22.595 1.00 77.81 365 PRO A CA 1
ATOM 2803 C C . PRO A 1 365 ? -23.600 -11.486 21.184 1.00 77.81 365 PRO A C 1
ATOM 2805 O O . PRO A 1 365 ? -24.748 -11.235 20.816 1.00 77.81 365 PRO A O 1
ATOM 2808 N N . ALA A 1 366 ? -22.555 -11.343 20.371 1.00 79.44 366 ALA A N 1
ATOM 2809 C CA . ALA A 1 366 ? -22.637 -10.812 19.012 1.00 79.44 366 ALA A CA 1
ATOM 2810 C C . ALA A 1 366 ? -23.141 -9.352 18.887 1.00 79.44 366 ALA A C 1
ATOM 2812 O O . ALA A 1 366 ? -23.413 -8.899 17.772 1.00 79.44 366 ALA A O 1
ATOM 2813 N N . LYS A 1 367 ? -23.236 -8.578 19.981 1.00 87.25 367 LYS A N 1
ATOM 2814 C CA . LYS A 1 367 ? -23.548 -7.131 19.936 1.00 87.25 367 LYS A CA 1
ATOM 2815 C C . LYS A 1 367 ? -22.332 -6.215 19.986 1.00 87.25 367 LYS A C 1
ATOM 2817 O O . LYS A 1 367 ? -22.494 -5.000 19.871 1.00 87.25 367 LYS A O 1
ATOM 2822 N N . ALA A 1 368 ? -21.134 -6.759 20.162 1.00 93.69 368 ALA A N 1
ATOM 2823 C CA . ALA A 1 368 ? -19.898 -6.006 20.040 1.00 93.69 368 ALA A CA 1
ATOM 2824 C C . ALA A 1 368 ? -19.436 -5.955 18.581 1.00 93.69 368 ALA A C 1
ATOM 2826 O O . ALA A 1 368 ? -19.384 -6.972 17.888 1.00 93.69 368 ALA A O 1
ATOM 2827 N N . THR A 1 369 ? -19.052 -4.765 18.132 1.00 96.06 369 THR A N 1
ATOM 2828 C CA . THR A 1 369 ? -18.529 -4.543 16.783 1.00 96.06 369 THR A CA 1
ATOM 2829 C C . THR A 1 369 ? -17.336 -3.604 16.819 1.00 96.06 369 THR A C 1
ATOM 2831 O O . THR A 1 369 ? -17.339 -2.611 17.549 1.00 96.06 369 THR A O 1
ATOM 2834 N N . ILE A 1 370 ? -16.342 -3.898 15.987 1.00 97.00 370 ILE A N 1
ATOM 2835 C CA . ILE A 1 370 ? -15.199 -3.026 15.701 1.00 97.00 370 ILE A CA 1
ATOM 2836 C C . ILE A 1 370 ? -15.168 -2.739 14.203 1.00 97.00 370 ILE A C 1
ATOM 2838 O O . ILE A 1 370 ? -15.490 -3.623 13.410 1.00 97.00 370 ILE A O 1
ATOM 2842 N N . GLY A 1 371 ? -14.792 -1.537 13.786 1.00 96.88 371 GLY A N 1
ATOM 2843 C CA . GLY A 1 371 ? -14.672 -1.257 12.360 1.00 96.88 371 GLY A CA 1
ATOM 2844 C C . GLY A 1 371 ? -14.043 0.082 12.044 1.00 96.88 371 GLY A C 1
ATOM 2845 O O . GLY A 1 371 ? -13.631 0.819 12.937 1.00 96.88 371 GLY A O 1
ATOM 2846 N N . THR A 1 372 ? -13.964 0.395 10.756 1.00 95.12 372 THR A N 1
ATOM 2847 C CA . THR A 1 372 ? -13.577 1.724 10.279 1.00 95.12 372 THR A CA 1
ATOM 2848 C C . THR A 1 372 ? -14.592 2.777 10.731 1.00 95.12 372 THR A C 1
ATOM 2850 O O . THR A 1 372 ? -15.705 2.462 11.166 1.00 95.12 372 THR A O 1
ATOM 2853 N N . ILE A 1 373 ? -14.201 4.046 10.645 1.00 90.25 373 ILE A N 1
ATOM 2854 C CA . ILE A 1 373 ? -15.073 5.200 10.885 1.00 90.25 373 ILE A CA 1
ATOM 2855 C C . ILE A 1 373 ? -15.087 6.087 9.637 1.00 90.25 373 ILE A C 1
ATOM 2857 O O . ILE A 1 373 ? -14.050 6.202 8.976 1.00 90.25 373 ILE A O 1
ATOM 2861 N N . PRO A 1 374 ? -16.218 6.736 9.310 1.00 82.38 374 PRO A N 1
ATOM 2862 C CA . PRO A 1 374 ? -16.267 7.678 8.202 1.00 82.38 374 PRO A CA 1
ATOM 2863 C C . PRO A 1 374 ? -15.231 8.788 8.388 1.00 82.38 374 PRO A C 1
ATOM 2865 O O . PRO A 1 374 ? -15.110 9.374 9.469 1.00 82.38 374 PRO A O 1
ATOM 2868 N N . ALA A 1 375 ? -14.498 9.117 7.327 1.00 74.62 375 ALA A N 1
ATOM 2869 C CA . ALA A 1 375 ? -13.576 10.239 7.360 1.00 74.62 375 ALA A CA 1
ATOM 2870 C C . ALA A 1 375 ? -14.363 11.558 7.388 1.00 74.62 375 ALA A C 1
ATOM 2872 O O . ALA A 1 375 ? -14.814 12.051 6.357 1.00 74.62 375 ALA A O 1
ATOM 2873 N N . ALA A 1 376 ? -14.521 12.152 8.570 1.00 68.12 376 ALA A N 1
ATOM 2874 C CA . ALA A 1 376 ? -15.135 13.467 8.689 1.00 68.12 376 ALA A CA 1
ATOM 2875 C C . ALA A 1 376 ? -14.137 14.559 8.240 1.00 68.12 376 ALA A C 1
ATOM 2877 O O . ALA A 1 376 ? -13.064 14.693 8.847 1.00 68.12 376 ALA A O 1
ATOM 2878 N N . PRO A 1 377 ? -14.444 15.362 7.202 1.00 67.69 377 PRO A N 1
ATOM 2879 C CA . PRO A 1 377 ? -13.648 16.543 6.890 1.00 67.69 377 PRO A CA 1
ATOM 2880 C C . PRO A 1 377 ? -13.686 17.521 8.065 1.00 67.69 377 PRO A C 1
ATOM 2882 O O . PRO A 1 377 ? -14.733 17.738 8.681 1.00 67.69 377 PRO A O 1
ATOM 2885 N N . LYS A 1 378 ? -12.557 18.172 8.360 1.00 68.62 378 LYS A N 1
ATOM 2886 C CA . LYS A 1 378 ? -12.582 19.327 9.268 1.00 68.62 378 LYS A CA 1
ATOM 2887 C C . LYS A 1 378 ? -13.407 20.445 8.632 1.00 68.62 378 LYS A C 1
ATOM 2889 O O . LYS A 1 378 ? -13.490 20.552 7.408 1.00 68.62 378 LYS A O 1
ATOM 2894 N N . ALA A 1 379 ? -13.997 21.311 9.456 1.00 67.31 379 ALA A N 1
ATOM 2895 C CA . ALA A 1 379 ? -14.787 22.439 8.968 1.00 67.31 379 ALA A CA 1
ATOM 2896 C C . ALA A 1 379 ? -13.992 23.273 7.940 1.00 67.31 379 ALA A C 1
ATOM 2898 O O . ALA A 1 379 ? -12.936 23.819 8.255 1.00 67.31 379 ALA A O 1
ATOM 2899 N N . GLY A 1 380 ? -14.509 23.358 6.709 1.00 67.25 380 GLY A N 1
ATOM 2900 C CA . GLY A 1 380 ? -13.874 24.067 5.593 1.00 67.25 380 GLY A CA 1
ATOM 2901 C C . GLY A 1 380 ? -12.930 23.231 4.716 1.00 67.25 380 GLY A C 1
ATOM 2902 O O . GLY A 1 380 ? -12.450 23.754 3.711 1.00 67.25 380 GLY A O 1
ATOM 2903 N N . GLU A 1 381 ? -12.673 21.956 5.034 1.00 75.31 381 GLU A N 1
ATOM 2904 C CA . GLU A 1 381 ? -11.964 21.035 4.134 1.00 75.31 381 GLU A CA 1
ATOM 2905 C C . GLU A 1 381 ? -12.873 20.627 2.962 1.00 75.31 381 GLU A C 1
ATOM 2907 O O . GLU A 1 381 ? -14.055 20.328 3.137 1.00 75.31 381 GLU A O 1
ATOM 2912 N N . LYS A 1 382 ? -12.313 20.607 1.747 1.00 70.88 382 LYS A N 1
ATOM 2913 C CA . LYS A 1 382 ? -12.979 20.036 0.574 1.00 70.88 382 LYS A CA 1
ATOM 2914 C C . LYS A 1 382 ? -12.723 18.529 0.556 1.00 70.88 382 LYS A C 1
ATOM 2916 O O . LYS A 1 382 ? -11.579 18.111 0.737 1.00 70.88 382 LYS A O 1
ATOM 2921 N N . VAL A 1 383 ? -13.774 17.752 0.313 1.00 70.50 383 VAL A N 1
ATOM 2922 C CA . VAL A 1 383 ? -13.682 16.311 0.058 1.00 70.50 383 VAL A CA 1
ATOM 2923 C C . VAL A 1 383 ? -13.675 16.098 -1.450 1.00 70.50 383 VAL A C 1
ATOM 2925 O O . VAL A 1 383 ? -14.574 16.569 -2.151 1.00 70.50 383 VAL A O 1
ATOM 2928 N N . THR A 1 384 ? -12.650 15.419 -1.951 1.00 83.62 384 THR A N 1
ATOM 2929 C CA . THR A 1 384 ? -12.626 14.897 -3.318 1.00 83.62 384 THR A CA 1
ATOM 2930 C C . THR A 1 384 ? -12.805 13.393 -3.220 1.00 83.62 384 THR A C 1
ATOM 2932 O O . THR A 1 384 ? -11.859 12.679 -2.892 1.00 83.62 384 THR A O 1
ATOM 2935 N N . VAL A 1 385 ? -14.029 12.931 -3.465 1.00 86.50 385 VAL A N 1
ATOM 2936 C CA . VAL A 1 385 ? -14.370 11.506 -3.457 1.00 86.50 385 VAL A CA 1
ATOM 2937 C C . VAL A 1 385 ? -13.822 10.858 -4.723 1.00 86.50 385 VAL A C 1
ATOM 2939 O O . VAL A 1 385 ? -14.040 11.369 -5.823 1.00 86.50 385 VAL A O 1
ATOM 2942 N N . LEU A 1 386 ? -13.110 9.749 -4.553 1.00 88.81 386 LEU A N 1
ATOM 2943 C CA . LEU A 1 386 ? -12.559 8.946 -5.640 1.00 88.81 386 LEU A CA 1
ATOM 2944 C C . LEU A 1 386 ? -13.332 7.636 -5.823 1.00 88.81 386 LEU A C 1
ATOM 2946 O O . LEU A 1 386 ? -13.609 7.247 -6.954 1.00 88.81 386 LEU A O 1
ATOM 2950 N N . SER A 1 387 ? -13.662 6.964 -4.720 1.00 90.88 387 SER A N 1
ATOM 2951 C CA . SER A 1 387 ? -14.356 5.672 -4.714 1.00 90.88 387 SER A CA 1
ATOM 2952 C C . SER A 1 387 ? -15.072 5.444 -3.374 1.00 90.88 387 SER A C 1
ATOM 2954 O O . SER A 1 387 ? -15.202 6.369 -2.563 1.00 90.88 387 SER A O 1
ATOM 2956 N N . SER A 1 388 ? -15.507 4.209 -3.128 1.00 90.81 388 SER A N 1
ATOM 2957 C CA . SER A 1 388 ? -16.047 3.739 -1.855 1.00 90.81 388 SER A CA 1
ATOM 2958 C C . SER A 1 388 ? -15.185 2.606 -1.292 1.00 90.81 388 SER A C 1
ATOM 2960 O O . SER A 1 388 ? -14.825 1.682 -2.013 1.00 90.81 388 SER A O 1
ATOM 2962 N N . GLY A 1 389 ? -14.872 2.665 0.004 1.00 92.00 389 GLY A N 1
ATOM 2963 C CA . GLY A 1 389 ? -14.188 1.592 0.726 1.00 92.00 389 GLY A CA 1
ATOM 2964 C C . GLY A 1 389 ? -14.997 0.291 0.743 1.00 92.00 389 GLY A C 1
ATOM 2965 O O . GLY A 1 389 ? -16.170 0.262 0.364 1.00 92.00 389 GLY A O 1
ATOM 2966 N N . PHE A 1 390 ? -14.388 -0.794 1.226 1.00 95.19 390 PHE A N 1
ATOM 2967 C CA . PHE A 1 390 ? -15.018 -2.123 1.282 1.00 95.19 390 PHE A CA 1
ATOM 2968 C C . PHE A 1 390 ? -16.304 -2.166 2.130 1.00 95.19 390 PHE A C 1
ATOM 2970 O O . PHE A 1 390 ? -17.103 -3.090 2.018 1.00 95.19 390 PHE A O 1
ATOM 2977 N N . GLU A 1 391 ? -16.502 -1.176 2.990 1.00 94.81 391 GLU A N 1
ATOM 2978 C CA . GLU A 1 391 ? -17.654 -0.980 3.860 1.00 94.81 391 GLU A CA 1
ATOM 2979 C C . GLU A 1 391 ? -18.682 0.007 3.294 1.00 94.81 391 GLU A C 1
ATOM 2981 O O . GLU A 1 391 ? -19.764 0.165 3.853 1.00 94.81 391 GLU A O 1
ATOM 2986 N N . GLY A 1 392 ? -18.355 0.667 2.180 1.00 92.69 392 GLY A N 1
ATOM 2987 C CA . GLY A 1 392 ? -19.216 1.625 1.491 1.00 92.69 392 GLY A CA 1
ATOM 2988 C C . GLY A 1 392 ? -18.979 3.097 1.843 1.00 92.69 392 GLY A C 1
ATOM 2989 O O . GLY A 1 392 ? -19.648 3.956 1.273 1.00 92.69 392 GLY A O 1
ATOM 2990 N N . TYR A 1 393 ? -18.040 3.426 2.736 1.00 91.06 393 TYR A N 1
ATOM 2991 C CA . TYR A 1 393 ? -17.693 4.824 3.023 1.00 91.06 393 TYR A CA 1
ATOM 2992 C C . TYR A 1 393 ? -16.952 5.477 1.859 1.00 91.06 393 TYR A C 1
ATOM 2994 O O . TYR A 1 393 ? -16.150 4.837 1.190 1.00 91.06 393 TYR A O 1
ATOM 3002 N N . GLU A 1 394 ? -17.199 6.765 1.626 1.00 89.69 394 GLU A N 1
ATOM 3003 C CA . GLU A 1 394 ? -16.474 7.538 0.615 1.00 89.69 394 GLU A CA 1
ATOM 3004 C C . GLU A 1 394 ? -14.979 7.616 0.958 1.00 89.69 394 GLU A C 1
ATOM 3006 O O . GLU A 1 394 ? -14.602 7.955 2.083 1.00 89.69 394 GLU A O 1
ATOM 3011 N N . ILE A 1 395 ? -14.127 7.328 -0.029 1.00 89.75 395 ILE A N 1
ATOM 3012 C CA . ILE A 1 395 ? -12.669 7.396 0.101 1.00 89.75 395 ILE A CA 1
ATOM 3013 C C . ILE A 1 395 ? -12.077 8.354 -0.935 1.00 89.75 395 ILE A C 1
ATOM 3015 O O . ILE A 1 395 ? -12.552 8.450 -2.069 1.00 89.75 395 ILE A O 1
ATOM 3019 N N . GLY A 1 396 ? -11.034 9.083 -0.541 1.00 85.94 396 GLY A N 1
ATOM 3020 C CA . GLY A 1 396 ? -10.363 10.068 -1.382 1.00 85.94 396 GLY A CA 1
ATOM 3021 C C . GLY A 1 396 ? -9.585 11.117 -0.584 1.00 85.94 396 GLY A C 1
ATOM 3022 O O . GLY A 1 396 ? -9.109 10.867 0.527 1.00 85.94 396 GLY A O 1
ATOM 3023 N N . GLU A 1 397 ? -9.436 12.308 -1.164 1.00 81.94 397 GLU A N 1
ATOM 3024 C CA . GLU A 1 397 ? -8.683 13.408 -0.554 1.00 81.94 397 GLU A CA 1
ATOM 3025 C C . GLU A 1 397 ? -9.573 14.235 0.383 1.00 81.94 397 GLU A C 1
ATOM 3027 O O . GLU A 1 397 ? -10.664 14.670 0.007 1.00 81.94 397 GLU A O 1
ATOM 3032 N N . VAL A 1 398 ? -9.091 14.477 1.606 1.00 68.56 398 VAL A N 1
ATOM 3033 C CA . VAL A 1 398 ? -9.797 15.212 2.661 1.00 68.56 398 VAL A CA 1
ATOM 3034 C C . VAL A 1 398 ? -8.866 16.284 3.236 1.00 68.56 398 VAL A C 1
ATOM 3036 O O . VAL A 1 398 ? -8.077 16.054 4.160 1.00 68.56 398 VAL A O 1
ATOM 3039 N N . GLY A 1 399 ? -8.942 17.490 2.667 1.00 72.12 399 GLY A N 1
ATOM 3040 C CA . GLY A 1 399 ? -8.053 18.594 3.035 1.00 72.12 399 GLY A CA 1
ATOM 3041 C C . GLY A 1 399 ? -6.590 18.312 2.670 1.00 72.12 399 GLY A C 1
ATOM 3042 O O . GLY A 1 399 ? -6.276 18.062 1.515 1.00 72.12 399 GLY A O 1
ATOM 3043 N N . ALA A 1 400 ? -5.680 18.392 3.648 1.00 71.94 400 ALA A N 1
ATOM 3044 C CA . ALA A 1 400 ? -4.248 18.115 3.445 1.00 71.94 400 ALA A CA 1
ATOM 3045 C C . ALA A 1 400 ? -3.877 16.621 3.548 1.00 71.94 400 ALA A C 1
ATOM 3047 O O . ALA A 1 400 ? -2.730 16.252 3.293 1.00 71.94 400 ALA A O 1
ATOM 3048 N N . PHE A 1 401 ? -4.828 15.774 3.945 1.00 79.31 401 PHE A N 1
ATOM 3049 C CA . PHE A 1 401 ? -4.630 14.348 4.185 1.00 79.31 401 PHE A CA 1
ATOM 3050 C C . PHE A 1 401 ? -5.522 13.519 3.254 1.00 79.31 401 PHE A C 1
ATOM 3052 O O . PHE A 1 401 ? -6.484 14.027 2.685 1.00 79.31 401 PHE A O 1
ATOM 3059 N N . CYS A 1 402 ? -5.215 12.236 3.103 1.00 83.06 402 CYS A N 1
ATOM 3060 C CA . CYS A 1 402 ? -5.964 11.314 2.248 1.00 83.06 402 CYS A CA 1
ATOM 3061 C C . CYS A 1 402 ? -6.475 10.131 3.076 1.00 83.06 402 CYS A C 1
ATOM 3063 O O . CYS A 1 402 ? -5.811 9.740 4.030 1.00 83.06 402 CYS A O 1
ATOM 3065 N N . THR A 1 403 ? -7.623 9.544 2.743 1.00 87.44 403 THR A N 1
ATOM 3066 C CA . THR A 1 403 ? -8.110 8.316 3.411 1.00 87.44 403 THR A CA 1
ATOM 3067 C C . THR A 1 403 ? -7.439 7.046 2.884 1.00 87.44 403 THR A C 1
ATOM 3069 O O . THR A 1 403 ? -7.754 5.947 3.330 1.00 87.44 403 THR A O 1
ATOM 3072 N N . LEU A 1 404 ? -6.535 7.190 1.914 1.00 89.81 404 LEU A N 1
ATOM 3073 C CA . LEU A 1 404 ? -5.777 6.115 1.286 1.00 89.81 404 LEU A CA 1
ATOM 3074 C C . LEU A 1 404 ? -4.352 6.581 0.929 1.00 89.81 404 LEU A C 1
ATOM 3076 O O . LEU A 1 404 ? -4.132 7.786 0.758 1.00 89.81 404 LEU A O 1
ATOM 3080 N N . PRO A 1 405 ? -3.388 5.652 0.807 1.00 91.12 405 PRO A N 1
ATOM 3081 C CA . PRO A 1 405 ? -2.015 5.954 0.408 1.00 91.12 405 PRO A CA 1
ATOM 3082 C C . PRO A 1 405 ? -1.906 6.698 -0.926 1.00 91.12 405 PRO A C 1
ATOM 3084 O O . PRO A 1 405 ? -2.641 6.438 -1.874 1.00 91.12 405 PRO A O 1
ATOM 3087 N N . ARG A 1 406 ? -0.935 7.603 -1.029 1.00 90.56 406 ARG A N 1
ATOM 3088 C CA . ARG A 1 406 ? -0.660 8.374 -2.248 1.00 90.56 406 ARG A CA 1
ATOM 3089 C C . ARG A 1 406 ? 0.060 7.539 -3.305 1.00 90.56 406 ARG A C 1
ATOM 3091 O O . ARG A 1 406 ? 0.942 6.742 -2.977 1.00 90.56 406 ARG A O 1
ATOM 3098 N N . ARG A 1 407 ? -0.217 7.826 -4.581 1.00 93.38 407 ARG A N 1
ATOM 3099 C CA . ARG A 1 407 ? 0.580 7.304 -5.695 1.00 93.38 407 ARG A CA 1
ATOM 3100 C C . ARG A 1 407 ? 1.981 7.900 -5.642 1.00 93.38 407 ARG A C 1
ATOM 3102 O O . ARG A 1 407 ? 2.155 9.100 -5.422 1.00 93.38 407 ARG A O 1
ATOM 3109 N N . ILE A 1 408 ? 2.983 7.058 -5.854 1.00 91.31 408 ILE A N 1
ATOM 3110 C CA . ILE A 1 408 ? 4.403 7.386 -5.704 1.00 91.31 408 ILE A CA 1
ATOM 3111 C C . ILE A 1 408 ? 5.207 6.718 -6.821 1.00 91.31 408 ILE A C 1
ATOM 3113 O O . ILE A 1 408 ? 4.720 5.772 -7.438 1.00 91.31 408 ILE A O 1
ATOM 3117 N N . LEU A 1 409 ? 6.429 7.186 -7.094 1.00 90.00 409 LEU A N 1
ATOM 3118 C CA . LEU A 1 409 ? 7.327 6.553 -8.066 1.00 90.00 409 LEU A CA 1
ATOM 3119 C C . LEU A 1 409 ? 7.833 5.189 -7.558 1.00 90.00 409 LEU A C 1
ATOM 3121 O O . LEU A 1 409 ? 8.958 5.051 -7.071 1.00 90.00 409 LEU A O 1
ATOM 3125 N N . ASN A 1 410 ? 6.960 4.190 -7.649 1.00 90.25 410 ASN A N 1
ATOM 3126 C CA . ASN A 1 410 ? 7.198 2.812 -7.242 1.00 90.25 410 ASN A CA 1
ATOM 3127 C C . ASN A 1 410 ? 7.980 2.010 -8.294 1.00 90.25 410 ASN A C 1
ATOM 3129 O O . ASN A 1 410 ? 8.305 2.519 -9.367 1.00 90.25 410 ASN A O 1
ATOM 3133 N N . ALA A 1 411 ? 8.353 0.768 -7.963 1.00 86.31 411 ALA A N 1
ATOM 3134 C CA . ALA A 1 411 ? 9.116 -0.087 -8.879 1.00 86.31 411 ALA A CA 1
ATOM 3135 C C . ALA A 1 411 ? 8.404 -0.306 -10.230 1.00 86.31 411 ALA A C 1
ATOM 3137 O O . ALA A 1 411 ? 9.032 -0.005 -11.246 1.00 86.31 411 ALA A O 1
ATOM 3138 N N . PRO A 1 412 ? 7.101 -0.664 -10.276 1.00 92.12 412 PRO A N 1
ATOM 3139 C CA . PRO A 1 412 ? 6.383 -0.773 -11.542 1.00 92.12 412 PRO A CA 1
ATOM 3140 C C . PRO A 1 412 ? 6.447 0.493 -12.396 1.00 92.12 412 PRO A C 1
ATOM 3142 O O . PRO A 1 412 ? 6.677 0.416 -13.598 1.00 92.12 412 PRO A O 1
ATOM 3145 N N . LEU A 1 413 ? 6.274 1.679 -11.809 1.00 91.31 413 LEU A N 1
ATOM 3146 C CA . LEU A 1 413 ? 6.326 2.934 -12.564 1.00 91.31 413 LEU A CA 1
ATOM 3147 C C . LEU A 1 413 ? 7.742 3.289 -13.048 1.00 91.31 413 LEU A C 1
ATOM 3149 O O . LEU A 1 413 ? 7.890 3.894 -14.109 1.00 91.31 413 LEU A O 1
ATOM 3153 N N . ARG A 1 414 ? 8.792 2.886 -12.324 1.00 86.19 414 ARG A N 1
ATOM 3154 C CA . ARG A 1 414 ? 10.180 3.014 -12.804 1.00 86.19 414 ARG A CA 1
ATOM 3155 C C . ARG A 1 414 ? 10.441 2.104 -14.002 1.00 86.19 414 ARG A C 1
ATOM 3157 O O . ARG A 1 414 ? 11.011 2.565 -14.987 1.00 86.19 414 ARG A O 1
ATOM 3164 N N . ASP A 1 415 ? 9.943 0.872 -13.959 1.00 84.56 415 ASP A N 1
ATOM 3165 C CA . ASP A 1 415 ? 10.056 -0.099 -15.059 1.00 84.56 415 ASP A CA 1
ATOM 3166 C C . ASP A 1 415 ? 9.155 0.256 -16.257 1.00 84.56 415 ASP A C 1
ATOM 3168 O O . ASP A 1 415 ? 9.346 -0.227 -17.375 1.00 84.56 415 ASP A O 1
ATOM 3172 N N . LEU A 1 416 ? 8.186 1.152 -16.049 1.00 86.56 416 LEU A N 1
ATOM 3173 C CA . LEU A 1 416 ? 7.428 1.801 -17.119 1.00 86.56 416 LEU A CA 1
ATOM 3174 C C . LEU A 1 416 ? 8.257 2.877 -17.854 1.00 86.56 416 LEU A C 1
ATOM 3176 O O . LEU A 1 416 ? 7.831 3.383 -18.888 1.00 86.56 416 LEU A O 1
ATOM 3180 N N . GLY A 1 417 ? 9.443 3.229 -17.343 1.00 81.19 417 GLY A N 1
ATOM 3181 C CA . GLY A 1 417 ? 10.351 4.220 -17.927 1.00 81.19 417 GLY A CA 1
ATOM 3182 C C . GLY A 1 417 ? 10.257 5.619 -17.310 1.00 81.19 417 GLY A C 1
ATOM 3183 O O . GLY A 1 417 ? 10.860 6.563 -17.828 1.00 81.19 417 GLY A O 1
ATOM 3184 N N . ILE A 1 418 ? 9.531 5.789 -16.200 1.00 82.94 418 ILE A N 1
ATOM 3185 C CA . ILE A 1 418 ? 9.397 7.087 -15.528 1.00 82.94 418 ILE A CA 1
ATOM 3186 C C . ILE A 1 418 ? 10.651 7.343 -14.682 1.00 82.94 418 ILE A C 1
ATOM 3188 O O . ILE A 1 418 ? 10.896 6.677 -13.678 1.00 82.94 418 ILE A O 1
ATOM 3192 N N . THR A 1 419 ? 11.464 8.317 -15.099 1.00 72.69 419 THR A N 1
ATOM 3193 C CA . THR A 1 419 ? 12.795 8.584 -14.513 1.00 72.69 419 THR A CA 1
ATOM 3194 C C . THR A 1 419 ? 12.978 10.007 -13.980 1.00 72.69 419 THR A C 1
ATOM 3196 O O . THR A 1 419 ? 13.885 10.246 -13.184 1.00 72.69 419 THR A O 1
ATOM 3199 N N . ALA A 1 420 ? 12.121 10.956 -14.371 1.00 60.28 420 ALA A N 1
ATOM 3200 C CA . ALA A 1 420 ? 12.142 12.334 -13.886 1.00 60.28 420 ALA A CA 1
ATOM 3201 C C . ALA A 1 420 ? 10.734 12.950 -13.923 1.00 60.28 420 ALA A C 1
ATOM 3203 O O . ALA A 1 420 ? 9.981 12.730 -14.868 1.00 60.28 420 ALA A O 1
ATOM 3204 N N . GLY A 1 421 ? 10.395 13.748 -12.907 1.00 68.19 421 GLY A N 1
ATOM 3205 C CA . GLY A 1 421 ? 9.070 14.359 -12.750 1.00 68.19 421 GLY A CA 1
ATOM 3206 C C . GLY A 1 421 ? 8.227 13.705 -11.649 1.00 68.19 421 GLY A C 1
ATOM 3207 O O . GLY A 1 421 ? 8.664 12.776 -10.975 1.00 68.19 421 GLY A O 1
ATOM 3208 N N . LYS A 1 422 ? 7.019 14.235 -11.427 1.00 82.69 422 LYS A N 1
ATOM 3209 C CA . LYS A 1 422 ? 6.026 13.636 -10.517 1.00 82.69 422 LYS A CA 1
ATOM 3210 C C . LYS A 1 422 ? 5.244 12.546 -11.251 1.00 82.69 422 LYS A C 1
ATOM 3212 O O . LYS A 1 422 ? 5.093 12.626 -12.463 1.00 82.69 422 LYS A O 1
ATOM 3217 N N . VAL A 1 423 ? 4.673 11.583 -10.531 1.00 91.81 423 VAL A N 1
ATOM 3218 C CA . VAL A 1 423 ? 3.826 10.520 -11.115 1.00 91.81 423 VAL A CA 1
ATOM 3219 C C . VAL A 1 423 ? 2.402 11.010 -11.420 1.00 91.81 423 VAL A C 1
ATOM 3221 O O . VAL A 1 423 ? 1.415 10.414 -10.996 1.00 91.81 423 VAL A O 1
ATOM 3224 N N . THR A 1 424 ? 2.278 12.149 -12.106 1.00 94.75 424 THR A N 1
ATOM 3225 C CA . THR A 1 424 ? 0.978 12.717 -12.502 1.00 94.75 424 THR A CA 1
ATOM 3226 C C . THR A 1 424 ? 0.272 11.832 -13.526 1.00 94.75 424 THR A C 1
ATOM 3228 O O . THR A 1 424 ? 0.917 11.055 -14.228 1.00 94.75 424 THR A O 1
ATOM 3231 N N . ASP A 1 425 ? -1.047 11.995 -13.648 1.00 96.25 425 ASP A N 1
ATOM 3232 C CA . ASP A 1 425 ? -1.869 11.255 -14.615 1.00 96.25 425 ASP A CA 1
ATOM 3233 C C . ASP A 1 425 ? -1.360 11.405 -16.056 1.00 96.25 425 ASP A C 1
ATOM 3235 O O . ASP A 1 425 ? -1.313 10.430 -16.798 1.00 96.25 425 ASP A O 1
ATOM 3239 N N . ALA A 1 426 ? -0.908 12.599 -16.444 1.00 95.44 426 ALA A N 1
ATOM 3240 C CA . ALA A 1 426 ? -0.368 12.827 -17.781 1.00 95.44 426 ALA A CA 1
ATOM 3241 C C . ALA A 1 426 ? 0.920 12.021 -18.033 1.00 95.44 426 ALA A C 1
ATOM 3243 O O . ALA A 1 426 ? 1.048 11.347 -19.050 1.00 95.44 426 ALA A O 1
ATOM 3244 N N . ILE A 1 427 ? 1.861 12.046 -17.081 1.00 93.75 427 ILE A N 1
ATOM 3245 C CA . ILE A 1 427 ? 3.167 11.382 -17.223 1.00 93.75 427 ILE A CA 1
ATOM 3246 C C . ILE A 1 427 ? 3.010 9.861 -17.214 1.00 93.75 427 ILE A C 1
ATOM 3248 O O . ILE A 1 427 ? 3.595 9.173 -18.050 1.00 93.75 427 ILE A O 1
ATOM 3252 N N . VAL A 1 428 ? 2.221 9.334 -16.273 1.00 96.38 428 VAL A N 1
ATOM 3253 C CA . VAL A 1 428 ? 1.956 7.892 -16.190 1.00 96.38 428 VAL A CA 1
ATOM 3254 C C . VAL A 1 428 ? 1.207 7.427 -17.439 1.00 96.38 428 VAL A C 1
ATOM 3256 O O . VAL A 1 428 ? 1.581 6.421 -18.034 1.00 96.38 428 VAL A O 1
ATOM 3259 N N . GLY A 1 429 ? 0.233 8.207 -17.901 1.00 96.88 429 GLY A N 1
ATOM 3260 C CA . GLY A 1 429 ? -0.603 7.888 -19.050 1.00 96.88 429 GLY A CA 1
ATOM 3261 C C . GLY A 1 429 ? 0.154 7.836 -20.366 1.00 96.88 429 GLY A C 1
ATOM 3262 O O . GLY A 1 429 ? -0.021 6.903 -21.143 1.00 96.88 429 GLY A O 1
ATOM 3263 N N . GLU A 1 430 ? 1.047 8.800 -20.605 1.00 94.31 430 GLU A N 1
ATOM 3264 C CA . GLU A 1 430 ? 1.919 8.797 -21.784 1.00 94.31 430 GLU A CA 1
ATOM 3265 C C . GLU A 1 430 ? 2.826 7.562 -21.812 1.00 94.31 430 GLU A C 1
ATOM 3267 O O . GLU A 1 430 ? 3.098 7.007 -22.878 1.00 94.31 430 GLU A O 1
ATOM 3272 N N . ALA A 1 431 ? 3.307 7.129 -20.645 1.00 92.19 431 ALA A N 1
ATOM 3273 C CA . ALA A 1 431 ? 4.160 5.956 -20.535 1.00 92.19 431 ALA A CA 1
ATOM 3274 C C . ALA A 1 431 ? 3.361 4.650 -20.715 1.00 92.19 431 ALA A C 1
ATOM 3276 O O . ALA A 1 431 ? 3.819 3.742 -21.409 1.00 92.19 431 ALA A O 1
ATOM 3277 N N . LEU A 1 432 ? 2.137 4.587 -20.179 1.00 96.06 432 LEU A N 1
ATOM 3278 C CA . LEU A 1 432 ? 1.191 3.488 -20.392 1.00 96.06 432 LEU A CA 1
ATOM 3279 C C . LEU A 1 432 ? 0.809 3.335 -21.873 1.00 96.06 432 LEU A C 1
ATOM 3281 O O . LEU A 1 432 ? 0.902 2.230 -22.407 1.00 96.06 432 LEU A O 1
ATOM 3285 N N . LEU A 1 433 ? 0.482 4.433 -22.564 1.00 94.56 433 LEU A N 1
ATOM 3286 C CA . LEU A 1 433 ? 0.183 4.436 -24.004 1.00 94.56 433 LEU A CA 1
ATOM 3287 C C . LEU A 1 433 ? 1.339 3.859 -24.827 1.00 94.56 433 LEU A C 1
ATOM 3289 O O . LEU A 1 433 ? 1.134 2.985 -25.666 1.00 94.56 433 LEU A O 1
ATOM 3293 N N . LYS A 1 434 ? 2.579 4.283 -24.545 1.00 90.69 434 LYS A N 1
ATOM 3294 C CA . LYS A 1 434 ? 3.782 3.749 -25.212 1.00 90.69 434 LYS A CA 1
ATOM 3295 C C . LYS A 1 434 ? 3.982 2.251 -24.975 1.00 90.69 434 LYS A C 1
ATOM 3297 O O . LYS A 1 434 ? 4.588 1.590 -25.814 1.00 90.69 434 LYS A O 1
ATOM 3302 N N . LYS A 1 435 ? 3.488 1.723 -23.851 1.00 88.88 435 LYS A N 1
ATOM 3303 C CA . LYS A 1 435 ? 3.540 0.296 -23.500 1.00 88.88 435 LYS A CA 1
ATOM 3304 C C . LYS A 1 435 ? 2.299 -0.486 -23.966 1.00 88.88 435 LYS A C 1
ATOM 3306 O O . LYS A 1 435 ? 2.187 -1.672 -23.677 1.00 88.88 435 LYS A O 1
ATOM 3311 N N . GLY A 1 436 ? 1.399 0.153 -24.720 1.00 91.81 436 GLY A N 1
ATOM 3312 C CA . GLY A 1 436 ? 0.247 -0.488 -25.357 1.00 91.81 436 GLY A CA 1
ATOM 3313 C C . GLY A 1 436 ? -1.014 -0.565 -24.495 1.00 91.81 436 GLY A C 1
ATOM 3314 O O . GLY A 1 436 ? -1.877 -1.392 -24.778 1.00 91.81 436 GLY A O 1
ATOM 3315 N N . TYR A 1 437 ? -1.126 0.258 -23.449 1.00 94.56 437 TYR A N 1
ATOM 3316 C CA . TYR A 1 437 ? -2.343 0.367 -22.639 1.00 94.56 437 TYR A CA 1
ATOM 3317 C C . TYR A 1 437 ? -3.215 1.534 -23.105 1.00 94.56 437 TYR A C 1
ATOM 3319 O O . TYR A 1 437 ? -2.713 2.626 -23.368 1.00 94.56 437 TYR A O 1
ATOM 3327 N N . GLY A 1 438 ? -4.532 1.319 -23.131 1.00 93.38 438 GLY A N 1
ATOM 3328 C CA . GLY A 1 438 ? -5.493 2.292 -23.652 1.00 93.38 438 GLY A CA 1
ATOM 3329 C C . GLY A 1 438 ? -5.488 2.371 -25.184 1.00 93.38 438 GLY A C 1
ATOM 3330 O O . GLY A 1 438 ? -4.730 1.685 -25.866 1.00 93.38 438 GLY A O 1
ATOM 3331 N N . SER A 1 439 ? -6.367 3.202 -25.741 1.00 91.00 439 SER A N 1
ATOM 3332 C CA . SER A 1 439 ? -6.395 3.484 -27.184 1.00 91.00 439 SER A CA 1
ATOM 3333 C C . SER A 1 439 ? -5.669 4.789 -27.507 1.00 91.00 439 SER A C 1
ATOM 3335 O O . SER A 1 439 ? -5.705 5.709 -26.693 1.00 91.00 439 SER A O 1
ATOM 3337 N N . GLU A 1 440 ? -5.135 4.930 -28.724 1.00 83.94 440 GLU A N 1
ATOM 3338 C CA . GLU A 1 440 ? -4.463 6.162 -29.190 1.00 83.94 440 GLU A CA 1
ATOM 3339 C C . GLU A 1 440 ? -5.344 7.429 -29.126 1.00 83.94 440 GLU A C 1
ATOM 3341 O O . GLU A 1 440 ? -4.824 8.542 -29.117 1.00 83.94 440 GLU A O 1
ATOM 3346 N N . GLU A 1 441 ? -6.672 7.278 -29.069 1.00 90.62 441 GLU A N 1
ATOM 3347 C CA . GLU A 1 441 ? -7.629 8.389 -28.969 1.00 90.62 441 GLU A CA 1
ATOM 3348 C C . GLU A 1 441 ? -7.838 8.903 -27.532 1.00 90.62 441 GLU A C 1
ATOM 3350 O O . GLU A 1 441 ? -8.358 10.007 -27.347 1.00 90.62 441 GLU A O 1
ATOM 3355 N N . MET A 1 442 ? -7.455 8.123 -26.514 1.00 94.75 442 MET A N 1
ATOM 3356 C CA . MET A 1 442 ? -7.627 8.505 -25.110 1.00 94.75 442 MET A CA 1
ATOM 3357 C C . MET A 1 442 ? -6.576 9.524 -24.694 1.00 94.75 442 MET A C 1
ATOM 3359 O O . MET A 1 442 ? -5.409 9.448 -25.087 1.00 94.75 442 MET A O 1
ATOM 3363 N N . LYS A 1 443 ? -6.970 10.463 -23.832 1.00 97.31 443 LYS A N 1
ATOM 3364 C CA . LYS A 1 443 ? -5.991 11.367 -23.227 1.00 97.31 443 LYS A CA 1
ATOM 3365 C C . LYS A 1 443 ? -5.125 10.594 -22.233 1.00 97.31 443 LYS A C 1
ATOM 3367 O O . LYS A 1 443 ? -5.655 9.731 -21.531 1.00 97.31 443 LYS A O 1
ATOM 3372 N N . PRO A 1 444 ? -3.832 10.934 -22.093 1.00 96.94 444 PRO A N 1
ATOM 3373 C CA . PRO A 1 444 ? -2.958 10.313 -21.102 1.00 96.94 444 PRO A CA 1
ATOM 3374 C C . PRO A 1 444 ? -3.579 10.239 -19.701 1.00 96.94 444 PRO A C 1
ATOM 3376 O O . PRO A 1 444 ? -3.500 9.214 -19.029 1.00 96.94 444 PRO A O 1
ATOM 3379 N N . GLU A 1 445 ? -4.266 11.293 -19.268 1.00 97.50 445 GLU A N 1
ATOM 3380 C CA . GLU A 1 445 ? -4.866 11.312 -17.942 1.00 97.50 445 GLU A CA 1
ATOM 3381 C C . GLU A 1 445 ? -5.955 10.250 -17.761 1.00 97.50 445 GLU A C 1
ATOM 3383 O O . GLU A 1 445 ? -5.987 9.561 -16.741 1.00 97.50 445 GLU A O 1
ATOM 3388 N N . GLU A 1 446 ? -6.799 10.076 -18.779 1.00 97.88 446 GLU A N 1
ATOM 3389 C CA . GLU A 1 446 ? -7.854 9.060 -18.805 1.00 97.88 446 GLU A CA 1
ATOM 3390 C C . GLU A 1 446 ? -7.240 7.654 -18.804 1.00 97.88 446 GLU A C 1
ATOM 3392 O O . GLU A 1 446 ? -7.716 6.782 -18.082 1.00 97.88 446 GLU A O 1
ATOM 3397 N N . VAL A 1 447 ? -6.134 7.451 -19.533 1.00 98.19 447 VAL A N 1
ATOM 3398 C CA . VAL A 1 447 ? -5.404 6.172 -19.559 1.00 98.19 447 VAL A CA 1
ATOM 3399 C C . VAL A 1 447 ? -4.851 5.814 -18.183 1.00 98.19 447 VAL A C 1
ATOM 3401 O O . VAL A 1 447 ? -4.971 4.665 -17.764 1.00 98.19 447 VAL A O 1
ATOM 3404 N N . THR A 1 448 ? -4.287 6.766 -17.436 1.00 98.25 448 THR A N 1
ATOM 3405 C CA . THR A 1 448 ? -3.856 6.485 -16.054 1.00 98.25 448 THR A CA 1
ATOM 3406 C C . THR A 1 448 ? -5.034 6.062 -15.185 1.00 98.25 448 THR A C 1
ATOM 3408 O O . THR A 1 448 ? -4.943 5.075 -14.459 1.00 98.25 448 THR A O 1
ATOM 3411 N N . GLN A 1 449 ? -6.152 6.778 -15.279 1.00 97.25 449 GLN A N 1
ATOM 3412 C CA . GLN A 1 449 ? -7.331 6.519 -14.453 1.00 97.25 449 GLN A CA 1
ATOM 3413 C C . GLN A 1 449 ? -7.962 5.150 -14.746 1.00 97.25 449 GLN A C 1
ATOM 3415 O O . GLN A 1 449 ? -8.433 4.495 -13.817 1.00 97.25 449 GLN A O 1
ATOM 3420 N N . SER A 1 450 ? -7.940 4.685 -16.002 1.00 96.25 450 SER A N 1
ATOM 3421 C CA . SER A 1 450 ? -8.577 3.424 -16.404 1.00 96.25 450 SER A CA 1
ATOM 3422 C C . SER A 1 450 ? -7.641 2.217 -16.491 1.00 96.25 450 SER A C 1
ATOM 3424 O O . SER A 1 450 ? -8.095 1.094 -16.296 1.00 96.25 450 SER A O 1
ATOM 3426 N N . CYS A 1 451 ? -6.358 2.409 -16.811 1.00 97.50 451 CYS A N 1
ATOM 3427 C CA . CYS A 1 451 ? -5.451 1.313 -17.179 1.00 97.50 451 CYS A CA 1
ATOM 3428 C C . CYS A 1 451 ? -4.319 1.067 -16.172 1.00 97.50 451 CYS A C 1
ATOM 3430 O O . CYS A 1 451 ? -3.635 0.049 -16.276 1.00 97.50 451 CYS A O 1
ATOM 3432 N N . LEU A 1 452 ? -4.109 1.945 -15.182 1.00 98.31 452 LEU A N 1
ATOM 3433 C CA . LEU A 1 452 ? -3.030 1.766 -14.202 1.00 98.31 452 LEU A CA 1
ATOM 3434 C C . LEU A 1 452 ? -3.179 0.468 -13.390 1.00 98.31 452 LEU A C 1
ATOM 3436 O O . LEU A 1 452 ? -2.189 -0.213 -13.131 1.00 98.31 452 LEU A O 1
ATOM 3440 N N . ALA A 1 453 ? -4.412 0.101 -13.032 1.00 98.00 453 ALA A N 1
ATOM 3441 C CA . ALA A 1 453 ? -4.696 -1.143 -12.325 1.00 98.00 453 ALA A CA 1
ATOM 3442 C C . ALA A 1 453 ? -4.272 -2.386 -13.125 1.00 98.00 453 ALA A C 1
ATOM 3444 O O . ALA A 1 453 ? -3.613 -3.271 -12.581 1.00 98.00 453 ALA A O 1
ATOM 3445 N N . GLN A 1 454 ? -4.602 -2.422 -14.423 1.00 97.88 454 GLN A N 1
ATOM 3446 C CA . GLN A 1 454 ? -4.175 -3.482 -15.340 1.00 97.88 454 GLN A CA 1
ATOM 3447 C C . GLN A 1 454 ? -2.650 -3.555 -15.409 1.00 97.88 454 GLN A C 1
ATOM 3449 O O . GLN A 1 454 ? -2.083 -4.621 -15.195 1.00 97.88 454 GLN A O 1
ATOM 3454 N N . TYR A 1 455 ? -1.986 -2.410 -15.601 1.00 98.06 455 TYR A N 1
ATOM 3455 C CA . TYR A 1 455 ? -0.528 -2.351 -15.662 1.00 98.06 455 TYR A CA 1
ATOM 3456 C C . TYR A 1 455 ? 0.150 -2.909 -14.408 1.00 98.06 455 TYR A C 1
ATOM 3458 O O . TYR A 1 455 ? 1.145 -3.621 -14.516 1.00 98.06 455 TYR A O 1
ATOM 3466 N N . TYR A 1 456 ? -0.359 -2.596 -13.214 1.00 98.06 456 TYR A N 1
ATOM 3467 C CA . TYR A 1 456 ? 0.223 -3.119 -11.979 1.00 98.06 456 TYR A CA 1
ATOM 3468 C C . TYR A 1 456 ? 0.095 -4.638 -11.867 1.00 98.06 456 TYR A C 1
ATOM 3470 O O . TYR A 1 456 ? 1.085 -5.290 -11.534 1.00 98.06 456 TYR A O 1
ATOM 3478 N N . LEU A 1 457 ? -1.066 -5.214 -12.187 1.00 97.56 457 LEU A N 1
ATOM 3479 C CA . LEU A 1 457 ? -1.233 -6.671 -12.176 1.00 97.56 457 LEU A CA 1
ATOM 3480 C C . LEU A 1 457 ? -0.391 -7.345 -13.269 1.00 97.56 457 LEU A C 1
ATOM 3482 O O . LEU A 1 457 ? 0.299 -8.326 -12.988 1.00 97.56 457 LEU A O 1
ATOM 3486 N N . ASP A 1 458 ? -0.343 -6.763 -14.470 1.00 96.12 458 ASP A N 1
ATOM 3487 C CA . ASP A 1 458 ? 0.536 -7.213 -15.551 1.00 96.12 458 ASP A CA 1
ATOM 3488 C C . ASP A 1 458 ? 2.002 -7.161 -15.122 1.00 96.12 458 ASP A C 1
ATOM 3490 O O . ASP A 1 458 ? 2.753 -8.092 -15.398 1.00 96.12 458 ASP A O 1
ATOM 3494 N N . TRP A 1 459 ? 2.428 -6.127 -14.397 1.00 95.06 459 TRP A N 1
ATOM 3495 C CA . TRP A 1 459 ? 3.797 -6.035 -13.901 1.00 95.06 459 TRP A CA 1
ATOM 3496 C C . TRP A 1 459 ? 4.141 -7.188 -12.958 1.00 95.06 459 TRP A C 1
ATOM 3498 O O . TRP A 1 459 ? 5.168 -7.834 -13.165 1.00 95.06 459 TRP A O 1
ATOM 3508 N N . PHE A 1 460 ? 3.290 -7.523 -11.984 1.00 94.19 460 PHE A N 1
ATOM 3509 C CA . PHE A 1 460 ? 3.528 -8.690 -11.121 1.00 94.19 460 PHE A CA 1
ATOM 3510 C C . PHE A 1 460 ? 3.547 -9.991 -11.922 1.00 94.19 460 PHE A C 1
ATOM 3512 O O . PHE A 1 460 ? 4.460 -10.808 -11.766 1.00 94.19 460 PHE A O 1
ATOM 3519 N N . ASN A 1 461 ? 2.591 -10.145 -12.837 1.00 94.00 461 ASN A N 1
ATOM 3520 C CA . ASN A 1 461 ? 2.492 -11.307 -13.704 1.00 94.00 461 ASN A CA 1
ATOM 3521 C C . ASN A 1 461 ? 3.704 -11.452 -14.631 1.00 94.00 461 ASN A C 1
ATOM 3523 O O . ASN A 1 461 ? 4.136 -12.570 -14.872 1.00 94.00 461 ASN A O 1
ATOM 3527 N N . ASN A 1 462 ? 4.305 -10.373 -15.125 1.00 88.50 462 ASN A N 1
ATOM 3528 C CA . ASN A 1 462 ? 5.465 -10.451 -16.017 1.00 88.50 462 ASN A CA 1
ATOM 3529 C C . ASN A 1 462 ? 6.805 -10.541 -15.266 1.00 88.50 462 ASN A C 1
ATOM 3531 O O . ASN A 1 462 ? 7.754 -11.103 -15.806 1.00 88.50 462 ASN A O 1
ATOM 3535 N N . THR A 1 463 ? 6.908 -10.008 -14.044 1.00 82.81 463 THR A N 1
ATOM 3536 C CA . THR A 1 463 ? 8.206 -9.859 -13.351 1.00 82.81 463 THR A CA 1
ATOM 3537 C C . THR A 1 463 ? 8.425 -10.820 -12.190 1.00 82.81 463 THR A C 1
ATOM 3539 O O . THR A 1 463 ? 9.566 -11.181 -11.909 1.00 82.81 463 THR A O 1
ATOM 3542 N N . SER A 1 464 ? 7.353 -11.210 -11.497 1.00 77.69 464 SER A N 1
ATOM 3543 C CA . SER A 1 464 ? 7.441 -11.849 -10.177 1.00 77.69 464 SER A CA 1
ATOM 3544 C C . SER A 1 464 ? 6.727 -13.201 -10.108 1.00 77.69 464 SER A C 1
ATOM 3546 O O . SER A 1 464 ? 6.970 -13.969 -9.179 1.00 77.69 464 SER A O 1
ATOM 3548 N N . ARG A 1 465 ? 5.858 -13.520 -11.078 1.00 81.25 465 ARG A N 1
ATOM 3549 C CA . ARG A 1 465 ? 5.016 -14.727 -11.063 1.00 81.25 465 ARG A CA 1
ATOM 3550 C C . ARG A 1 465 ? 5.292 -15.657 -12.248 1.00 81.25 465 ARG A C 1
ATOM 3552 O O . ARG A 1 465 ? 5.398 -15.222 -13.392 1.00 81.25 465 ARG A O 1
ATOM 3559 N N . GLU A 1 466 ? 5.340 -16.961 -11.987 1.00 79.50 466 GLU A N 1
ATOM 3560 C CA . GLU A 1 466 ? 5.430 -18.013 -13.013 1.00 79.50 466 GLU A CA 1
ATOM 3561 C C . GLU A 1 466 ? 4.062 -18.299 -13.673 1.00 79.50 466 GLU A C 1
ATOM 3563 O O . GLU A 1 466 ? 3.022 -17.912 -13.144 1.00 79.50 466 GLU A O 1
ATOM 3568 N N . GLU A 1 467 ? 4.042 -18.993 -14.821 1.00 72.00 467 GLU A N 1
ATOM 3569 C CA . GLU A 1 467 ? 2.833 -19.266 -15.639 1.00 72.00 467 GLU A CA 1
ATOM 3570 C C . GLU A 1 467 ? 1.678 -19.939 -14.876 1.00 72.00 467 GLU A C 1
ATOM 3572 O O . GLU A 1 467 ? 0.516 -19.696 -15.171 1.00 72.00 467 GLU A O 1
ATOM 3577 N N . GLY A 1 468 ? 1.974 -20.742 -13.850 1.00 78.69 468 GLY A N 1
ATOM 3578 C CA . GLY A 1 468 ? 0.959 -21.403 -13.020 1.00 78.69 468 GLY A CA 1
ATOM 3579 C C . GLY A 1 468 ? 0.503 -20.617 -11.785 1.00 78.69 468 GLY A C 1
ATOM 3580 O O . GLY A 1 468 ? -0.306 -21.136 -11.023 1.00 78.69 468 GLY A O 1
ATOM 3581 N N . ASN A 1 469 ? 1.045 -19.419 -11.549 1.00 87.50 469 ASN A N 1
ATOM 3582 C CA . ASN A 1 469 ? 0.829 -18.638 -10.324 1.00 87.50 469 ASN A CA 1
ATOM 3583 C C . ASN A 1 469 ? 0.543 -17.153 -10.619 1.00 87.50 469 ASN A C 1
ATOM 3585 O O . ASN A 1 469 ? 0.896 -16.268 -9.830 1.00 87.50 469 ASN A O 1
ATOM 3589 N N . LYS A 1 470 ? -0.033 -16.884 -11.795 1.00 92.25 470 LYS A N 1
ATOM 3590 C CA . LYS A 1 470 ? -0.500 -15.552 -12.183 1.00 92.25 470 LYS A CA 1
ATOM 3591 C C . LYS A 1 470 ? -1.699 -15.154 -11.331 1.00 92.25 470 LYS A C 1
ATOM 3593 O O . LYS A 1 470 ? -2.500 -16.009 -10.962 1.00 92.25 470 LYS A O 1
ATOM 3598 N N . VAL A 1 471 ? -1.809 -13.863 -11.058 1.00 93.94 471 VAL A N 1
ATOM 3599 C CA . VAL A 1 471 ? -2.919 -13.282 -10.301 1.00 93.94 471 VAL A CA 1
ATOM 3600 C C . VAL A 1 471 ? -3.909 -12.606 -11.232 1.00 93.94 471 VAL A C 1
ATOM 3602 O O . VAL A 1 471 ? -3.499 -12.045 -12.250 1.00 93.94 471 VAL A O 1
ATOM 3605 N N . TYR A 1 472 ? -5.191 -12.616 -10.864 1.00 94.44 472 TYR A N 1
ATOM 3606 C CA . TYR A 1 472 ? -6.251 -11.931 -11.614 1.00 94.44 472 TYR A CA 1
ATOM 3607 C C . TYR A 1 472 ? -6.998 -10.862 -10.803 1.00 94.44 472 TYR A C 1
ATOM 3609 O O . TYR A 1 472 ? -7.946 -10.261 -11.305 1.00 94.44 472 TYR A O 1
ATOM 3617 N N . GLY A 1 473 ? -6.524 -10.539 -9.600 1.00 95.00 473 GLY A N 1
ATOM 3618 C CA . GLY A 1 473 ? -7.042 -9.445 -8.784 1.00 95.00 473 GLY A CA 1
ATOM 3619 C C . GLY A 1 473 ? -6.041 -8.995 -7.722 1.00 95.00 473 GLY A C 1
ATOM 3620 O O . GLY A 1 473 ? -5.110 -9.719 -7.372 1.00 95.00 473 GLY A O 1
ATOM 3621 N N . PHE A 1 474 ? -6.233 -7.790 -7.177 1.00 95.19 474 PHE A N 1
ATOM 3622 C CA . PHE A 1 474 ? -5.355 -7.261 -6.121 1.00 95.19 474 PHE A CA 1
ATOM 3623 C C . PHE A 1 474 ? -5.446 -8.047 -4.805 1.00 95.19 474 PHE A C 1
ATOM 3625 O O . PHE A 1 474 ? -4.478 -8.069 -4.052 1.00 95.19 474 PHE A O 1
ATOM 3632 N N . SER A 1 475 ? -6.576 -8.705 -4.531 1.00 91.00 475 SER A N 1
ATOM 3633 C CA . SER A 1 475 ? -6.761 -9.562 -3.350 1.00 91.00 475 SER A CA 1
ATOM 3634 C C . SER A 1 475 ? -5.925 -10.848 -3.381 1.00 91.00 475 SER A C 1
ATOM 3636 O O . SER A 1 475 ? -5.782 -11.494 -2.347 1.00 91.00 475 SER A O 1
ATOM 3638 N N . GLU A 1 476 ? -5.364 -11.220 -4.537 1.00 92.50 476 GLU A N 1
ATOM 3639 C CA . GLU A 1 476 ? -4.495 -12.396 -4.699 1.00 92.50 476 GLU A CA 1
ATOM 3640 C C . GLU A 1 476 ? -3.000 -12.068 -4.510 1.00 92.50 476 GLU A C 1
ATOM 3642 O O . GLU A 1 476 ? -2.160 -12.972 -4.443 1.00 92.50 476 GLU A O 1
ATOM 3647 N N . LEU A 1 477 ? -2.652 -10.779 -4.433 1.00 93.50 477 LEU A N 1
ATOM 3648 C CA . LEU A 1 477 ? -1.292 -10.333 -4.139 1.00 93.50 477 LEU A CA 1
ATOM 3649 C C . LEU A 1 477 ? -0.971 -10.505 -2.652 1.00 93.50 477 LEU A C 1
ATOM 3651 O O . LEU A 1 477 ? -1.829 -10.326 -1.785 1.00 93.50 477 LEU A O 1
ATOM 3655 N N . THR A 1 478 ? 0.291 -10.802 -2.341 1.00 92.50 478 THR A N 1
ATOM 3656 C CA . THR A 1 478 ? 0.750 -10.823 -0.948 1.00 92.50 478 THR A CA 1
ATOM 3657 C C . THR A 1 478 ? 0.863 -9.406 -0.385 1.00 92.50 478 THR A C 1
ATOM 3659 O O . THR A 1 478 ? 0.917 -8.411 -1.116 1.00 92.50 478 THR A O 1
ATOM 3662 N N . ALA A 1 479 ? 0.944 -9.295 0.942 1.00 91.12 479 ALA A N 1
ATOM 3663 C CA . ALA A 1 479 ? 1.143 -8.013 1.609 1.00 91.12 479 ALA A CA 1
ATOM 3664 C C . ALA A 1 479 ? 2.437 -7.309 1.152 1.00 91.12 479 ALA A C 1
ATOM 3666 O O . ALA A 1 479 ? 2.448 -6.092 0.967 1.00 91.12 479 ALA A O 1
ATOM 3667 N N . GLU A 1 480 ? 3.516 -8.063 0.925 1.00 90.31 480 GLU A N 1
ATOM 3668 C CA . GLU A 1 480 ? 4.803 -7.549 0.446 1.00 90.31 480 GLU A CA 1
ATOM 3669 C C . GLU A 1 480 ? 4.719 -7.043 -0.996 1.00 90.31 480 GLU A C 1
ATOM 3671 O O . GLU A 1 480 ? 5.294 -6.002 -1.314 1.00 90.31 480 GLU A O 1
ATOM 3676 N N . GLU A 1 481 ? 3.984 -7.742 -1.862 1.00 93.00 481 GLU A N 1
ATOM 3677 C CA . GLU A 1 481 ? 3.746 -7.298 -3.236 1.00 93.00 481 GLU A CA 1
ATOM 3678 C C . GLU A 1 481 ? 2.937 -6.001 -3.259 1.00 93.00 481 GLU A C 1
ATOM 3680 O O . GLU A 1 481 ? 3.332 -5.031 -3.903 1.00 93.00 481 GLU A O 1
ATOM 3685 N N . LEU A 1 482 ? 1.858 -5.918 -2.480 1.00 93.94 482 LEU A N 1
ATOM 3686 C CA . LEU A 1 482 ? 1.069 -4.690 -2.355 1.00 93.94 482 LEU A CA 1
ATOM 3687 C C . LEU A 1 482 ? 1.902 -3.529 -1.784 1.00 93.94 482 LEU A C 1
ATOM 3689 O O . LEU A 1 482 ? 1.771 -2.386 -2.230 1.00 93.94 482 LEU A O 1
ATOM 3693 N N . ALA A 1 483 ? 2.825 -3.809 -0.856 1.00 92.31 483 ALA A N 1
ATOM 3694 C CA . ALA A 1 483 ? 3.735 -2.806 -0.306 1.00 92.31 483 ALA A CA 1
ATOM 3695 C C . ALA A 1 483 ? 4.683 -2.208 -1.364 1.00 92.31 483 ALA A C 1
ATOM 3697 O O . ALA A 1 483 ? 5.097 -1.053 -1.219 1.00 92.31 483 ALA A O 1
ATOM 3698 N N . ILE A 1 484 ? 4.988 -2.926 -2.457 1.00 92.00 484 ILE A N 1
ATOM 3699 C CA . ILE A 1 484 ? 5.776 -2.386 -3.580 1.00 92.00 484 ILE A CA 1
ATOM 3700 C C . ILE A 1 484 ? 5.069 -1.176 -4.199 1.00 92.00 484 ILE A C 1
ATOM 3702 O O . ILE A 1 484 ? 5.740 -0.198 -4.530 1.00 92.00 484 ILE A O 1
ATOM 3706 N N . LEU A 1 485 ? 3.735 -1.188 -4.296 1.00 94.44 485 LEU A N 1
ATOM 3707 C CA . LEU A 1 485 ? 2.957 -0.117 -4.933 1.00 94.44 485 LEU A CA 1
ATOM 3708 C C . LEU A 1 485 ? 3.038 1.218 -4.177 1.00 94.44 485 LEU A C 1
ATOM 3710 O O . LEU A 1 485 ? 2.933 2.281 -4.790 1.00 94.44 485 LEU A O 1
ATOM 3714 N N . THR A 1 486 ? 3.290 1.181 -2.868 1.00 92.62 486 THR A N 1
ATOM 3715 C CA . THR A 1 486 ? 3.427 2.373 -2.011 1.00 92.62 486 THR A CA 1
ATOM 3716 C C . THR A 1 486 ? 4.884 2.703 -1.667 1.00 92.62 486 THR A C 1
ATOM 3718 O O . THR A 1 486 ? 5.156 3.657 -0.931 1.00 92.62 486 THR A O 1
ATOM 3721 N N . ASN A 1 487 ? 5.844 1.944 -2.207 1.00 89.00 487 ASN A N 1
ATOM 3722 C CA . ASN A 1 487 ? 7.266 2.126 -1.939 1.00 89.00 487 ASN A CA 1
ATOM 3723 C C . ASN A 1 487 ? 7.952 2.995 -2.999 1.00 89.00 487 ASN A C 1
ATOM 3725 O O . ASN A 1 487 ? 8.195 2.554 -4.119 1.00 89.00 487 ASN A O 1
ATOM 3729 N N . GLY A 1 488 ? 8.336 4.215 -2.632 1.00 84.06 488 GLY A N 1
ATOM 3730 C CA . GLY A 1 488 ? 9.057 5.139 -3.508 1.00 84.06 488 GLY A CA 1
ATOM 3731 C C . GLY A 1 488 ? 9.608 6.345 -2.748 1.00 84.06 488 GLY A C 1
ATOM 3732 O O . GLY A 1 488 ? 9.622 6.361 -1.515 1.00 84.06 488 GLY A O 1
ATOM 3733 N N . THR A 1 489 ? 10.071 7.373 -3.461 1.00 77.88 489 THR A N 1
ATOM 3734 C CA . THR A 1 489 ? 10.589 8.603 -2.837 1.00 77.88 489 THR A CA 1
ATOM 3735 C C . THR A 1 489 ? 9.462 9.603 -2.554 1.00 77.88 489 THR A C 1
ATOM 3737 O O . THR A 1 489 ? 8.622 9.877 -3.412 1.00 77.88 489 THR A O 1
ATOM 3740 N N . ALA A 1 490 ? 9.419 10.150 -1.334 1.00 70.88 490 ALA A N 1
ATOM 3741 C CA . ALA A 1 490 ? 8.299 10.967 -0.844 1.00 70.88 490 ALA A CA 1
ATOM 3742 C C . ALA A 1 490 ? 8.031 12.253 -1.660 1.00 70.88 490 ALA A C 1
ATOM 3744 O O . ALA A 1 490 ? 6.901 12.742 -1.714 1.00 70.88 490 ALA A O 1
ATOM 3745 N N . ASP A 1 491 ? 9.049 12.783 -2.338 1.00 76.25 491 ASP A N 1
ATOM 3746 C CA . ASP A 1 491 ? 8.984 13.981 -3.184 1.00 76.25 491 ASP A CA 1
ATOM 3747 C C . ASP A 1 491 ? 8.198 13.784 -4.494 1.00 76.25 491 ASP A C 1
ATOM 3749 O O . ASP A 1 491 ? 7.852 14.761 -5.166 1.00 76.25 491 ASP A O 1
ATOM 3753 N N . THR A 1 492 ? 7.860 12.538 -4.831 1.00 78.44 492 THR A N 1
ATOM 3754 C CA . THR A 1 492 ? 7.114 12.188 -6.050 1.00 78.44 492 THR A CA 1
ATOM 3755 C C . THR A 1 492 ? 5.613 12.004 -5.832 1.00 78.44 492 THR A C 1
ATOM 3757 O O . THR A 1 492 ? 4.900 11.756 -6.801 1.00 78.44 492 THR A O 1
ATOM 3760 N N . THR A 1 493 ? 5.115 12.144 -4.598 1.00 86.94 493 THR A N 1
ATOM 3761 C CA . THR A 1 493 ? 3.739 11.752 -4.250 1.00 86.94 493 THR A CA 1
ATOM 3762 C C . THR A 1 493 ? 2.652 12.649 -4.856 1.00 86.94 493 THR A C 1
ATOM 3764 O O . THR A 1 493 ? 2.765 13.880 -4.883 1.00 86.94 493 THR A O 1
ATOM 3767 N N . VAL A 1 494 ? 1.558 12.023 -5.300 1.00 90.00 494 VAL A N 1
ATOM 3768 C CA . VAL A 1 494 ? 0.307 12.666 -5.745 1.00 90.00 494 VAL A CA 1
ATOM 3769 C C . VAL A 1 494 ? -0.903 11.877 -5.228 1.00 90.00 494 VAL A C 1
ATOM 3771 O O . VAL A 1 494 ? -0.754 10.734 -4.800 1.00 90.00 494 VAL A O 1
ATOM 3774 N N . ALA A 1 495 ? -2.095 12.476 -5.237 1.00 90.12 495 ALA A N 1
ATOM 3775 C CA . ALA A 1 495 ? -3.322 11.727 -4.961 1.00 90.12 495 ALA A CA 1
ATOM 3776 C C . ALA A 1 495 ? -3.499 10.607 -6.002 1.00 90.12 495 ALA A C 1
ATOM 3778 O O . ALA A 1 495 ? -3.184 10.807 -7.177 1.00 90.12 495 ALA A O 1
ATOM 3779 N N . GLU A 1 496 ? -3.970 9.437 -5.567 1.00 93.25 496 GLU A N 1
ATOM 3780 C CA . GLU A 1 496 ? -4.373 8.389 -6.507 1.00 93.25 496 GLU A CA 1
ATOM 3781 C C . GLU A 1 496 ? -5.618 8.848 -7.280 1.00 93.25 496 GLU A C 1
ATOM 3783 O O . GLU A 1 496 ? -6.436 9.609 -6.764 1.00 93.25 496 GLU A O 1
ATOM 3788 N N . SER A 1 497 ? -5.735 8.415 -8.529 1.00 94.50 497 SER A N 1
ATOM 3789 C CA . SER A 1 497 ? -6.823 8.767 -9.445 1.00 94.50 497 SER A CA 1
ATOM 3790 C C . SER A 1 497 ? -7.426 7.550 -10.148 1.00 94.50 497 SER A C 1
ATOM 3792 O O . SER A 1 497 ? -8.524 7.645 -10.691 1.00 94.50 497 SER A O 1
ATOM 3794 N N . CYS A 1 498 ? -6.755 6.395 -10.115 1.00 96.62 498 CYS A N 1
ATOM 3795 C CA . CYS A 1 498 ? -7.326 5.131 -10.561 1.00 96.62 498 CYS A CA 1
ATOM 3796 C C . CYS A 1 498 ? -8.149 4.506 -9.424 1.00 96.62 498 CYS A C 1
ATOM 3798 O O . CYS A 1 498 ? -7.589 4.092 -8.408 1.00 96.62 498 CYS A O 1
ATOM 3800 N N . SER A 1 499 ? -9.473 4.417 -9.589 1.00 95.19 499 SER A N 1
ATOM 3801 C CA . SER A 1 499 ? -10.382 3.919 -8.542 1.00 95.19 499 SER A CA 1
ATOM 3802 C C . SER A 1 499 ? -10.074 2.480 -8.121 1.00 95.19 499 SER A C 1
ATOM 3804 O O . SER A 1 499 ? -9.999 2.201 -6.933 1.00 95.19 499 SER A O 1
ATOM 3806 N N . ALA A 1 500 ? -9.780 1.589 -9.071 1.00 95.94 500 ALA A N 1
ATOM 3807 C CA . ALA A 1 500 ? -9.412 0.203 -8.773 1.00 95.94 500 ALA A CA 1
ATOM 3808 C C . ALA A 1 500 ? -8.126 0.093 -7.929 1.00 95.94 500 ALA A C 1
ATOM 3810 O O . ALA A 1 500 ? -8.039 -0.736 -7.025 1.00 95.94 500 ALA A O 1
ATOM 3811 N N . VAL A 1 501 ? -7.129 0.950 -8.190 1.00 96.69 501 VAL A N 1
ATOM 3812 C CA . VAL A 1 501 ? -5.914 1.020 -7.360 1.00 96.69 501 VAL A CA 1
ATOM 3813 C C . VAL A 1 501 ? -6.243 1.603 -5.987 1.00 96.69 501 VAL A C 1
ATOM 3815 O O . VAL A 1 501 ? -5.763 1.096 -4.977 1.00 96.69 501 VAL A O 1
ATOM 3818 N N . ALA A 1 502 ? -7.086 2.632 -5.924 1.00 94.75 502 ALA A N 1
ATOM 3819 C CA . ALA A 1 502 ? -7.513 3.241 -4.670 1.00 94.75 502 ALA A CA 1
ATOM 3820 C C . ALA A 1 502 ? -8.243 2.248 -3.751 1.00 94.75 502 ALA A C 1
ATOM 3822 O O . ALA A 1 502 ? -7.910 2.169 -2.567 1.00 94.75 502 ALA A O 1
ATOM 3823 N N . ASP A 1 503 ? -9.160 1.449 -4.300 1.00 94.69 503 ASP A N 1
ATOM 3824 C CA . ASP A 1 503 ? -9.881 0.397 -3.577 1.00 94.69 503 ASP A CA 1
ATOM 3825 C C . ASP A 1 503 ? -8.902 -0.645 -3.017 1.00 94.69 503 ASP A C 1
ATOM 3827 O O . ASP A 1 503 ? -8.961 -0.996 -1.836 1.00 94.69 503 ASP A O 1
ATOM 3831 N N . ALA A 1 504 ? -7.936 -1.083 -3.833 1.00 95.50 504 ALA A N 1
ATOM 3832 C CA . ALA A 1 504 ? -6.900 -2.028 -3.420 1.00 95.50 504 ALA A CA 1
ATOM 3833 C C . ALA A 1 504 ? -5.981 -1.467 -2.320 1.00 95.50 504 ALA A C 1
ATOM 3835 O O . ALA A 1 504 ? -5.644 -2.174 -1.366 1.00 95.50 504 ALA A O 1
ATOM 3836 N N . LEU A 1 505 ? -5.583 -0.195 -2.412 1.00 95.19 505 LEU A N 1
ATOM 3837 C CA . LEU A 1 505 ? -4.755 0.467 -1.401 1.00 95.19 505 LEU A CA 1
ATOM 3838 C C . LEU A 1 505 ? -5.516 0.672 -0.084 1.00 95.19 505 LEU A C 1
ATOM 3840 O O . LEU A 1 505 ? -4.948 0.477 0.995 1.00 95.19 505 LEU A O 1
ATOM 3844 N N . TYR A 1 506 ? -6.802 1.021 -0.154 1.00 95.12 506 TYR A N 1
ATOM 3845 C CA . TYR A 1 506 ? -7.668 1.124 1.018 1.00 95.12 506 TYR A CA 1
ATOM 3846 C C . TYR A 1 506 ? -7.852 -0.237 1.700 1.00 95.12 506 TYR A C 1
ATOM 3848 O O . TYR A 1 506 ? -7.623 -0.366 2.904 1.00 95.12 506 TYR A O 1
ATOM 3856 N N . TYR A 1 507 ? -8.158 -1.276 0.918 1.00 95.19 507 TYR A N 1
ATOM 3857 C CA . TYR A 1 507 ? -8.231 -2.659 1.385 1.00 95.19 507 TYR A CA 1
ATOM 3858 C C . TYR A 1 507 ? -6.943 -3.088 2.089 1.00 95.19 507 TYR A C 1
ATOM 3860 O O . TYR A 1 507 ? -6.971 -3.484 3.251 1.00 95.19 507 TYR A O 1
ATOM 3868 N N . THR A 1 508 ? -5.796 -2.918 1.431 1.00 94.44 508 THR A N 1
ATOM 3869 C CA . THR A 1 508 ? -4.479 -3.287 1.974 1.00 94.44 508 THR A CA 1
ATOM 3870 C C . THR A 1 508 ? -4.186 -2.573 3.290 1.00 94.44 508 THR A C 1
ATOM 3872 O O . THR A 1 508 ? -3.630 -3.170 4.213 1.00 94.44 508 THR A O 1
ATOM 3875 N N . THR A 1 509 ? -4.590 -1.304 3.400 1.00 95.00 509 THR A N 1
ATOM 3876 C CA . THR A 1 509 ? -4.399 -0.506 4.614 1.00 95.00 509 THR A CA 1
ATOM 3877 C C . THR A 1 509 ? -5.054 -1.163 5.823 1.00 95.00 509 THR A C 1
ATOM 3879 O O . THR A 1 509 ? -4.405 -1.273 6.856 1.00 95.00 509 THR A O 1
ATOM 3882 N N . TYR A 1 510 ? -6.283 -1.661 5.701 1.00 96.44 510 TYR A N 1
ATOM 3883 C CA . TYR A 1 510 ? -7.004 -2.269 6.826 1.00 96.44 510 TYR A CA 1
ATOM 3884 C C . TYR A 1 510 ? -6.903 -3.796 6.897 1.00 96.44 510 TYR A C 1
ATOM 3886 O O . TYR A 1 510 ? -7.188 -4.359 7.948 1.00 96.44 510 TYR A O 1
ATOM 3894 N N . HIS A 1 511 ? -6.501 -4.476 5.826 1.00 95.69 511 HIS A N 1
ATOM 3895 C CA . HIS A 1 511 ? -6.296 -5.925 5.817 1.00 95.69 511 HIS A CA 1
ATOM 3896 C C . HIS A 1 511 ? -4.889 -6.315 6.284 1.00 95.69 511 HIS A C 1
ATOM 3898 O O . HIS A 1 511 ? -4.735 -7.203 7.114 1.00 95.69 511 HIS A O 1
ATOM 3904 N N . ASN A 1 512 ? -3.855 -5.608 5.816 1.00 94.38 512 ASN A N 1
ATOM 3905 C CA . ASN A 1 512 ? -2.462 -6.020 6.019 1.00 94.38 512 ASN A CA 1
ATOM 3906 C C . ASN A 1 512 ? -1.658 -5.057 6.902 1.00 94.38 512 ASN A C 1
ATOM 3908 O O . ASN A 1 512 ? -0.746 -5.480 7.613 1.00 94.38 512 ASN A O 1
ATOM 3912 N N . VAL A 1 513 ? -1.947 -3.753 6.835 1.00 94.94 513 VAL A N 1
ATOM 3913 C CA . VAL A 1 513 ? -1.058 -2.730 7.410 1.00 94.94 513 VAL A CA 1
ATOM 3914 C C . VAL A 1 513 ? -1.503 -2.270 8.793 1.00 94.94 513 VAL A C 1
ATOM 3916 O O . VAL A 1 513 ? -0.675 -2.217 9.700 1.00 94.94 513 VAL A O 1
ATOM 3919 N N . TYR A 1 514 ? -2.780 -1.941 8.978 1.00 95.19 514 TYR A N 1
ATOM 3920 C CA . TYR A 1 514 ? -3.324 -1.502 10.257 1.00 95.19 514 TYR A CA 1
ATOM 3921 C C . TYR A 1 514 ? -3.933 -2.684 11.007 1.00 95.19 514 TYR A C 1
ATOM 3923 O O . TYR A 1 514 ? -5.003 -3.193 10.664 1.00 95.19 514 TYR A O 1
ATOM 3931 N N . THR A 1 515 ? -3.202 -3.143 12.018 1.00 95.38 515 THR A N 1
ATOM 3932 C CA . THR A 1 515 ? -3.464 -4.413 12.700 1.00 95.38 515 THR A CA 1
ATOM 3933 C C . THR A 1 515 ? -3.956 -4.210 14.126 1.00 95.38 515 THR A C 1
ATOM 3935 O O . THR A 1 515 ? -3.631 -3.218 14.776 1.00 95.38 515 THR A O 1
ATOM 3938 N N . PHE A 1 516 ? -4.724 -5.188 14.601 1.00 96.50 516 PHE A N 1
ATOM 3939 C CA . PHE A 1 516 ? -5.388 -5.263 15.897 1.00 96.50 516 PHE A CA 1
ATOM 3940 C C . PHE A 1 516 ? -5.014 -6.594 16.540 1.00 96.50 516 PHE A C 1
ATOM 3942 O O . PHE A 1 516 ? -5.480 -7.650 16.101 1.00 96.50 516 PHE A O 1
ATOM 3949 N N . ASP A 1 517 ? -4.121 -6.555 17.529 1.00 93.12 517 ASP A N 1
ATOM 3950 C CA . ASP A 1 517 ? -3.469 -7.740 18.105 1.00 93.12 517 ASP A CA 1
ATOM 3951 C C . ASP A 1 517 ? -2.917 -8.698 17.021 1.00 93.12 517 ASP A C 1
ATOM 3953 O O . ASP A 1 517 ? -3.095 -9.914 17.082 1.00 93.12 517 ASP A O 1
ATOM 3957 N N . GLY A 1 518 ? -2.271 -8.128 15.995 1.00 91.50 518 GLY A N 1
ATOM 3958 C CA . GLY A 1 518 ? -1.575 -8.864 14.932 1.00 91.50 518 GLY A CA 1
ATOM 3959 C C . GLY A 1 518 ? -2.414 -9.279 13.716 1.00 91.50 518 GLY A C 1
ATOM 3960 O O . GLY A 1 518 ? -1.857 -9.866 12.796 1.00 91.50 518 GLY A O 1
ATOM 3961 N N . GLU A 1 519 ? -3.712 -8.968 13.670 1.00 95.62 519 GLU A N 1
ATOM 3962 C CA . GLU A 1 519 ? -4.596 -9.273 12.527 1.00 95.62 519 GLU A CA 1
ATOM 3963 C C . GLU A 1 519 ? -5.243 -7.989 11.985 1.00 95.62 519 GLU A C 1
ATOM 3965 O O . GLU A 1 519 ? -5.515 -7.072 12.762 1.00 95.62 519 GLU A O 1
ATOM 3970 N N . GLY A 1 520 ? -5.486 -7.894 10.676 1.00 96.69 520 GLY A N 1
ATOM 3971 C CA . GLY A 1 520 ? -6.060 -6.704 10.042 1.00 96.69 520 GLY A CA 1
ATOM 3972 C C . GLY A 1 520 ? -7.473 -6.366 10.515 1.00 96.69 520 GLY A C 1
ATOM 3973 O O . GLY A 1 520 ? -8.284 -7.253 10.787 1.00 96.69 520 GLY A O 1
ATOM 3974 N N . LEU A 1 521 ? -7.800 -5.071 10.574 1.00 97.06 521 LEU A N 1
ATOM 3975 C CA . LEU A 1 521 ? -9.152 -4.594 10.892 1.00 97.06 521 LEU A CA 1
ATOM 3976 C C . LEU A 1 521 ? -10.218 -5.166 9.953 1.00 97.06 521 LEU A C 1
ATOM 3978 O O . LEU A 1 521 ? -11.302 -5.503 10.419 1.00 97.06 521 LEU A O 1
ATOM 3982 N N . TYR A 1 522 ? -9.912 -5.305 8.661 1.00 96.69 522 TYR A N 1
ATOM 3983 C CA . TYR A 1 522 ? -10.828 -5.903 7.686 1.00 96.69 522 TYR A CA 1
ATOM 3984 C C . TYR A 1 522 ? -11.256 -7.321 8.110 1.00 96.69 522 TYR A C 1
ATOM 3986 O O . TYR A 1 522 ? -12.447 -7.630 8.161 1.00 96.69 522 TYR A O 1
ATOM 3994 N N . ASP A 1 523 ? -10.301 -8.157 8.526 1.00 96.50 523 ASP A N 1
ATOM 3995 C CA . ASP A 1 523 ? -10.580 -9.524 8.981 1.00 96.50 523 ASP A CA 1
ATOM 3996 C C . ASP A 1 523 ? -11.304 -9.554 10.330 1.00 96.50 523 ASP A C 1
ATOM 3998 O O . ASP A 1 523 ? -12.122 -10.444 10.585 1.00 96.50 523 ASP A O 1
ATOM 4002 N 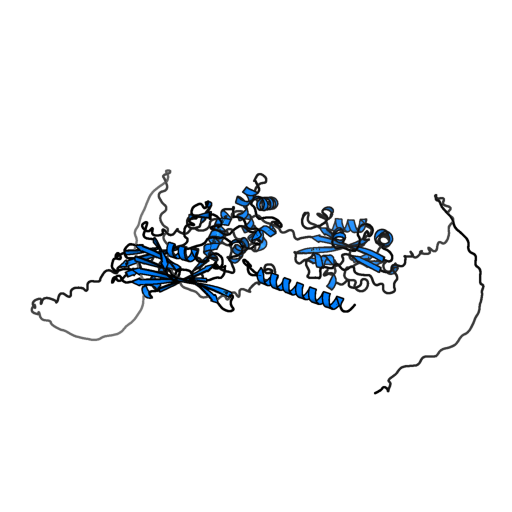N . ARG A 1 524 ? -11.053 -8.560 11.198 1.00 97.12 524 ARG A N 1
ATOM 4003 C CA . ARG A 1 524 ? -11.850 -8.369 12.420 1.00 97.12 524 ARG A CA 1
ATOM 4004 C C . ARG A 1 524 ? -13.303 -8.030 12.076 1.00 97.12 524 ARG A C 1
ATOM 4006 O O . ARG A 1 524 ? -14.206 -8.618 12.668 1.00 97.12 524 ARG A O 1
ATOM 4013 N N . MET A 1 525 ? -13.526 -7.142 11.105 1.00 97.25 525 MET A N 1
ATOM 4014 C CA . MET A 1 525 ? -14.857 -6.718 10.659 1.00 97.25 525 MET A CA 1
ATOM 4015 C C . MET A 1 525 ? -15.655 -7.857 10.024 1.00 97.25 525 MET A C 1
ATOM 4017 O O . MET A 1 525 ? -16.841 -7.988 10.319 1.00 97.25 525 MET A O 1
ATOM 4021 N N . LEU A 1 526 ? -15.017 -8.722 9.226 1.00 95.75 526 LEU A N 1
ATOM 4022 C CA . LEU A 1 526 ? -15.651 -9.917 8.642 1.00 95.75 526 LEU A CA 1
ATOM 4023 C C . LEU A 1 526 ? -16.293 -10.837 9.691 1.00 95.75 526 LEU A C 1
ATOM 4025 O O . LEU A 1 526 ? -17.250 -11.553 9.395 1.00 95.75 526 LEU A O 1
ATOM 4029 N N . LYS A 1 527 ? -15.751 -10.832 10.911 1.00 94.94 527 LYS A N 1
ATOM 4030 C CA . LYS A 1 527 ? -16.179 -11.691 12.019 1.00 94.94 527 LYS A CA 1
ATOM 4031 C C . LYS A 1 527 ? -17.160 -10.993 12.966 1.00 94.94 527 LYS A C 1
ATOM 4033 O O . LYS A 1 527 ? -17.637 -11.638 13.895 1.00 94.94 527 LYS A O 1
ATOM 4038 N N . ASN A 1 528 ? -17.469 -9.706 12.770 1.00 94.69 528 ASN A N 1
ATOM 4039 C CA . ASN A 1 528 ? -18.437 -8.994 13.611 1.00 94.69 528 ASN A CA 1
ATOM 4040 C C . ASN A 1 528 ? -19.783 -9.737 13.651 1.00 94.69 528 ASN A C 1
ATOM 4042 O O . ASN A 1 528 ? -20.240 -10.283 12.648 1.00 94.69 528 ASN A O 1
ATOM 4046 N N . GLY A 1 529 ? -20.425 -9.751 14.820 1.00 87.94 529 GLY A N 1
ATOM 4047 C CA . GLY A 1 529 ? -21.699 -10.448 15.015 1.00 87.94 529 GLY A CA 1
ATOM 4048 C C . GLY A 1 529 ? -21.597 -11.978 15.100 1.00 87.94 529 GLY A C 1
ATOM 4049 O O . GLY A 1 529 ? -22.623 -12.648 15.190 1.00 87.94 529 GLY A O 1
ATOM 4050 N N . GLN A 1 530 ? -20.389 -12.547 15.083 1.00 91.44 530 GLN A N 1
ATOM 4051 C CA . GLN A 1 530 ? -20.157 -13.964 15.371 1.00 91.44 530 GLN A CA 1
ATOM 4052 C C . GLN A 1 530 ? -19.716 -14.135 16.831 1.00 91.44 530 GLN A C 1
ATOM 4054 O O . GLN A 1 530 ? -18.921 -13.341 17.348 1.00 91.44 530 GLN A O 1
ATOM 4059 N N . GLU A 1 531 ? -20.217 -15.184 17.487 1.00 89.25 531 GLU A N 1
ATOM 4060 C CA . GLU A 1 531 ? -19.771 -15.591 18.826 1.00 89.25 531 GLU A CA 1
ATOM 4061 C C . GLU A 1 531 ? -18.264 -15.888 18.808 1.00 89.25 531 GLU A C 1
ATOM 4063 O O . GLU A 1 531 ? -17.762 -16.556 17.900 1.00 89.25 531 GLU A O 1
ATOM 4068 N N . GLY A 1 532 ? -17.525 -15.361 19.785 1.00 89.69 532 GLY A N 1
ATOM 4069 C CA . GLY A 1 532 ? -16.070 -15.512 19.851 1.00 89.69 532 GLY A CA 1
ATOM 4070 C C . GLY A 1 532 ? -15.298 -14.669 18.830 1.00 89.69 532 GLY A C 1
ATOM 4071 O O . GLY A 1 532 ? -14.090 -14.853 18.668 1.00 89.69 532 GLY A O 1
ATOM 4072 N N . SER A 1 533 ? -15.953 -13.727 18.143 1.00 94.31 533 SER A N 1
ATOM 4073 C CA . SER A 1 533 ? -15.248 -12.718 17.348 1.00 94.31 533 SER A CA 1
ATOM 4074 C C . SER A 1 533 ? -14.328 -11.854 18.219 1.00 94.31 533 SER A C 1
ATOM 4076 O O . SER A 1 533 ? -14.375 -11.877 19.451 1.00 94.31 533 SER A O 1
ATOM 4078 N N . TYR A 1 534 ? -13.461 -11.068 17.579 1.00 95.88 534 TYR A N 1
ATOM 4079 C CA . TYR A 1 534 ? -12.501 -10.232 18.300 1.00 95.88 534 TYR A CA 1
ATOM 4080 C C . TYR A 1 534 ? -13.188 -9.235 19.244 1.00 95.88 534 TYR A C 1
ATOM 4082 O O . TYR A 1 534 ? -12.844 -9.174 20.423 1.00 95.88 534 TYR A O 1
ATOM 4090 N N . ALA A 1 535 ? -14.185 -8.493 18.752 1.00 95.00 535 ALA A N 1
ATOM 4091 C CA . ALA A 1 535 ? -14.927 -7.535 19.570 1.00 95.00 535 ALA A CA 1
ATOM 4092 C C . ALA A 1 535 ? -15.706 -8.240 20.696 1.00 95.00 535 ALA A C 1
ATOM 4094 O O . ALA A 1 535 ? -15.675 -7.787 21.838 1.00 95.00 535 ALA A O 1
ATOM 4095 N N . ASP A 1 536 ? -16.329 -9.380 20.387 1.00 93.81 536 ASP A N 1
ATOM 4096 C CA . ASP A 1 536 ? -17.087 -10.215 21.327 1.00 93.81 536 ASP A CA 1
ATOM 4097 C C . ASP A 1 536 ? -16.216 -10.718 22.491 1.00 93.81 536 ASP A C 1
ATOM 4099 O O . ASP A 1 536 ? -16.565 -10.564 23.664 1.00 93.81 536 ASP A O 1
ATOM 4103 N N . THR A 1 537 ? -15.018 -11.214 22.169 1.00 94.25 537 THR A N 1
ATOM 4104 C CA . THR A 1 537 ? -14.023 -11.663 23.152 1.00 94.25 537 THR A CA 1
ATOM 4105 C C . THR A 1 537 ? -13.550 -10.501 24.022 1.00 94.25 537 THR A C 1
ATOM 4107 O O . THR A 1 537 ? -13.525 -10.617 25.243 1.00 94.25 537 THR A O 1
ATOM 4110 N N . ARG A 1 538 ? -13.229 -9.346 23.420 1.00 95.50 538 ARG A N 1
ATOM 4111 C CA . ARG A 1 538 ? -12.731 -8.175 24.162 1.00 95.50 538 ARG A CA 1
ATOM 4112 C C . ARG A 1 538 ? -13.761 -7.622 25.147 1.00 95.50 538 ARG A C 1
ATOM 4114 O O . ARG A 1 538 ? -13.382 -7.227 26.244 1.00 95.50 538 ARG A O 1
ATOM 4121 N N . VAL A 1 539 ? -15.045 -7.608 24.789 1.00 95.06 539 VAL A N 1
ATOM 4122 C CA . VAL A 1 539 ? -16.112 -7.152 25.698 1.00 95.06 539 VAL A CA 1
ATOM 4123 C C . VAL A 1 539 ? -16.399 -8.180 26.791 1.00 95.06 539 VAL A C 1
ATOM 4125 O O . VAL A 1 539 ? -16.612 -7.802 27.942 1.00 95.06 539 VAL A O 1
ATOM 4128 N N . SER A 1 540 ? -16.342 -9.471 26.463 1.00 93.12 540 SER A N 1
ATOM 4129 C CA . SER A 1 540 ? -16.467 -10.544 27.455 1.00 93.12 540 SER A CA 1
ATOM 4130 C C . SER A 1 540 ? -15.344 -10.484 28.498 1.00 93.12 540 SER A C 1
ATOM 4132 O O . SER A 1 540 ? -15.616 -10.540 29.699 1.00 93.12 540 SER A O 1
ATOM 4134 N N . ASP A 1 541 ? -14.097 -10.293 28.054 1.00 94.56 541 ASP A N 1
ATOM 4135 C CA . ASP A 1 541 ? -12.937 -10.093 28.931 1.00 94.56 541 ASP A CA 1
ATOM 4136 C C . ASP A 1 541 ? -13.101 -8.821 29.780 1.00 94.56 541 ASP A C 1
ATOM 4138 O O . ASP A 1 541 ? -12.884 -8.855 30.988 1.00 94.56 541 ASP A O 1
ATOM 4142 N N . LEU A 1 542 ? -13.574 -7.718 29.183 1.00 95.75 542 LEU A N 1
ATOM 4143 C CA . LEU A 1 542 ? -13.819 -6.457 29.890 1.00 95.75 542 LEU A CA 1
ATOM 4144 C C . LEU A 1 542 ? -14.826 -6.606 31.040 1.00 95.75 542 LEU A C 1
ATOM 4146 O O . LEU A 1 542 ? -14.598 -6.061 32.117 1.00 95.75 542 LEU A O 1
ATOM 4150 N N . LEU A 1 543 ? -15.933 -7.326 30.837 1.00 92.12 543 LEU A N 1
ATOM 4151 C CA . LEU A 1 543 ? -16.910 -7.571 31.906 1.00 92.12 543 LEU A CA 1
ATOM 4152 C C . LEU A 1 543 ? -16.357 -8.459 33.017 1.00 92.12 543 LEU A C 1
ATOM 4154 O O . LEU A 1 543 ? -16.675 -8.255 34.187 1.00 92.12 543 LEU A O 1
ATOM 4158 N N . LYS A 1 544 ? -15.568 -9.466 32.643 1.00 91.75 544 LYS A N 1
ATOM 4159 C CA . LYS A 1 544 ? -15.044 -10.466 33.569 1.00 91.75 544 LYS A CA 1
ATOM 4160 C C . LYS A 1 544 ? -13.903 -9.914 34.422 1.00 91.75 544 LYS A C 1
ATOM 4162 O O . LYS A 1 544 ? -13.891 -10.121 35.634 1.00 91.75 544 LYS A O 1
ATOM 4167 N N . ASP A 1 545 ? -12.951 -9.244 33.784 1.00 94.44 545 ASP A N 1
ATOM 4168 C CA . ASP A 1 545 ? -11.697 -8.818 34.403 1.00 94.44 545 ASP A CA 1
ATOM 4169 C C . ASP A 1 545 ? -11.734 -7.327 34.806 1.00 94.44 545 ASP A C 1
ATOM 4171 O O . ASP A 1 545 ? -10.877 -6.862 35.556 1.00 94.44 545 ASP A O 1
ATOM 4175 N N . GLY A 1 546 ? -12.745 -6.572 34.354 1.00 94.50 546 GLY A N 1
ATOM 4176 C CA . GLY A 1 546 ? -12.924 -5.139 34.624 1.00 94.50 546 GLY A CA 1
ATOM 4177 C C . GLY A 1 546 ? -12.058 -4.227 33.749 1.00 94.50 546 GLY A C 1
ATOM 4178 O O . GLY A 1 546 ? -12.266 -3.011 33.715 1.00 94.50 546 GLY A O 1
ATOM 4179 N N . GLU A 1 547 ? -11.108 -4.795 33.011 1.00 96.75 547 GLU A N 1
ATOM 4180 C CA . GLU A 1 547 ? -10.263 -4.088 32.060 1.00 96.75 547 GLU A CA 1
ATOM 4181 C C . GLU A 1 547 ? -9.865 -4.984 30.885 1.00 96.75 547 GLU A C 1
ATOM 4183 O O . GLU A 1 547 ? -9.695 -6.192 31.026 1.00 96.75 547 GLU A O 1
ATOM 4188 N N . VAL A 1 548 ? -9.693 -4.381 29.711 1.00 97.19 548 VAL A N 1
ATOM 4189 C CA . VAL A 1 548 ? -9.175 -5.053 28.519 1.00 97.19 548 VAL A CA 1
ATOM 4190 C C . VAL A 1 548 ? -8.259 -4.111 27.754 1.00 97.19 548 VAL A C 1
ATOM 4192 O O . VAL A 1 548 ? -8.433 -2.894 27.776 1.00 97.19 548 VAL A O 1
ATOM 4195 N N . LYS A 1 549 ? -7.280 -4.667 27.045 1.00 96.31 549 LYS A N 1
ATOM 4196 C CA . LYS A 1 549 ? -6.369 -3.898 26.199 1.00 96.31 549 LYS A CA 1
ATOM 4197 C C . LYS A 1 549 ? -6.618 -4.202 24.729 1.00 96.31 549 LYS A C 1
ATOM 4199 O O . LYS A 1 549 ? -6.700 -5.366 24.347 1.00 96.31 549 LYS A O 1
ATOM 4204 N N . ILE A 1 550 ? -6.683 -3.153 23.915 1.00 96.75 550 ILE A N 1
ATOM 4205 C CA . ILE A 1 550 ? -6.629 -3.243 22.455 1.00 96.75 550 ILE A CA 1
ATOM 4206 C C . ILE A 1 550 ? -5.257 -2.754 22.011 1.00 96.75 550 ILE A C 1
ATOM 4208 O O . ILE A 1 550 ? -4.896 -1.606 22.273 1.00 96.75 550 ILE A O 1
ATOM 4212 N N . THR A 1 551 ? -4.505 -3.619 21.335 1.00 96.19 551 THR A N 1
ATOM 4213 C CA . THR A 1 551 ? -3.220 -3.254 20.734 1.00 96.19 551 THR A CA 1
ATOM 4214 C C . THR A 1 551 ? -3.418 -2.966 19.260 1.00 96.19 551 THR A C 1
ATOM 4216 O O . THR A 1 551 ? -3.889 -3.837 18.529 1.00 96.19 551 THR A O 1
ATOM 4219 N N . THR A 1 552 ? -3.011 -1.783 18.808 1.00 95.50 552 THR A N 1
ATOM 4220 C CA . THR A 1 552 ? -2.980 -1.455 17.381 1.00 95.50 552 THR A CA 1
ATOM 4221 C C . THR A 1 552 ? -1.576 -1.107 16.919 1.00 95.50 552 THR A C 1
ATOM 4223 O O . THR A 1 552 ? -0.765 -0.582 17.685 1.00 95.50 552 THR A O 1
ATOM 4226 N N . ASN A 1 553 ? -1.278 -1.416 15.663 1.00 92.06 553 ASN A N 1
ATOM 4227 C CA . ASN A 1 553 ? 0.007 -1.114 15.052 1.00 92.06 553 ASN A CA 1
ATOM 4228 C C . ASN A 1 553 ? -0.181 -0.823 13.566 1.00 92.06 553 ASN A C 1
ATOM 4230 O O . ASN A 1 553 ? -0.863 -1.573 12.863 1.00 92.06 553 ASN A O 1
ATOM 4234 N N . LEU A 1 554 ? 0.460 0.246 13.094 1.00 90.81 554 LEU A N 1
ATOM 4235 C CA . LEU A 1 554 ? 0.699 0.447 11.673 1.00 90.81 554 LEU A CA 1
ATOM 4236 C C . LEU A 1 554 ? 1.996 -0.285 11.319 1.00 90.81 554 LEU A C 1
ATOM 4238 O O . LEU A 1 554 ? 3.065 0.089 11.799 1.00 90.81 554 LEU A O 1
ATOM 4242 N N . ASN A 1 555 ? 1.911 -1.343 10.518 1.00 90.44 555 ASN A N 1
ATOM 4243 C CA . ASN A 1 555 ? 3.031 -2.247 10.276 1.00 90.44 555 ASN A CA 1
ATOM 4244 C C . ASN A 1 555 ? 4.238 -1.511 9.665 1.00 90.44 555 ASN A C 1
ATOM 4246 O O . ASN A 1 555 ? 4.185 -1.067 8.521 1.00 90.44 555 ASN A O 1
ATOM 4250 N N . GLY A 1 556 ? 5.351 -1.434 10.402 1.00 85.56 556 GLY A N 1
ATOM 4251 C CA . GLY A 1 556 ? 6.547 -0.684 9.990 1.00 85.56 556 GLY A CA 1
ATOM 4252 C C . GLY A 1 556 ? 7.323 -1.264 8.801 1.00 85.56 556 GLY A C 1
ATOM 4253 O O . GLY A 1 556 ? 8.204 -0.591 8.273 1.00 85.56 556 GLY A O 1
ATOM 4254 N N . VAL A 1 557 ? 7.028 -2.500 8.385 1.00 86.62 557 VAL A N 1
ATOM 4255 C CA . VAL A 1 557 ? 7.623 -3.130 7.192 1.00 86.62 557 VAL A CA 1
ATOM 4256 C C . VAL A 1 557 ? 6.785 -2.847 5.945 1.00 86.62 557 VAL A C 1
ATOM 4258 O O . VAL A 1 557 ? 7.341 -2.683 4.863 1.00 86.62 557 VAL A O 1
ATOM 4261 N N . LEU A 1 558 ? 5.460 -2.793 6.091 1.00 91.19 558 LEU A N 1
ATOM 4262 C CA . LEU A 1 558 ? 4.528 -2.643 4.970 1.00 91.19 558 LEU A CA 1
ATOM 4263 C C . LEU A 1 558 ? 4.118 -1.183 4.720 1.00 91.19 558 LEU A C 1
ATOM 4265 O O . LEU A 1 558 ? 3.822 -0.807 3.585 1.00 91.19 558 LEU A O 1
ATOM 4269 N N . ALA A 1 559 ? 4.104 -0.345 5.760 1.00 90.94 559 ALA A N 1
ATOM 4270 C CA . ALA A 1 559 ? 3.757 1.067 5.654 1.00 90.94 559 ALA A CA 1
ATOM 4271 C C . ALA A 1 559 ? 4.947 1.899 5.151 1.00 90.94 559 ALA A C 1
ATOM 4273 O O . ALA A 1 559 ? 5.772 2.401 5.916 1.00 90.94 559 ALA A O 1
ATOM 4274 N N . ASN A 1 560 ? 5.004 2.057 3.830 1.00 89.62 560 ASN A N 1
ATOM 4275 C CA . ASN A 1 560 ? 6.058 2.779 3.120 1.00 89.62 560 ASN A CA 1
ATOM 4276 C C . ASN A 1 560 ? 5.722 4.271 2.918 1.00 89.62 560 ASN A C 1
ATOM 4278 O O . ASN A 1 560 ? 4.691 4.767 3.367 1.00 89.62 560 ASN A O 1
ATOM 4282 N N . ASN A 1 561 ? 6.582 5.014 2.210 1.00 87.94 561 ASN A N 1
ATOM 4283 C CA . ASN A 1 561 ? 6.422 6.464 2.008 1.00 87.94 561 ASN A CA 1
ATOM 4284 C C . ASN A 1 561 ? 5.082 6.881 1.370 1.00 87.94 561 ASN A C 1
ATOM 4286 O O . ASN A 1 561 ? 4.647 8.009 1.592 1.00 87.94 561 ASN A O 1
ATOM 4290 N N . GLY A 1 562 ? 4.409 6.001 0.619 1.00 90.06 562 GLY A N 1
ATOM 4291 C CA . GLY A 1 562 ? 3.059 6.258 0.107 1.00 90.06 562 GLY A CA 1
ATOM 4292 C C . GLY A 1 562 ? 2.014 6.493 1.207 1.00 90.06 562 GLY A C 1
ATOM 4293 O O . GLY A 1 562 ? 1.040 7.198 0.968 1.00 90.06 562 GLY A O 1
ATOM 4294 N N . TYR A 1 563 ? 2.236 5.987 2.427 1.00 90.19 563 TYR A N 1
ATOM 4295 C CA . TYR A 1 563 ? 1.346 6.187 3.577 1.00 90.19 563 TYR A CA 1
ATOM 4296 C C . TYR A 1 563 ? 1.487 7.562 4.243 1.00 90.19 563 TYR A C 1
ATOM 4298 O O . TYR A 1 563 ? 0.674 7.914 5.102 1.00 90.19 563 TYR A O 1
ATOM 4306 N N . GLN A 1 564 ? 2.474 8.378 3.862 1.00 84.62 564 GLN A N 1
ATOM 4307 C CA . GLN A 1 564 ? 2.606 9.723 4.420 1.00 84.62 564 GLN A CA 1
ATOM 4308 C C . GLN A 1 564 ? 1.331 10.543 4.182 1.00 84.62 564 GLN A C 1
ATOM 4310 O O . GLN A 1 564 ? 0.781 10.564 3.082 1.00 84.62 564 GLN A O 1
ATOM 4315 N N . MET A 1 565 ? 0.877 11.243 5.225 1.00 81.94 565 MET A N 1
ATOM 4316 C CA . MET A 1 565 ? -0.374 12.016 5.226 1.00 81.94 565 MET A CA 1
ATOM 4317 C C . MET A 1 565 ? -1.647 11.175 4.989 1.00 81.94 565 MET A C 1
ATOM 4319 O O . MET A 1 565 ? -2.671 11.723 4.573 1.00 81.94 565 MET A O 1
ATOM 4323 N N . THR A 1 566 ? -1.614 9.869 5.276 1.00 86.88 566 THR A N 1
ATOM 4324 C CA . THR A 1 566 ? -2.805 9.003 5.241 1.00 86.88 566 THR A CA 1
ATOM 4325 C C . THR A 1 566 ? -3.528 9.038 6.587 1.00 86.88 566 THR A C 1
ATOM 4327 O O . THR A 1 566 ? -2.913 8.835 7.632 1.00 86.88 566 THR A O 1
ATOM 4330 N N . ARG A 1 567 ? -4.836 9.304 6.570 1.00 84.50 567 ARG A N 1
ATOM 4331 C CA . ARG A 1 567 ? -5.739 9.184 7.719 1.00 84.50 567 ARG A CA 1
ATOM 4332 C C . ARG A 1 567 ? -6.247 7.751 7.797 1.00 84.50 567 ARG A C 1
ATOM 4334 O O . ARG A 1 567 ? -6.737 7.211 6.812 1.00 84.50 567 ARG A O 1
ATOM 4341 N N . TYR A 1 568 ? -6.180 7.186 8.989 1.00 86.44 568 TYR A N 1
ATOM 4342 C CA . TYR A 1 568 ? -6.774 5.905 9.334 1.00 86.44 568 TYR A CA 1
ATOM 4343 C C . TYR A 1 568 ? -7.316 5.990 10.759 1.00 86.44 568 TYR A C 1
ATOM 4345 O O . TYR A 1 568 ? -6.910 6.848 11.547 1.00 86.44 568 TYR A O 1
ATOM 4353 N N . GLY A 1 569 ? -8.267 5.126 11.079 1.00 88.19 569 GLY A N 1
ATOM 4354 C CA . GLY A 1 569 ? -8.886 5.093 12.393 1.00 88.19 569 GLY A CA 1
ATOM 4355 C C . GLY A 1 569 ? -9.858 3.936 12.512 1.00 88.19 569 GLY A C 1
ATOM 4356 O O . GLY A 1 569 ? -10.170 3.259 11.533 1.00 88.19 569 GLY A O 1
ATOM 4357 N N . PHE A 1 570 ? -10.328 3.714 13.730 1.00 95.06 570 PHE A N 1
ATOM 4358 C CA . PHE A 1 570 ? -11.320 2.696 14.022 1.00 95.06 570 PHE A CA 1
ATOM 4359 C C . PHE A 1 570 ? -12.273 3.186 15.106 1.00 95.06 570 PHE A C 1
ATOM 4361 O O . PHE A 1 570 ? -11.954 4.097 15.872 1.00 95.06 570 PHE A O 1
ATOM 4368 N N . GLY A 1 571 ? -13.432 2.550 15.163 1.00 95.56 571 GLY A N 1
ATOM 4369 C CA . GLY A 1 571 ? -14.406 2.682 16.226 1.00 95.56 571 GLY A CA 1
ATOM 4370 C C . GLY A 1 571 ? -14.711 1.319 16.827 1.00 95.56 571 GLY A C 1
ATOM 4371 O O . GLY A 1 571 ? -14.441 0.267 16.239 1.00 95.56 571 GLY A O 1
ATOM 4372 N N . MET A 1 572 ? -15.276 1.342 18.027 1.00 96.00 572 MET A N 1
ATOM 4373 C CA . MET A 1 572 ? -15.765 0.151 18.708 1.00 96.00 572 MET A CA 1
ATOM 4374 C C . MET A 1 572 ? -17.044 0.492 19.455 1.00 96.00 572 MET A C 1
ATOM 4376 O O . MET A 1 572 ? -17.143 1.553 20.075 1.00 96.00 572 MET A O 1
ATOM 4380 N N . GLN A 1 573 ? -18.007 -0.421 19.426 1.00 95.25 573 GLN A N 1
ATOM 4381 C CA . GLN A 1 573 ? -19.217 -0.314 20.225 1.00 95.25 573 GLN A CA 1
ATOM 4382 C C . GLN A 1 573 ? -19.690 -1.672 20.718 1.00 95.25 573 GLN A C 1
ATOM 4384 O O . GLN A 1 573 ? -19.336 -2.704 20.150 1.00 95.25 573 GLN A O 1
ATOM 4389 N N . PHE A 1 574 ? -20.501 -1.658 21.767 1.00 94.75 574 PHE A N 1
ATOM 4390 C CA . PHE A 1 574 ? -21.125 -2.844 22.330 1.00 94.75 574 PHE A CA 1
ATOM 4391 C C . PHE A 1 574 ? -22.331 -2.482 23.194 1.00 94.75 574 PHE A C 1
ATOM 4393 O O . PHE A 1 574 ? -22.600 -1.312 23.481 1.00 94.75 574 PHE A O 1
ATOM 4400 N N . GLU A 1 575 ? -23.077 -3.504 23.591 1.00 93.06 575 GLU A N 1
ATOM 4401 C CA . GLU A 1 575 ? -24.271 -3.367 24.411 1.00 93.06 575 GLU A CA 1
ATOM 4402 C C . GLU A 1 575 ? -24.183 -4.264 25.645 1.00 93.06 575 GLU A C 1
ATOM 4404 O O . GLU A 1 575 ? -23.738 -5.409 25.560 1.00 93.06 575 GL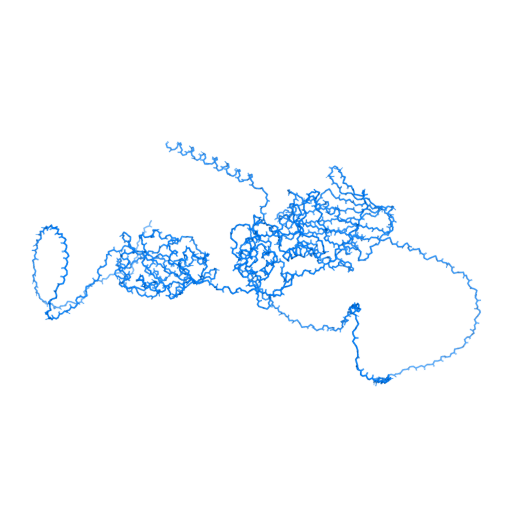U A O 1
ATOM 4409 N N . LEU A 1 576 ? -24.623 -3.739 26.785 1.00 92.12 576 LEU A N 1
ATOM 4410 C CA . LEU A 1 576 ? -24.753 -4.471 28.038 1.00 92.12 576 LEU A CA 1
ATOM 4411 C C . LEU A 1 576 ? -26.220 -4.485 28.463 1.00 92.12 576 LEU A C 1
ATOM 4413 O O . LEU A 1 576 ? -26.905 -3.466 28.375 1.00 92.12 576 LEU A O 1
ATOM 4417 N N . SER A 1 577 ? -26.695 -5.623 28.959 1.00 91.31 577 SER A N 1
ATOM 4418 C CA . SER A 1 577 ? -28.060 -5.792 29.460 1.00 91.31 577 SER A CA 1
ATOM 4419 C C . SER A 1 577 ? -28.043 -6.269 30.905 1.00 91.31 577 SER A C 1
ATOM 4421 O O . SER A 1 577 ? -27.225 -7.101 31.283 1.00 91.31 577 SER A O 1
ATOM 4423 N N . ARG A 1 578 ? -28.938 -5.738 31.733 1.00 87.81 578 ARG A N 1
ATOM 4424 C CA . ARG A 1 578 ? -29.083 -6.133 33.132 1.00 87.81 578 ARG A CA 1
ATOM 4425 C C . ARG A 1 578 ? -29.484 -7.603 33.209 1.00 87.81 578 ARG A C 1
ATOM 4427 O O . ARG A 1 578 ? -30.419 -8.032 32.533 1.00 87.81 578 ARG A O 1
ATOM 4434 N N . GLU A 1 579 ? -28.826 -8.347 34.089 1.00 80.75 579 GLU A N 1
ATOM 4435 C CA . GLU A 1 579 ? -29.225 -9.709 34.408 1.00 80.75 579 GLU A CA 1
ATOM 4436 C C . GLU A 1 579 ? -30.593 -9.704 35.117 1.00 80.75 579 GLU A C 1
ATOM 4438 O O . GLU A 1 579 ? -30.792 -8.946 36.078 1.00 80.75 579 GLU A O 1
ATOM 4443 N N . PRO A 1 580 ? -31.577 -10.497 34.653 1.00 73.88 580 PRO A N 1
ATOM 4444 C CA . PRO A 1 580 ? -32.861 -10.583 35.328 1.00 73.88 580 PRO A CA 1
ATOM 4445 C C . PRO A 1 580 ? -32.659 -11.116 36.748 1.00 73.88 580 PRO A C 1
ATOM 4447 O O . PRO A 1 580 ? -32.075 -12.176 36.955 1.00 73.88 580 PRO A O 1
ATOM 4450 N N . GLU A 1 581 ? -33.174 -10.382 37.734 1.00 63.38 581 GLU A N 1
ATOM 4451 C CA . GLU A 1 581 ? -33.093 -10.779 39.136 1.00 63.38 581 GLU A CA 1
ATOM 4452 C C . GLU A 1 581 ? -33.854 -12.097 39.328 1.00 63.38 581 GLU A C 1
ATOM 4454 O O . GLU A 1 581 ? -35.086 -12.147 39.241 1.00 63.38 581 GLU A O 1
ATOM 4459 N N . VAL A 1 582 ? -33.119 -13.187 39.556 1.00 60.03 582 VAL A N 1
ATOM 4460 C CA . VAL A 1 582 ? -33.718 -14.492 39.832 1.00 60.03 582 VAL A CA 1
ATOM 4461 C C . VAL A 1 582 ? -34.364 -14.406 41.209 1.00 60.03 582 VAL A C 1
ATOM 4463 O O . VAL A 1 582 ? -33.698 -14.519 42.236 1.00 60.03 582 VAL A O 1
ATOM 4466 N N . THR A 1 583 ? -35.677 -14.184 41.257 1.00 52.66 583 THR A N 1
ATOM 4467 C CA . THR A 1 583 ? -36.410 -14.288 42.519 1.00 52.66 583 THR A CA 1
ATOM 4468 C C . THR A 1 583 ? -36.305 -15.748 42.971 1.00 52.66 583 THR A C 1
ATOM 4470 O O . THR A 1 583 ? -36.735 -16.628 42.217 1.00 52.66 583 THR A O 1
ATOM 4473 N N . PRO A 1 584 ? -35.722 -16.061 44.145 1.00 55.59 584 PRO A N 1
ATOM 4474 C CA . PRO A 1 584 ? -35.668 -17.441 44.604 1.00 55.59 584 PRO A CA 1
ATOM 4475 C C . PRO A 1 584 ? -37.105 -17.975 44.666 1.00 55.59 584 PRO A C 1
ATOM 4477 O O . PRO A 1 584 ? -37.999 -17.241 45.107 1.00 55.59 584 PRO A O 1
ATOM 4480 N N . PRO A 1 585 ? -37.371 -19.214 44.210 1.00 55.16 585 PRO A N 1
ATOM 4481 C CA . PRO A 1 585 ? -38.707 -19.771 44.310 1.00 55.16 585 PRO A CA 1
ATOM 4482 C C . PRO A 1 585 ? -39.130 -19.718 45.776 1.00 55.16 585 PRO A C 1
ATOM 4484 O O . PRO A 1 585 ? -38.423 -20.213 46.654 1.00 55.16 585 PRO A O 1
ATOM 4487 N N . VAL A 1 586 ? -40.272 -19.083 46.044 1.00 48.94 586 VAL A N 1
ATOM 4488 C CA . VAL A 1 586 ? -40.895 -19.113 47.365 1.00 48.94 586 VAL A CA 1
ATOM 4489 C C . VAL A 1 586 ? -41.139 -20.579 47.692 1.00 48.94 586 VAL A C 1
ATOM 4491 O O . VAL A 1 586 ? -41.999 -21.220 47.089 1.00 48.94 586 VAL A O 1
ATOM 4494 N N . THR A 1 587 ? -40.367 -21.129 48.626 1.00 44.66 587 THR A N 1
ATOM 4495 C CA . THR A 1 587 ? -40.604 -22.459 49.176 1.00 44.66 587 THR A CA 1
ATOM 4496 C C . THR A 1 587 ? -41.908 -22.393 49.962 1.00 44.66 587 THR A C 1
ATOM 4498 O O . THR A 1 587 ? -41.933 -22.053 51.145 1.00 44.66 587 THR A O 1
ATOM 4501 N N . THR A 1 588 ? -43.030 -22.676 49.305 1.00 48.25 588 THR A N 1
ATOM 4502 C CA . THR A 1 588 ? -44.262 -23.001 50.009 1.00 48.25 588 THR A CA 1
ATOM 4503 C C . THR A 1 588 ? -44.016 -24.322 50.732 1.00 48.25 588 THR A C 1
ATOM 4505 O O . THR A 1 588 ? -43.849 -25.379 50.127 1.00 48.25 588 THR A O 1
ATOM 4508 N N . SER A 1 589 ? -43.902 -24.245 52.059 1.00 46.50 589 SER A N 1
ATOM 4509 C CA . SER A 1 589 ? -43.915 -25.419 52.931 1.00 46.50 589 SER A CA 1
ATOM 4510 C C . SER A 1 589 ? -45.135 -26.274 52.568 1.00 46.50 589 SER A C 1
ATOM 4512 O O . SER A 1 589 ? -46.232 -25.714 52.511 1.00 46.50 589 SER A O 1
ATOM 4514 N N . PRO A 1 590 ? -44.996 -27.591 52.322 1.00 50.25 590 PRO A N 1
ATOM 4515 C CA . PRO A 1 590 ? -46.143 -28.420 51.997 1.00 50.25 590 PRO A CA 1
ATOM 4516 C C . PRO A 1 590 ? -47.114 -28.413 53.179 1.00 50.25 590 PRO A C 1
ATOM 4518 O O . PRO A 1 590 ? -46.756 -28.737 54.313 1.00 50.25 590 PRO A O 1
ATOM 4521 N N . GLU A 1 591 ? -48.346 -28.005 52.901 1.00 52.53 591 GLU A N 1
ATOM 4522 C CA . GLU A 1 591 ? -49.478 -28.164 53.802 1.00 52.53 591 GLU A CA 1
ATOM 4523 C C . GLU A 1 591 ? -49.763 -29.674 53.964 1.00 52.53 591 GLU A C 1
ATOM 4525 O O . GLU A 1 591 ? -49.735 -30.416 52.973 1.00 52.53 591 GLU A O 1
ATOM 4530 N N . PRO A 1 592 ? -49.974 -30.186 55.191 1.00 45.69 592 PRO A N 1
ATOM 4531 C CA . PRO A 1 592 ? -50.115 -31.619 55.418 1.00 45.69 592 PRO A CA 1
ATOM 4532 C C . PRO A 1 592 ? -51.406 -32.144 54.776 1.00 45.69 592 PRO A C 1
ATOM 4534 O O . PRO A 1 592 ? -52.512 -31.801 55.185 1.00 45.69 592 PRO A O 1
ATOM 4537 N N . THR A 1 593 ? -51.262 -33.013 53.775 1.00 48.97 593 THR A N 1
ATOM 4538 C CA . THR A 1 593 ? -52.382 -33.734 53.150 1.00 48.97 593 THR A CA 1
ATOM 4539 C C . THR A 1 593 ? -52.750 -34.962 54.005 1.00 48.97 593 THR A C 1
ATOM 4541 O O . THR A 1 593 ? -51.845 -35.659 54.474 1.00 48.97 593 THR A O 1
ATOM 4544 N N . PRO A 1 594 ? -54.044 -35.248 54.257 1.00 49.22 594 PRO A N 1
ATOM 4545 C CA . PRO A 1 594 ? -54.470 -36.302 55.177 1.00 49.22 594 PRO A CA 1
ATOM 4546 C C . PRO A 1 594 ? -54.204 -37.719 54.642 1.00 49.22 594 PRO A C 1
ATOM 4548 O O . PRO A 1 594 ? -54.335 -38.003 53.455 1.00 49.22 594 PRO A O 1
ATOM 4551 N N . SER A 1 595 ? -53.841 -38.605 55.572 1.00 42.16 595 SER A N 1
ATOM 4552 C CA . SER A 1 595 ? -53.462 -40.008 55.363 1.00 42.16 595 SER A CA 1
ATOM 4553 C C . SER A 1 595 ? -54.642 -40.895 54.934 1.00 42.16 595 SER A C 1
ATOM 4555 O O . SER A 1 595 ? -55.696 -40.869 55.572 1.00 42.16 595 SER A O 1
ATOM 4557 N N . ALA A 1 596 ? -54.440 -41.719 53.899 1.00 47.91 596 ALA A N 1
ATOM 4558 C CA . ALA A 1 596 ? -55.344 -42.795 53.490 1.00 47.91 596 ALA A CA 1
ATOM 4559 C C . ALA A 1 596 ? -54.781 -44.179 53.880 1.00 47.91 596 ALA A C 1
ATOM 4561 O O . ALA A 1 596 ? -53.582 -44.438 53.797 1.00 47.91 596 ALA A O 1
ATOM 4562 N N . THR A 1 597 ? -55.684 -45.045 54.341 1.00 43.16 597 THR A N 1
ATOM 4563 C CA . THR A 1 597 ? -55.502 -46.393 54.918 1.00 43.16 597 THR A CA 1
ATOM 4564 C C . THR A 1 597 ? -54.976 -47.440 53.906 1.00 43.16 597 THR A C 1
ATOM 4566 O O . THR A 1 597 ? -55.322 -47.337 52.732 1.00 43.16 597 THR A O 1
ATOM 4569 N N . PRO A 1 598 ? -54.186 -48.463 54.320 1.00 46.47 598 PRO A N 1
ATOM 4570 C CA . PRO A 1 598 ? -53.554 -49.419 53.400 1.00 46.47 598 PRO A CA 1
ATOM 4571 C C . PRO A 1 598 ? -54.416 -50.657 53.078 1.00 46.47 598 PRO A C 1
ATOM 4573 O O . PRO A 1 598 ? -55.196 -51.119 53.911 1.00 46.47 598 PRO A O 1
ATOM 4576 N N . GLU A 1 599 ? -54.197 -51.240 51.895 1.00 41.56 599 GLU A N 1
ATOM 4577 C CA . GLU A 1 599 ? -54.742 -52.528 51.422 1.00 41.56 599 GLU A CA 1
ATOM 4578 C C . GLU A 1 599 ? -53.616 -53.600 51.356 1.00 41.56 599 GLU A C 1
ATOM 4580 O O . GLU A 1 599 ? -52.455 -53.225 51.157 1.00 41.56 599 GLU A O 1
ATOM 4585 N N . PRO A 1 600 ? -53.883 -54.912 51.575 1.00 51.66 600 PRO A N 1
ATOM 4586 C CA . PRO A 1 600 ? -52.829 -55.895 51.831 1.00 51.66 600 PRO A CA 1
ATOM 4587 C C . PRO A 1 600 ? -52.294 -56.624 50.584 1.00 51.66 600 PRO A C 1
ATOM 4589 O O . PRO A 1 600 ? -52.978 -56.837 49.588 1.00 51.66 600 PRO A O 1
ATOM 4592 N N . THR A 1 601 ? -51.043 -57.071 50.710 1.00 46.59 601 THR A N 1
ATOM 4593 C CA . THR A 1 601 ? -50.268 -57.923 49.787 1.00 46.59 601 THR A CA 1
ATOM 4594 C C . THR A 1 601 ? -50.678 -59.403 49.879 1.00 46.59 601 THR A C 1
ATOM 4596 O O . THR A 1 601 ? -51.151 -59.843 50.931 1.00 46.59 601 THR A O 1
ATOM 4599 N N . PRO A 1 602 ? -50.365 -60.225 48.856 1.00 52.44 602 PRO A N 1
ATOM 4600 C CA . PRO A 1 602 ? -49.570 -61.410 49.187 1.00 52.44 602 PRO A CA 1
ATOM 4601 C C . PRO A 1 602 ? -48.429 -61.744 48.207 1.00 52.44 602 PRO A C 1
ATOM 4603 O O . PRO A 1 602 ? -48.430 -61.404 47.027 1.00 52.44 602 PRO A O 1
ATOM 4606 N N . THR A 1 603 ? -47.450 -62.429 48.792 1.00 43.31 603 THR A N 1
ATOM 4607 C CA . THR A 1 603 ? -46.111 -62.802 48.318 1.00 43.31 603 THR A CA 1
ATOM 4608 C C . THR A 1 603 ? -46.079 -64.206 47.700 1.00 43.31 603 THR A C 1
ATOM 4610 O O . THR A 1 603 ? -46.817 -65.084 48.144 1.00 43.31 603 THR A O 1
ATOM 4613 N N . GLY A 1 604 ? -45.131 -64.460 46.787 1.00 38.22 604 GLY A N 1
ATOM 4614 C CA . GLY A 1 604 ? -44.665 -65.811 46.439 1.00 38.22 604 GLY A CA 1
ATOM 4615 C C . GLY A 1 604 ? -43.394 -65.824 45.570 1.00 38.22 604 GLY A C 1
ATOM 4616 O O . GLY A 1 604 ? -43.464 -65.567 44.375 1.00 38.22 604 GLY A O 1
ATOM 4617 N N . THR A 1 605 ? -42.246 -66.119 46.185 1.00 37.00 605 THR A N 1
ATOM 4618 C CA . THR A 1 605 ? -40.897 -66.399 45.618 1.00 37.00 605 THR A CA 1
ATOM 4619 C C . THR A 1 605 ? -40.692 -67.928 45.424 1.00 37.00 605 THR A C 1
ATOM 4621 O O . THR A 1 605 ? -41.558 -68.671 45.890 1.00 37.00 605 THR A O 1
ATOM 4624 N N . PRO A 1 606 ? -39.524 -68.483 44.998 1.00 59.19 606 PRO A N 1
ATOM 4625 C CA . PRO A 1 606 ? -38.514 -68.132 43.970 1.00 59.19 606 PRO A CA 1
ATOM 4626 C C . PRO A 1 606 ? -38.156 -69.337 43.028 1.00 59.19 606 PRO A C 1
ATOM 4628 O O . PRO A 1 606 ? -38.549 -70.471 43.281 1.00 59.19 606 PRO A O 1
ATOM 4631 N N . ASP A 1 607 ? -37.330 -69.125 41.989 1.00 41.94 607 ASP A N 1
ATOM 4632 C CA . ASP A 1 607 ? -35.887 -69.502 41.967 1.00 41.94 607 ASP A CA 1
ATOM 4633 C C . ASP A 1 607 ? -35.286 -70.041 40.635 1.00 41.94 607 ASP A C 1
ATOM 4635 O O . ASP A 1 607 ? -35.872 -70.844 39.913 1.00 41.94 607 ASP A O 1
ATOM 4639 N N . THR A 1 608 ? -34.014 -69.661 40.444 1.00 36.03 608 THR A N 1
ATOM 4640 C CA . THR A 1 608 ? -32.907 -70.210 39.623 1.00 36.03 608 THR A CA 1
ATOM 4641 C C . THR A 1 608 ? -32.720 -69.859 38.126 1.00 36.03 608 THR A C 1
ATOM 4643 O O . THR A 1 608 ? -33.448 -70.268 37.228 1.00 36.03 608 THR A O 1
ATOM 4646 N N . THR A 1 609 ? -31.618 -69.133 37.887 1.00 34.84 609 THR A N 1
ATOM 4647 C CA . THR A 1 609 ? -30.822 -68.862 36.659 1.00 34.84 609 THR A CA 1
ATOM 4648 C C . THR A 1 609 ? -29.870 -70.045 36.315 1.00 34.84 609 THR A C 1
ATOM 4650 O O . THR A 1 609 ? -29.820 -70.982 37.112 1.00 34.84 609 THR A O 1
ATOM 4653 N N . PRO A 1 610 ? -28.915 -69.988 35.339 1.00 63.78 610 PRO A N 1
ATOM 4654 C CA . PRO A 1 610 ? -28.815 -69.373 33.986 1.00 63.78 610 PRO A CA 1
ATOM 4655 C C . PRO A 1 610 ? -28.299 -70.360 32.885 1.00 63.78 610 PRO A C 1
ATOM 4657 O O . PRO A 1 610 ? -27.776 -71.420 33.212 1.00 63.78 610 PRO A O 1
ATOM 4660 N N . THR A 1 611 ? -28.314 -69.981 31.587 1.00 36.91 611 THR A N 1
ATOM 4661 C CA . THR A 1 611 ? -27.147 -69.986 30.636 1.00 36.91 611 THR A CA 1
ATOM 4662 C C . THR A 1 611 ? -27.523 -69.620 29.174 1.00 36.91 611 THR A C 1
ATOM 4664 O O . THR A 1 611 ? -28.642 -69.847 28.731 1.00 36.91 611 THR A O 1
ATOM 4667 N N . THR A 1 612 ? -26.561 -69.002 28.468 1.00 40.88 612 THR A N 1
ATOM 4668 C CA . THR A 1 612 ? -26.501 -68.412 27.094 1.00 40.88 612 THR A CA 1
ATOM 4669 C C . THR A 1 612 ? -26.583 -69.447 25.937 1.00 40.88 612 THR A C 1
ATOM 4671 O O . THR A 1 612 ? -26.349 -70.618 26.237 1.00 40.88 612 THR A O 1
ATOM 4674 N N . PRO A 1 613 ? -26.837 -69.109 24.630 1.00 50.66 613 PRO A N 1
ATOM 4675 C CA . PRO A 1 613 ? -25.898 -68.371 23.740 1.00 50.66 613 PRO A CA 1
ATOM 4676 C C . PRO A 1 613 ? -26.519 -67.543 22.552 1.00 50.66 613 PRO A C 1
ATOM 4678 O O . PRO A 1 613 ? -27.699 -67.216 22.539 1.00 50.66 613 PRO A O 1
ATOM 4681 N N . THR A 1 614 ? -25.648 -67.175 21.598 1.00 41.97 614 THR A N 1
ATOM 4682 C CA . THR A 1 614 ? -25.540 -66.027 20.655 1.00 41.97 614 THR A CA 1
ATOM 4683 C C . THR A 1 614 ? -26.125 -66.182 19.214 1.00 41.97 614 THR A C 1
ATOM 4685 O O . THR A 1 614 ? -26.269 -67.298 18.731 1.00 41.97 614 THR A O 1
ATOM 4688 N N . THR A 1 615 ? -26.241 -65.044 18.485 1.00 37.97 615 THR A N 1
ATOM 4689 C CA . THR A 1 615 ? -26.112 -64.746 17.008 1.00 37.97 615 THR A CA 1
ATOM 4690 C C . THR A 1 615 ? -27.338 -64.377 16.114 1.00 37.97 615 THR A C 1
ATOM 4692 O O . THR A 1 615 ? -28.438 -64.883 16.279 1.00 37.97 615 THR A O 1
ATOM 4695 N N . THR A 1 616 ? -27.053 -63.422 15.199 1.00 36.03 616 THR A N 1
ATOM 4696 C CA . THR A 1 616 ? -27.760 -62.488 14.251 1.00 36.03 616 THR A CA 1
ATOM 4697 C C . THR A 1 616 ? -28.381 -63.126 12.960 1.00 36.03 616 THR A C 1
ATOM 4699 O O . THR A 1 616 ? -28.177 -64.328 12.811 1.00 36.03 616 THR A O 1
ATOM 4702 N N . PRO A 1 617 ? -28.883 -62.420 11.884 1.00 59.44 617 PRO A N 1
ATOM 4703 C CA . PRO A 1 617 ? -29.747 -61.209 11.643 1.00 59.44 617 PRO A CA 1
ATOM 4704 C C . PRO A 1 617 ? -30.959 -61.425 10.659 1.00 59.44 617 PRO A C 1
ATOM 4706 O O . PRO A 1 617 ? -31.033 -62.457 9.996 1.00 59.44 617 PRO A O 1
ATOM 4709 N N . THR A 1 618 ? -31.832 -60.409 10.435 1.00 35.41 618 THR A N 1
ATOM 4710 C CA . THR A 1 618 ? -32.069 -59.650 9.146 1.00 35.41 618 THR A CA 1
ATOM 4711 C C . THR A 1 618 ? -33.427 -58.892 9.139 1.00 35.41 618 THR A C 1
ATOM 4713 O O . THR A 1 618 ? -34.409 -59.375 9.692 1.00 35.41 618 THR A O 1
ATOM 4716 N N . ALA A 1 619 ? -33.459 -57.694 8.531 1.00 34.91 619 ALA A N 1
ATOM 4717 C CA . ALA A 1 619 ? -34.567 -56.719 8.410 1.00 34.91 619 ALA A CA 1
ATOM 4718 C C . ALA A 1 619 ? -34.957 -56.495 6.912 1.00 34.91 619 ALA A C 1
ATOM 4720 O O . ALA A 1 619 ? -34.362 -57.160 6.066 1.00 34.91 619 ALA A O 1
ATOM 4721 N N . PRO A 1 620 ? -35.737 -55.461 6.518 1.00 46.28 620 PRO A N 1
ATOM 4722 C CA . PRO A 1 620 ? -37.171 -55.178 6.737 1.00 46.28 620 PRO A CA 1
ATOM 4723 C C . PRO A 1 620 ? -37.933 -54.896 5.399 1.00 46.28 620 PRO A C 1
ATOM 4725 O O . PRO A 1 620 ? -37.320 -54.966 4.334 1.00 46.28 620 PRO A O 1
ATOM 4728 N N . PRO A 1 621 ? -39.232 -54.519 5.435 1.00 61.81 621 PRO A N 1
ATOM 4729 C CA . PRO A 1 621 ? -39.961 -53.946 4.286 1.00 61.81 621 PRO A CA 1
ATOM 4730 C C . PRO A 1 621 ? -40.653 -52.590 4.674 1.00 61.81 621 PRO A C 1
ATOM 4732 O O . PRO A 1 621 ? -40.432 -52.131 5.793 1.00 61.81 621 PRO A O 1
ATOM 4735 N N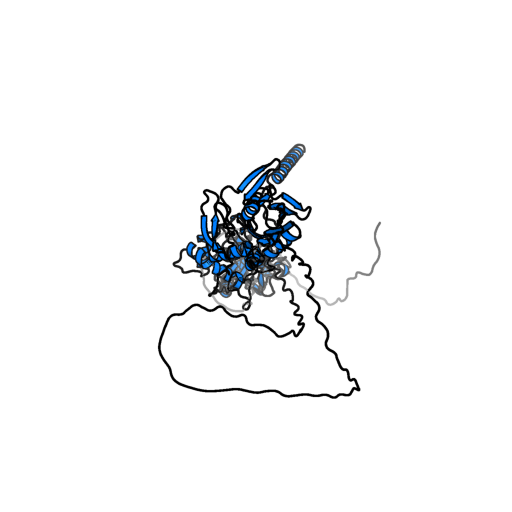 . ASP A 1 622 ? -41.443 -51.818 3.908 1.00 42.91 622 ASP A N 1
ATOM 4736 C CA . ASP A 1 622 ? -42.234 -51.969 2.671 1.00 42.91 622 ASP A CA 1
ATOM 4737 C C . ASP A 1 622 ? -42.628 -50.572 2.094 1.00 42.91 622 ASP A C 1
ATOM 4739 O O . ASP A 1 622 ? -42.582 -49.559 2.796 1.00 42.91 622 ASP A O 1
ATOM 4743 N N . THR A 1 623 ? -43.045 -50.591 0.822 1.00 48.47 623 THR A N 1
ATOM 4744 C CA . THR A 1 623 ? -43.601 -49.586 -0.138 1.00 48.47 623 THR A CA 1
ATOM 4745 C C . THR A 1 623 ? -45.071 -49.161 0.164 1.00 48.47 623 THR A C 1
ATOM 4747 O O . THR A 1 623 ? -45.570 -49.664 1.175 1.00 48.47 623 THR A O 1
ATOM 4750 N N . PRO A 1 624 ? -45.817 -48.280 -0.593 1.00 51.97 624 PRO A N 1
ATOM 4751 C CA . PRO A 1 624 ? -46.177 -48.307 -2.062 1.00 51.97 624 PRO A CA 1
ATOM 4752 C C . PRO A 1 624 ? -46.227 -46.908 -2.792 1.00 51.97 624 PRO A C 1
ATOM 4754 O O . PRO A 1 624 ? -46.197 -45.890 -2.108 1.00 51.97 624 PRO A O 1
ATOM 4757 N N . ASP A 1 625 ? -46.070 -46.720 -4.126 1.00 41.53 625 ASP A N 1
ATOM 4758 C CA . ASP A 1 625 ? -46.866 -47.023 -5.376 1.00 41.53 625 ASP A CA 1
ATOM 4759 C C . ASP A 1 625 ? -48.067 -46.049 -5.634 1.00 41.53 625 ASP A C 1
ATOM 4761 O O . ASP A 1 625 ? -48.751 -45.731 -4.666 1.00 41.53 625 ASP A O 1
ATOM 4765 N N . ASP A 1 626 ? -48.455 -45.504 -6.813 1.00 39.44 626 ASP A N 1
ATOM 4766 C CA . ASP A 1 626 ? -48.078 -45.589 -8.253 1.00 39.44 626 ASP A CA 1
ATOM 4767 C C . ASP A 1 626 ? -48.711 -44.408 -9.079 1.00 39.44 626 ASP A C 1
ATOM 4769 O O . ASP A 1 626 ? -49.772 -43.924 -8.685 1.00 39.44 626 ASP A O 1
ATOM 4773 N N . SER A 1 627 ? -48.133 -44.074 -10.258 1.00 39.69 627 SER A N 1
ATOM 4774 C CA . SER A 1 627 ? -48.702 -43.583 -11.568 1.00 39.69 627 SER A CA 1
ATOM 4775 C C . SER A 1 627 ? -49.640 -42.331 -11.666 1.00 39.69 627 SER A C 1
ATOM 4777 O O . SER A 1 627 ? -50.390 -42.055 -10.741 1.00 39.69 627 SER A O 1
ATOM 4779 N N . ASP A 1 628 ? -49.758 -41.501 -12.728 1.00 37.12 628 ASP A N 1
ATOM 4780 C CA . ASP A 1 628 ? -49.296 -41.434 -14.139 1.00 37.12 628 ASP A CA 1
ATOM 4781 C C . ASP A 1 628 ? -49.518 -39.991 -14.726 1.00 37.12 628 ASP A C 1
ATOM 4783 O O . ASP A 1 628 ? -50.216 -39.183 -14.110 1.00 37.12 628 ASP A O 1
ATOM 4787 N N . ASP A 1 629 ? -49.034 -39.755 -15.961 1.00 35.16 629 ASP A N 1
ATOM 4788 C CA . ASP A 1 629 ? -49.598 -38.914 -17.060 1.00 35.16 629 ASP A CA 1
ATOM 4789 C C . ASP A 1 629 ? -49.003 -37.536 -17.521 1.00 35.16 629 ASP A C 1
ATOM 4791 O O . ASP A 1 629 ? -49.103 -36.502 -16.862 1.00 35.16 629 ASP A O 1
ATOM 4795 N N . SER A 1 630 ? -48.541 -37.556 -18.789 1.00 33.38 630 SER A N 1
ATOM 4796 C CA . SER A 1 630 ? -48.657 -36.599 -19.928 1.00 33.38 630 SER A CA 1
ATOM 4797 C C . SER A 1 630 ? -48.021 -35.178 -19.999 1.00 33.38 630 SER A C 1
ATOM 4799 O O . SER A 1 630 ? -48.250 -34.305 -19.172 1.00 33.38 630 SER A O 1
ATOM 4801 N N . ASP A 1 631 ? -47.281 -34.986 -21.110 1.00 33.38 631 ASP A N 1
ATOM 4802 C CA . ASP A 1 631 ? -47.121 -33.863 -22.071 1.00 33.38 631 ASP A CA 1
ATOM 4803 C C . ASP A 1 631 ? -47.105 -32.354 -21.677 1.00 33.38 631 ASP A C 1
ATOM 4805 O O . ASP A 1 631 ? -47.928 -31.811 -20.951 1.00 33.38 631 ASP A O 1
ATOM 4809 N N . THR A 1 632 ? -46.146 -31.654 -22.307 1.00 33.31 632 THR A N 1
ATOM 4810 C CA . THR A 1 632 ? -45.858 -30.194 -22.384 1.00 33.31 632 THR A CA 1
ATOM 4811 C C . THR A 1 632 ? -46.914 -29.429 -23.227 1.00 33.31 632 THR A C 1
ATOM 4813 O O . THR A 1 632 ? -47.722 -30.102 -23.867 1.00 33.31 632 THR A O 1
ATOM 4816 N N . PRO A 1 633 ? -46.875 -28.082 -23.445 1.00 54.78 633 PRO A N 1
ATOM 4817 C CA . PRO A 1 633 ? -46.144 -26.955 -22.817 1.00 54.78 633 PRO A CA 1
ATOM 4818 C C . PRO A 1 633 ? -47.022 -25.691 -22.547 1.00 54.78 633 PRO A C 1
ATOM 4820 O O . PRO A 1 633 ? -48.067 -25.533 -23.161 1.00 54.78 633 PRO A O 1
ATOM 4823 N N . ASP A 1 634 ? -46.564 -24.721 -21.736 1.00 34.78 634 ASP A N 1
ATOM 4824 C CA . ASP A 1 634 ? -46.863 -23.291 -21.981 1.00 34.78 634 ASP A CA 1
ATOM 4825 C C . ASP A 1 634 ? -45.956 -22.319 -21.198 1.00 34.78 634 ASP A C 1
ATOM 4827 O O . ASP A 1 634 ? -45.335 -22.661 -20.194 1.00 34.78 634 ASP A O 1
ATOM 4831 N N . THR A 1 635 ? -45.840 -21.108 -21.743 1.00 32.25 635 THR A N 1
ATOM 4832 C CA . THR A 1 635 ? -44.775 -20.102 -21.533 1.00 32.25 635 THR A CA 1
ATOM 4833 C C . THR A 1 635 ? -45.194 -19.015 -20.497 1.00 32.25 635 THR A C 1
ATOM 4835 O O . THR A 1 635 ? -46.251 -19.122 -19.886 1.00 32.25 635 THR A O 1
ATOM 4838 N N . PRO A 1 636 ? -44.434 -17.915 -20.321 1.00 41.56 636 PRO A N 1
ATOM 4839 C CA . PRO A 1 636 ? -43.560 -17.580 -19.194 1.00 41.56 636 PRO A CA 1
ATOM 4840 C C . PRO A 1 636 ? -44.201 -16.674 -18.116 1.00 41.56 636 PRO A C 1
ATOM 4842 O O . PRO A 1 636 ? -45.012 -15.799 -18.414 1.00 41.56 636 PRO A O 1
ATOM 4845 N N . GLY A 1 637 ? -43.733 -16.776 -16.868 1.00 27.48 637 GLY A N 1
ATOM 4846 C CA . GLY A 1 637 ? -44.104 -15.843 -15.800 1.00 27.48 637 GLY A CA 1
ATOM 4847 C C . GLY A 1 637 ? -43.023 -15.705 -14.730 1.00 27.48 637 GLY A C 1
ATOM 4848 O O . GLY A 1 637 ? -42.773 -16.647 -13.995 1.00 27.48 637 GLY A O 1
ATOM 4849 N N . THR A 1 638 ? -42.401 -14.523 -14.706 1.00 30.56 638 THR A N 1
ATOM 4850 C CA . THR A 1 638 ? -41.786 -13.779 -13.584 1.00 30.56 638 THR A CA 1
ATOM 4851 C C . THR A 1 638 ? -41.014 -14.559 -12.497 1.00 30.56 638 THR A C 1
ATOM 4853 O O . THR A 1 638 ? -41.625 -15.304 -11.736 1.00 30.56 638 THR A O 1
ATOM 4856 N N . PRO A 1 639 ? -39.699 -14.311 -12.304 1.00 32.88 639 PRO A N 1
ATOM 4857 C CA . PRO A 1 639 ? -38.954 -14.897 -11.191 1.00 32.88 639 PRO A CA 1
ATOM 4858 C C . PRO A 1 639 ? -39.411 -14.299 -9.854 1.00 32.88 639 PRO A C 1
ATOM 4860 O O . PRO A 1 639 ? -39.326 -13.087 -9.649 1.00 32.88 639 PRO A O 1
ATOM 4863 N N . SER A 1 640 ? -39.868 -15.153 -8.940 1.00 34.12 640 SER A N 1
ATOM 4864 C CA . SER A 1 640 ? -39.918 -14.854 -7.507 1.00 34.12 640 SER A CA 1
ATOM 4865 C C . SER A 1 640 ? -38.575 -15.207 -6.856 1.00 34.12 640 SER A C 1
ATOM 4867 O O . SER A 1 640 ? -37.929 -16.168 -7.263 1.00 34.12 640 SER A O 1
ATOM 4869 N N . GLU A 1 641 ? -38.186 -14.367 -5.893 1.00 35.03 641 GLU A N 1
ATOM 4870 C CA . GLU A 1 641 ? -37.062 -14.411 -4.939 1.00 35.03 641 GLU A CA 1
ATOM 4871 C C . GLU A 1 641 ? -36.155 -15.662 -4.884 1.00 35.03 641 GLU A C 1
ATOM 4873 O O . GLU A 1 641 ? -36.642 -16.788 -4.759 1.00 35.03 641 GLU A O 1
ATOM 4878 N N . PRO A 1 642 ? -34.818 -15.482 -4.840 1.00 33.59 642 PRO A N 1
ATOM 4879 C CA . PRO A 1 642 ? -33.904 -16.579 -4.558 1.00 33.59 642 PRO A CA 1
ATOM 4880 C C . PRO A 1 642 ? -34.036 -17.033 -3.097 1.00 33.59 642 PRO A C 1
ATOM 4882 O O . PRO A 1 642 ? -33.803 -16.271 -2.160 1.00 33.59 642 PRO A O 1
ATOM 4885 N N . ALA A 1 643 ? -34.381 -18.308 -2.918 1.00 33.53 643 ALA A N 1
ATOM 4886 C CA . ALA A 1 643 ? -34.327 -18.992 -1.636 1.00 33.53 643 ALA A CA 1
ATOM 4887 C C . ALA A 1 643 ? -32.874 -19.178 -1.161 1.00 33.53 643 ALA A C 1
ATOM 4889 O O . ALA A 1 643 ? -31.966 -19.481 -1.937 1.00 33.53 643 ALA A O 1
ATOM 4890 N N . THR A 1 644 ? -32.691 -19.021 0.146 1.00 33.31 644 THR A N 1
ATOM 4891 C CA . THR A 1 644 ? -31.467 -19.211 0.929 1.00 33.31 644 THR A CA 1
ATOM 4892 C C . THR A 1 644 ? -30.812 -20.580 0.670 1.00 33.31 644 THR A C 1
ATOM 4894 O O . THR A 1 644 ? -31.511 -21.596 0.724 1.00 33.31 644 THR A O 1
ATOM 4897 N N . PRO A 1 645 ? -29.487 -20.671 0.441 1.00 32.41 645 PRO A N 1
ATOM 4898 C CA . PRO A 1 645 ? -28.823 -21.960 0.285 1.00 32.41 645 PRO A CA 1
ATOM 4899 C C . PRO A 1 645 ? -28.694 -22.685 1.633 1.00 32.41 645 PRO A C 1
ATOM 4901 O O . PRO A 1 645 ? -28.223 -22.130 2.624 1.00 32.41 645 PRO A O 1
ATOM 4904 N N . VAL A 1 646 ? -29.104 -23.953 1.646 1.00 32.34 646 VAL A N 1
ATOM 4905 C CA . VAL A 1 646 ? -28.937 -24.884 2.768 1.00 32.34 646 VAL A CA 1
ATOM 4906 C C . VAL A 1 646 ? -27.501 -25.418 2.770 1.00 32.34 646 VAL A C 1
ATOM 4908 O O . VAL A 1 646 ? -27.001 -25.903 1.756 1.00 32.34 646 VAL A O 1
ATOM 4911 N N . THR A 1 647 ? -26.839 -25.336 3.921 1.00 28.36 647 THR A N 1
ATOM 4912 C CA . THR A 1 647 ? -25.484 -25.833 4.196 1.00 28.36 647 THR A CA 1
ATOM 4913 C C . THR A 1 647 ? -25.403 -27.366 4.089 1.00 28.36 647 THR A C 1
ATOM 4915 O O . THR A 1 647 ? -26.196 -28.055 4.735 1.00 28.36 647 THR A O 1
ATOM 4918 N N . PRO A 1 648 ? -24.433 -27.951 3.357 1.00 31.86 648 PRO A N 1
ATOM 4919 C CA . PRO A 1 648 ? -24.211 -29.392 3.394 1.00 31.86 648 PRO A CA 1
ATOM 4920 C C . PRO A 1 648 ? -23.447 -29.813 4.662 1.00 31.86 648 PRO A C 1
ATOM 4922 O O . PRO A 1 648 ? -22.366 -29.307 4.961 1.00 31.86 648 PRO A O 1
ATOM 4925 N N . GLN A 1 649 ? -24.016 -30.771 5.400 1.00 28.72 649 GLN A N 1
ATOM 4926 C CA . GLN A 1 649 ? -23.383 -31.435 6.542 1.00 28.72 649 GLN A CA 1
ATOM 4927 C C . GLN A 1 649 ? -22.214 -32.330 6.097 1.00 28.72 649 GLN A C 1
ATOM 4929 O O . GLN A 1 649 ? -22.352 -33.173 5.212 1.00 28.72 649 GLN A O 1
ATOM 4934 N N . VAL A 1 650 ? -21.075 -32.177 6.775 1.00 26.03 650 VAL A N 1
ATOM 4935 C CA . VAL A 1 650 ? -19.857 -32.985 6.626 1.00 26.03 650 VAL A CA 1
ATOM 4936 C C . VAL A 1 650 ? -19.801 -34.041 7.732 1.00 26.03 650 VAL A C 1
ATOM 4938 O O . VAL A 1 650 ? -19.874 -33.704 8.911 1.00 26.03 650 VAL A O 1
ATOM 4941 N N . LEU A 1 651 ? -19.585 -35.310 7.371 1.00 25.78 651 LEU A N 1
ATOM 4942 C CA . LEU A 1 651 ? -19.201 -36.386 8.296 1.00 25.78 651 LEU A CA 1
ATOM 4943 C C . LEU A 1 651 ? -18.329 -37.415 7.558 1.00 25.78 651 LEU A C 1
ATOM 4945 O O . LEU A 1 651 ? -18.816 -38.122 6.680 1.00 25.78 651 LEU A O 1
ATOM 4949 N N . GLY A 1 652 ? -17.037 -37.514 7.910 1.00 28.03 652 GLY A N 1
ATOM 4950 C CA . GLY A 1 652 ? -16.157 -38.522 7.298 1.00 28.03 652 GLY A CA 1
ATOM 4951 C C . GLY A 1 652 ? -14.647 -38.454 7.571 1.00 28.03 652 GLY A C 1
ATOM 4952 O O . GLY A 1 652 ? -13.867 -38.430 6.634 1.00 28.03 652 GLY A O 1
ATOM 4953 N N . VAL A 1 653 ? -14.247 -38.425 8.846 1.00 28.06 653 VAL A N 1
ATOM 4954 C CA . VAL A 1 653 ? -13.028 -39.000 9.475 1.00 28.06 653 VAL A CA 1
ATOM 4955 C C . VAL A 1 653 ? -11.719 -39.193 8.659 1.00 28.06 653 VAL A C 1
ATOM 4957 O O . VAL A 1 653 ? -11.606 -40.009 7.748 1.00 28.06 653 VAL A O 1
ATOM 4960 N N . ARG A 1 654 ? -10.669 -38.538 9.189 1.00 30.20 654 ARG A N 1
ATOM 4961 C CA . ARG A 1 654 ? -9.205 -38.691 9.009 1.00 30.20 654 ARG A CA 1
ATOM 4962 C C . ARG A 1 654 ? -8.682 -40.043 8.483 1.00 30.20 654 ARG A C 1
ATOM 4964 O O . ARG A 1 654 ? -8.796 -41.073 9.144 1.00 30.20 654 ARG A O 1
ATOM 4971 N N . ARG A 1 655 ? -7.829 -39.959 7.453 1.00 31.38 655 ARG A N 1
ATOM 4972 C CA . ARG A 1 655 ? -6.613 -40.783 7.319 1.00 31.38 655 ARG A CA 1
ATOM 4973 C C . ARG A 1 655 ? -5.393 -39.865 7.241 1.00 31.38 655 ARG A C 1
ATOM 4975 O O . ARG A 1 655 ? -5.229 -39.131 6.275 1.00 31.38 655 ARG A O 1
ATOM 4982 N N . GLN A 1 656 ? -4.544 -39.906 8.267 1.00 29.38 656 GLN A N 1
ATOM 4983 C CA . GLN A 1 656 ? -3.228 -39.268 8.251 1.00 29.38 656 GLN A CA 1
ATOM 4984 C C . GLN A 1 656 ? -2.305 -40.042 7.298 1.00 29.38 656 GLN A C 1
ATOM 4986 O O . GLN A 1 656 ? -1.919 -41.174 7.587 1.00 29.38 656 GLN A O 1
ATOM 4991 N N . ARG A 1 657 ? -1.923 -39.425 6.178 1.00 28.42 657 ARG A N 1
ATOM 4992 C CA . ARG A 1 657 ? -0.633 -39.685 5.531 1.00 28.42 657 ARG A CA 1
ATOM 4993 C C . ARG A 1 657 ? 0.201 -38.427 5.703 1.00 28.42 657 ARG A C 1
ATOM 4995 O O . ARG A 1 657 ? -0.088 -37.403 5.098 1.00 28.42 657 ARG A O 1
ATOM 5002 N N . VAL A 1 658 ? 1.199 -38.521 6.571 1.00 29.41 658 VAL A N 1
ATOM 5003 C CA . VAL A 1 658 ? 2.278 -37.542 6.672 1.00 29.41 658 VAL A CA 1
ATOM 5004 C C . VAL A 1 658 ? 3.063 -37.633 5.365 1.00 29.41 658 VAL A C 1
ATOM 5006 O O . VAL A 1 658 ? 3.779 -38.606 5.143 1.00 29.41 658 VAL A O 1
ATOM 5009 N N . VAL A 1 659 ? 2.867 -36.663 4.478 1.00 25.98 659 VAL A N 1
ATOM 5010 C CA . VAL A 1 659 ? 3.805 -36.373 3.394 1.00 25.98 659 VAL A CA 1
ATOM 5011 C C . VAL A 1 659 ? 4.565 -35.143 3.859 1.00 25.98 659 VAL A C 1
ATOM 5013 O O . VAL A 1 659 ? 4.015 -34.049 3.908 1.00 25.98 659 VAL A O 1
ATOM 5016 N N . SER A 1 660 ? 5.806 -35.343 4.288 1.00 28.27 660 SER A N 1
ATOM 5017 C CA . SER A 1 660 ? 6.750 -34.252 4.485 1.00 28.27 660 SER A CA 1
ATOM 5018 C C . SER A 1 660 ? 7.173 -33.761 3.103 1.00 28.27 660 SER A C 1
ATOM 5020 O O . SER A 1 660 ? 8.058 -34.355 2.485 1.00 28.27 660 SER A O 1
ATOM 5022 N N . ILE A 1 661 ? 6.509 -32.724 2.600 1.00 28.41 661 ILE A N 1
ATOM 5023 C CA . ILE A 1 661 ? 7.085 -31.882 1.557 1.00 28.41 661 ILE A CA 1
ATOM 5024 C C . ILE A 1 661 ? 8.011 -30.938 2.315 1.00 28.41 661 ILE A C 1
ATOM 5026 O O . ILE A 1 661 ? 7.568 -30.053 3.039 1.00 28.41 661 ILE A O 1
ATOM 5030 N N . THR A 1 662 ? 9.306 -31.226 2.269 1.00 26.19 662 THR A N 1
ATOM 5031 C CA . THR A 1 662 ? 10.315 -30.202 2.517 1.00 26.19 662 THR A CA 1
ATOM 5032 C C . THR A 1 662 ? 10.175 -29.199 1.386 1.00 26.19 662 THR A C 1
ATOM 5034 O O . THR A 1 662 ? 10.651 -29.464 0.284 1.00 26.19 662 THR A O 1
ATOM 5037 N N . ASP A 1 663 ? 9.473 -28.102 1.655 1.00 29.89 663 ASP A N 1
ATOM 5038 C CA . ASP A 1 663 ? 9.612 -26.890 0.862 1.00 29.89 663 ASP A CA 1
ATOM 5039 C C . ASP A 1 663 ? 11.067 -26.456 1.007 1.00 29.89 663 ASP A C 1
ATOM 5041 O O . ASP A 1 663 ? 11.528 -26.084 2.090 1.00 29.89 663 ASP A O 1
ATOM 5045 N N . ASP A 1 664 ? 11.819 -26.626 -0.074 1.00 26.66 664 ASP A N 1
ATOM 5046 C CA . ASP A 1 664 ? 13.143 -26.043 -0.196 1.00 26.66 664 ASP A CA 1
ATOM 5047 C C . ASP A 1 664 ? 12.922 -24.522 -0.221 1.00 26.66 664 ASP A C 1
ATOM 5049 O O . ASP A 1 664 ? 12.176 -24.044 -1.081 1.00 26.66 664 ASP A O 1
ATOM 5053 N N . PRO A 1 665 ? 13.466 -23.740 0.727 1.00 28.47 665 PRO A N 1
ATOM 5054 C CA . PRO A 1 665 ? 13.306 -22.300 0.688 1.00 28.47 665 PRO A CA 1
ATOM 5055 C C . PRO A 1 665 ? 14.100 -21.784 -0.508 1.00 28.47 665 PRO A C 1
ATOM 5057 O O . PRO A 1 665 ? 15.314 -21.615 -0.422 1.00 28.47 665 PRO A O 1
ATOM 5060 N N . THR A 1 666 ? 13.431 -21.532 -1.631 1.00 33.19 666 THR A N 1
ATOM 5061 C CA . THR A 1 666 ? 14.003 -20.760 -2.731 1.00 33.19 666 THR A CA 1
ATOM 5062 C C . THR A 1 666 ? 14.297 -19.366 -2.181 1.00 33.19 666 THR A C 1
ATOM 5064 O O . THR A 1 666 ? 13.363 -18.642 -1.820 1.00 33.19 666 THR A O 1
ATOM 5067 N N . PRO A 1 667 ? 15.566 -18.949 -2.050 1.00 29.62 667 PRO A N 1
ATOM 5068 C CA . PRO A 1 667 ? 15.847 -17.620 -1.559 1.00 29.62 667 PRO A CA 1
ATOM 5069 C C . PRO A 1 667 ? 15.550 -16.639 -2.695 1.00 29.62 667 PRO A C 1
ATOM 5071 O O . PRO A 1 667 ? 16.281 -16.577 -3.679 1.00 29.62 667 PRO A O 1
ATOM 5074 N N . LEU A 1 668 ? 14.514 -15.814 -2.532 1.00 33.81 668 LEU A N 1
ATOM 5075 C CA . LEU A 1 668 ? 14.306 -14.563 -3.283 1.00 33.81 668 LEU A CA 1
ATOM 5076 C C . LEU A 1 668 ? 15.364 -13.495 -2.914 1.00 33.81 668 LEU A C 1
ATOM 5078 O O . LEU A 1 668 ? 15.094 -12.297 -2.848 1.00 33.81 668 LEU A O 1
ATOM 5082 N N . ALA A 1 669 ? 16.595 -13.927 -2.653 1.00 34.34 669 ALA A N 1
ATOM 5083 C CA . ALA A 1 669 ? 17.743 -13.075 -2.429 1.00 34.34 669 ALA A CA 1
ATOM 5084 C C . ALA A 1 669 ? 18.571 -13.087 -3.713 1.00 34.34 669 ALA A C 1
ATOM 5086 O O . ALA A 1 669 ? 19.242 -14.071 -3.999 1.00 34.34 669 ALA A O 1
ATOM 5087 N N . ASP A 1 670 ? 18.410 -12.032 -4.518 1.00 31.89 670 ASP A N 1
ATOM 5088 C CA . ASP A 1 670 ? 19.540 -11.293 -5.118 1.00 31.89 670 ASP A CA 1
ATOM 5089 C C . ASP A 1 670 ? 19.135 -10.254 -6.179 1.00 31.89 670 ASP A C 1
ATOM 5091 O O . ASP A 1 670 ? 20.002 -9.602 -6.757 1.00 31.89 670 ASP A O 1
ATOM 5095 N N . ARG A 1 671 ? 17.837 -9.982 -6.406 1.00 31.50 671 ARG A N 1
ATOM 5096 C CA . ARG A 1 671 ? 17.434 -8.855 -7.286 1.00 31.50 671 ARG A CA 1
ATOM 5097 C C . ARG A 1 671 ? 16.415 -7.860 -6.718 1.00 31.50 671 ARG A C 1
ATOM 5099 O O . ARG A 1 671 ? 16.238 -6.809 -7.320 1.00 31.50 671 ARG A O 1
ATOM 5106 N N . ALA A 1 672 ? 15.847 -8.098 -5.531 1.00 34.94 672 ALA A N 1
ATOM 5107 C CA . ALA A 1 672 ? 14.895 -7.174 -4.889 1.00 34.94 672 ALA A CA 1
ATOM 5108 C C . ALA A 1 672 ? 15.387 -6.531 -3.572 1.00 34.94 672 ALA A C 1
ATOM 5110 O O . ALA A 1 672 ? 14.679 -5.718 -2.983 1.00 34.94 672 ALA A O 1
ATOM 5111 N N . VAL A 1 673 ? 16.610 -6.828 -3.107 1.00 30.45 673 VAL A N 1
ATOM 5112 C CA . VAL A 1 673 ? 17.138 -6.303 -1.831 1.00 30.45 673 VAL A CA 1
ATOM 5113 C C . VAL A 1 673 ? 18.433 -5.522 -2.047 1.00 30.45 673 VAL A C 1
ATOM 5115 O O . VAL A 1 673 ? 19.519 -5.940 -1.666 1.00 30.45 673 VAL A O 1
ATOM 5118 N N . LEU A 1 674 ? 18.311 -4.332 -2.627 1.00 29.88 674 LEU A N 1
ATOM 5119 C CA . LEU A 1 674 ? 19.290 -3.258 -2.451 1.00 29.88 674 LEU A CA 1
ATOM 5120 C C . LEU A 1 674 ? 18.526 -1.974 -2.124 1.00 29.88 674 LEU A C 1
ATOM 5122 O O . LEU A 1 674 ? 18.167 -1.193 -2.998 1.00 29.88 674 LEU A O 1
ATOM 5126 N N . GLY A 1 675 ? 18.236 -1.796 -0.834 1.00 30.14 675 GLY A N 1
ATOM 5127 C CA . GLY A 1 675 ? 17.547 -0.612 -0.316 1.00 30.14 675 GLY A CA 1
ATOM 5128 C C . GLY A 1 675 ? 17.121 -0.684 1.152 1.00 30.14 675 GLY A C 1
ATOM 5129 O O . GLY A 1 675 ? 16.854 0.354 1.751 1.00 30.14 675 GLY A O 1
ATOM 5130 N N . ALA A 1 676 ? 17.120 -1.866 1.778 1.00 33.03 676 ALA A N 1
ATOM 5131 C CA . ALA A 1 676 ? 16.818 -2.021 3.202 1.00 33.03 676 ALA A CA 1
ATOM 5132 C C . ALA A 1 676 ? 18.007 -1.604 4.091 1.00 33.03 676 ALA A C 1
ATOM 5134 O O . ALA A 1 676 ? 18.702 -2.430 4.672 1.00 33.03 676 ALA A O 1
ATOM 5135 N N . SER A 1 677 ? 18.276 -0.300 4.162 1.00 32.62 677 SER A N 1
ATOM 5136 C CA . SER A 1 677 ? 18.939 0.361 5.293 1.00 32.62 677 SER A CA 1
ATOM 5137 C C . SER A 1 677 ? 18.898 1.870 5.074 1.00 32.62 677 SER A C 1
ATOM 5139 O O . SER A 1 677 ? 19.840 2.467 4.550 1.00 32.62 677 SER A O 1
ATOM 5141 N N . ARG A 1 678 ? 17.768 2.477 5.448 1.00 31.67 678 ARG A N 1
ATOM 5142 C CA . ARG A 1 678 ? 17.651 3.806 6.070 1.00 31.67 678 ARG A CA 1
ATOM 5143 C C . ARG A 1 678 ? 16.172 4.085 6.324 1.00 31.67 678 ARG A C 1
ATOM 5145 O O . ARG A 1 678 ? 15.367 4.051 5.403 1.00 31.67 678 ARG A O 1
ATOM 5152 N N . ARG A 1 679 ? 15.862 4.364 7.592 1.00 36.25 679 ARG A N 1
ATOM 5153 C CA . ARG A 1 679 ? 14.602 4.949 8.067 1.00 36.25 679 ARG A CA 1
ATOM 5154 C C . ARG A 1 679 ? 14.119 6.059 7.116 1.00 36.25 679 ARG A C 1
ATOM 5156 O O . ARG A 1 679 ? 14.977 6.809 6.629 1.00 36.25 679 ARG A O 1
ATOM 5163 N N . PRO A 1 680 ? 12.805 6.259 6.928 1.00 30.14 680 PRO A N 1
ATOM 5164 C CA . PRO A 1 680 ? 12.294 7.543 6.467 1.00 30.14 680 PRO A CA 1
ATOM 5165 C C . PRO A 1 680 ? 12.779 8.611 7.458 1.00 30.14 680 PRO A C 1
ATOM 5167 O O . PRO A 1 680 ? 12.393 8.624 8.619 1.00 30.14 680 PRO A O 1
ATOM 5170 N N . ARG A 1 681 ? 13.727 9.457 7.049 1.00 28.94 681 ARG A N 1
ATOM 5171 C CA . ARG A 1 681 ? 14.158 10.605 7.854 1.00 28.94 681 ARG A CA 1
ATOM 5172 C C . ARG A 1 681 ? 13.219 11.760 7.546 1.00 28.94 681 ARG A C 1
ATOM 5174 O O . ARG A 1 681 ? 13.450 12.504 6.596 1.00 28.94 681 ARG A O 1
ATOM 5181 N N . THR A 1 682 ? 12.191 11.926 8.361 1.00 27.33 682 THR A N 1
ATOM 5182 C CA . THR A 1 682 ? 11.455 13.185 8.474 1.00 27.33 682 THR A CA 1
ATOM 5183 C C . THR A 1 682 ? 11.813 13.826 9.811 1.00 27.33 682 THR A C 1
ATOM 5185 O O . THR A 1 682 ? 11.626 13.213 10.848 1.00 27.33 682 THR A O 1
ATOM 5188 N N . GLY A 1 683 ? 12.341 15.054 9.785 1.00 30.33 683 GLY A N 1
ATOM 5189 C CA . GLY A 1 683 ? 12.413 15.913 10.975 1.00 30.33 683 GLY A CA 1
ATOM 5190 C C . GLY A 1 683 ? 13.770 16.002 11.683 1.00 30.33 683 GLY A C 1
ATOM 5191 O O . GLY A 1 683 ? 14.104 15.190 12.529 1.00 30.33 683 GLY A O 1
ATOM 5192 N N . ASP A 1 684 ? 14.489 17.076 11.355 1.00 40.12 684 ASP A N 1
ATOM 5193 C CA . ASP A 1 684 ? 15.527 17.779 12.125 1.00 40.12 684 ASP A CA 1
ATOM 5194 C C . ASP A 1 684 ? 16.863 17.080 12.474 1.00 40.12 684 ASP A C 1
ATOM 5196 O O . ASP A 1 684 ? 17.050 16.468 13.519 1.00 40.12 684 ASP A O 1
ATOM 5200 N N . ASP A 1 685 ? 17.871 17.320 11.627 1.00 34.62 685 ASP A N 1
ATOM 5201 C CA . ASP A 1 685 ? 19.297 17.207 11.984 1.00 34.62 685 ASP A CA 1
ATOM 5202 C C . ASP A 1 685 ? 20.056 18.504 11.610 1.00 34.62 685 ASP A C 1
ATOM 5204 O O . ASP A 1 685 ? 21.251 18.511 11.288 1.00 34.62 685 ASP A O 1
ATOM 5208 N N . SER A 1 686 ? 19.358 19.648 11.634 1.00 40.97 686 SER A N 1
ATOM 5209 C CA . SER A 1 686 ? 19.910 20.937 11.192 1.00 40.97 686 SER A CA 1
ATOM 5210 C C . SER A 1 686 ? 20.897 21.561 12.195 1.00 40.97 686 SER A C 1
ATOM 5212 O O . SER A 1 686 ? 21.711 22.410 11.826 1.00 40.97 686 SER A O 1
ATOM 5214 N N . ASN A 1 687 ? 20.927 21.096 13.449 1.00 39.50 687 ASN A N 1
ATOM 5215 C CA . ASN A 1 687 ? 21.818 21.638 14.484 1.00 39.50 687 ASN A CA 1
ATOM 5216 C C . ASN A 1 687 ? 23.154 20.885 14.633 1.00 39.50 687 ASN A C 1
ATOM 5218 O O . ASN A 1 687 ? 24.162 21.492 15.009 1.00 39.50 687 ASN A O 1
ATOM 5222 N N . THR A 1 688 ? 23.216 19.598 14.283 1.00 39.22 688 THR A N 1
ATOM 5223 C CA . THR A 1 688 ? 24.437 18.782 14.437 1.00 39.22 688 THR A CA 1
ATOM 5224 C C . THR A 1 688 ? 25.403 18.988 13.267 1.00 39.22 688 THR A C 1
ATOM 5226 O O . THR A 1 688 ? 26.613 19.119 13.473 1.00 39.22 688 THR A O 1
ATOM 5229 N N . TRP A 1 689 ? 24.877 19.143 12.045 1.00 34.78 689 TRP A N 1
ATOM 5230 C CA . TRP A 1 689 ? 25.677 19.474 10.860 1.00 34.78 689 TRP A CA 1
ATOM 5231 C C . TRP A 1 689 ? 26.253 20.897 10.936 1.00 34.78 689 TRP A C 1
ATOM 5233 O O . TRP A 1 689 ? 27.442 21.097 10.688 1.00 34.78 689 TRP A O 1
ATOM 5243 N N . ASN A 1 690 ? 25.462 21.876 11.393 1.00 38.59 690 ASN A N 1
ATOM 5244 C CA . ASN A 1 690 ? 25.917 23.263 11.547 1.00 38.59 690 ASN A CA 1
ATOM 5245 C C . ASN A 1 690 ? 27.003 23.420 12.626 1.00 38.59 690 ASN A C 1
ATOM 5247 O O . ASN A 1 690 ? 27.934 24.211 12.456 1.00 38.59 690 ASN A O 1
ATOM 5251 N N . ARG A 1 691 ? 26.958 22.624 13.707 1.00 37.03 691 ARG A N 1
ATOM 5252 C CA . ARG A 1 691 ? 28.036 22.592 14.714 1.00 37.03 691 ARG A CA 1
ATOM 5253 C C . ARG A 1 691 ? 29.307 21.920 14.189 1.00 37.03 691 ARG A C 1
ATOM 5255 O O . ARG A 1 691 ? 30.400 22.420 14.453 1.00 37.03 691 ARG A O 1
ATOM 5262 N N . GLY A 1 692 ? 29.183 20.851 13.401 1.00 40.22 692 GLY A N 1
ATOM 5263 C CA . GLY A 1 692 ? 30.320 20.211 12.728 1.00 40.22 692 GLY A CA 1
ATOM 5264 C C . GLY A 1 692 ? 30.997 21.126 11.699 1.00 40.22 692 GLY A C 1
ATOM 5265 O O . GLY A 1 692 ? 32.224 21.233 11.671 1.00 40.22 692 GLY A O 1
ATOM 5266 N N . PHE A 1 693 ? 30.206 21.865 10.916 1.00 41.66 693 PHE A N 1
ATOM 5267 C CA . PHE A 1 693 ? 30.710 22.824 9.931 1.00 41.66 693 PHE A CA 1
ATOM 5268 C C . PHE A 1 693 ? 31.424 24.015 10.600 1.00 41.66 693 PHE A C 1
ATOM 5270 O O . PHE A 1 693 ? 32.533 24.375 10.197 1.00 41.66 693 PHE A O 1
ATOM 5277 N N . ALA A 1 694 ? 30.875 24.556 11.696 1.00 43.38 694 ALA A N 1
ATOM 5278 C CA . ALA A 1 694 ? 31.499 25.637 12.469 1.00 43.38 694 ALA A CA 1
ATOM 5279 C C . ALA A 1 694 ? 32.818 25.218 13.162 1.00 43.38 694 ALA A C 1
ATOM 5281 O O . ALA A 1 694 ? 33.772 26.002 13.228 1.00 43.38 694 ALA A O 1
ATOM 5282 N N . LEU A 1 695 ? 32.925 23.964 13.618 1.00 43.81 695 LEU A N 1
ATOM 5283 C CA . LEU A 1 695 ? 34.173 23.417 14.168 1.00 43.81 695 LEU A CA 1
ATOM 5284 C C . LEU A 1 695 ? 35.227 23.158 13.074 1.00 43.81 695 LEU A C 1
ATOM 5286 O O . LEU A 1 695 ? 36.420 23.356 13.304 1.00 43.81 695 LEU A O 1
ATOM 5290 N N . SER A 1 696 ? 34.808 22.813 11.851 1.00 45.44 696 SER A N 1
ATOM 5291 C CA . SER A 1 696 ? 35.734 22.645 10.720 1.00 45.44 696 SER A CA 1
ATOM 5292 C C . SER A 1 696 ? 36.348 23.974 10.245 1.00 45.44 696 SER A C 1
ATOM 5294 O O . SER A 1 696 ? 37.538 24.033 9.928 1.00 45.44 696 SER A O 1
ATOM 5296 N N . LEU A 1 697 ? 35.578 25.070 10.287 1.00 41.50 697 LEU A N 1
ATOM 5297 C CA . LEU A 1 697 ? 36.042 26.412 9.913 1.00 41.50 697 LEU A CA 1
ATOM 5298 C C . LEU A 1 697 ? 37.018 27.011 10.934 1.00 41.50 697 LEU A C 1
ATOM 5300 O O . LEU A 1 697 ? 37.968 27.700 10.555 1.00 41.50 697 LEU A O 1
ATOM 5304 N N . THR A 1 698 ? 36.847 26.705 12.222 1.00 51.28 698 THR A N 1
ATOM 5305 C CA . THR A 1 698 ? 37.805 27.113 13.266 1.00 51.28 698 THR A CA 1
ATOM 5306 C C . THR A 1 698 ? 39.111 26.312 13.185 1.00 51.28 698 THR A C 1
ATOM 5308 O O . THR A 1 698 ? 40.189 26.891 13.340 1.00 51.28 698 THR A O 1
ATOM 5311 N N . GLY A 1 699 ? 39.047 25.024 12.819 1.00 44.84 699 GLY A N 1
ATOM 5312 C CA . GLY A 1 699 ? 40.224 24.203 12.509 1.00 44.84 699 GLY A CA 1
ATOM 5313 C C . GLY A 1 699 ? 41.018 24.695 11.289 1.00 44.84 699 GLY A C 1
ATOM 5314 O O . GLY A 1 699 ? 42.246 24.800 11.350 1.00 44.84 699 GLY A O 1
ATOM 5315 N N . LEU A 1 700 ? 40.333 25.076 10.203 1.00 43.50 700 LEU A N 1
ATOM 5316 C CA . LEU A 1 700 ? 40.972 25.612 8.993 1.00 43.50 700 LEU A CA 1
ATOM 5317 C C . LEU A 1 700 ? 41.618 26.990 9.245 1.00 43.50 700 LEU A C 1
ATOM 5319 O O . LEU A 1 700 ? 42.721 27.263 8.764 1.00 43.50 700 LEU A O 1
ATOM 5323 N N . GLY A 1 701 ? 40.974 27.835 10.058 1.00 46.44 701 GLY A N 1
ATOM 5324 C CA . GLY A 1 701 ? 41.515 29.129 10.484 1.00 46.44 701 GLY A CA 1
ATOM 5325 C C . GLY A 1 701 ? 42.792 29.002 11.323 1.00 46.44 701 GLY A C 1
ATOM 5326 O O . GLY A 1 701 ? 43.766 29.715 11.076 1.00 46.44 701 GLY A O 1
ATOM 5327 N N . ALA A 1 702 ? 42.837 28.053 12.264 1.00 50.25 702 ALA A N 1
ATOM 5328 C CA . ALA A 1 702 ? 44.027 27.794 13.077 1.00 50.25 702 ALA A CA 1
ATOM 5329 C C . ALA A 1 702 ? 45.206 27.260 12.238 1.00 50.25 702 ALA A C 1
ATOM 5331 O O . ALA A 1 702 ? 46.347 27.687 12.430 1.00 50.25 702 ALA A O 1
ATOM 5332 N N . TRP A 1 703 ? 44.938 26.390 11.259 1.00 51.31 703 TRP A N 1
ATOM 5333 C CA . TRP A 1 703 ? 45.967 25.844 10.369 1.00 51.31 703 TRP A CA 1
ATOM 5334 C C . TRP A 1 703 ? 46.599 26.914 9.461 1.00 51.31 703 TRP A C 1
ATOM 5336 O O . TRP A 1 703 ? 47.823 26.966 9.321 1.00 51.31 703 TRP A O 1
ATOM 5346 N N . LEU A 1 704 ? 45.797 27.832 8.909 1.00 49.41 704 LEU A N 1
ATOM 5347 C CA . LEU A 1 704 ? 46.292 28.933 8.071 1.00 49.41 704 LEU A CA 1
ATOM 5348 C C . LEU A 1 704 ? 47.135 29.953 8.859 1.00 49.41 704 LEU A C 1
ATOM 5350 O O . LEU A 1 704 ? 48.116 30.480 8.330 1.00 49.41 704 LEU A O 1
ATOM 5354 N N . ILE A 1 705 ? 46.812 30.198 10.134 1.00 56.09 705 ILE A N 1
ATOM 5355 C CA . ILE A 1 705 ? 47.592 31.089 11.011 1.00 56.09 705 ILE A CA 1
ATOM 5356 C C . ILE A 1 705 ? 48.938 30.456 11.398 1.00 56.09 705 ILE A C 1
ATOM 5358 O O . ILE A 1 705 ? 49.951 31.157 11.452 1.00 56.09 705 ILE A O 1
ATOM 5362 N N . ILE A 1 706 ? 48.981 29.137 11.618 1.00 53.47 706 ILE A N 1
ATOM 5363 C CA . ILE A 1 706 ? 50.225 28.411 11.918 1.00 53.47 706 ILE A CA 1
ATOM 5364 C C . ILE A 1 706 ? 51.143 28.372 10.689 1.00 53.47 706 ILE A C 1
ATOM 5366 O O . ILE A 1 706 ? 52.339 28.633 10.817 1.00 53.47 706 ILE A O 1
ATOM 5370 N N . LYS A 1 707 ? 50.594 28.154 9.485 1.00 40.97 707 LYS A N 1
ATOM 5371 C CA . LYS A 1 707 ? 51.392 28.135 8.248 1.00 40.97 707 LYS A CA 1
ATOM 5372 C C . LYS A 1 707 ? 51.977 29.507 7.887 1.00 40.97 707 LYS A C 1
ATOM 5374 O O . LYS A 1 707 ? 53.068 29.571 7.335 1.00 40.97 707 LYS A O 1
ATOM 5379 N N . LYS A 1 708 ? 51.301 30.606 8.251 1.00 45.03 708 LYS A N 1
ATOM 5380 C CA . LYS A 1 708 ? 51.775 31.984 8.010 1.00 45.03 708 LYS A CA 1
ATOM 5381 C C . LYS A 1 708 ? 52.849 32.460 9.003 1.00 45.03 708 LYS A C 1
ATOM 5383 O O . LYS A 1 708 ? 53.495 33.465 8.743 1.00 45.03 708 LYS A O 1
ATOM 5388 N N . LYS A 1 709 ? 53.054 31.758 10.126 1.00 45.97 709 LYS A N 1
ATOM 5389 C CA . LYS A 1 709 ? 54.145 32.027 11.088 1.00 45.97 709 LYS A CA 1
ATOM 5390 C C . LYS A 1 709 ? 55.420 31.211 10.826 1.00 45.97 709 LYS A C 1
ATOM 5392 O O . LYS A 1 709 ? 56.410 31.426 11.516 1.00 45.97 709 LYS A O 1
ATOM 5397 N N . GLN A 1 710 ? 55.392 30.278 9.871 1.00 45.81 710 GLN A N 1
ATOM 5398 C CA . GLN A 1 710 ? 56.526 29.419 9.499 1.00 45.81 710 GLN A CA 1
ATOM 5399 C C . GLN A 1 710 ? 57.123 29.762 8.118 1.00 45.81 710 GLN A C 1
ATOM 5401 O O . GLN A 1 710 ? 57.875 28.963 7.563 1.00 45.81 710 GLN A O 1
ATOM 5406 N N . SER A 1 711 ? 56.797 30.929 7.555 1.00 38.62 711 SER A N 1
ATOM 5407 C CA . SER A 1 711 ? 57.467 31.505 6.378 1.00 38.62 711 SER A CA 1
ATOM 5408 C C . SER A 1 711 ? 58.104 32.836 6.723 1.00 38.62 711 SER A C 1
ATOM 5410 O O . SER A 1 711 ? 57.459 33.598 7.480 1.00 38.62 711 SER A O 1
#

pLDDT: mean 72.24, std 24.65, range [21.86, 98.31]

Organism: NCBI:txid2981769

Sequence (711 aa):
MKLKNVIQTKLAKTLVAALMIGSISNTGFTVQAEEATQNEQNDVVEMASASGNDSVVAVKEKTYPTIKTVILAGGTMAKYVGGQVASPNVWPNNYKPANGDFSLFAGHKMTLDDAETFKYLSVDNTGVDAEGKLTGSNGASWQCVGFVALDVNKYSDCKPADLLHYVYYGGDSEGTSYYKENCGKTLEDVKQYVNDNNGVLYGENVTESFMDQLLTTGRSFSGVTIATVWYVTTPTETWINYDGYDYRIPGVSAVDYYEYPTGTVTFEQNENGAVFHYISEGITITTTPELEQHWESGTGRVTYDATITITIHSNAPDKVRINLSDAIGYLNGTVAGGNAAEPGDTLYYNIKLVNESNKEYQYDPAKATIGTIPAAPKAGEKVTVLSSGFEGYEIGEVGAFCTLPRRILNAPLRDLGITAGKVTDAIVGEALLKKGYGSEEMKPEEVTQSCLAQYYLDWFNNTSREEGNKVYGFSELTAEELAILTNGTADTTVAESCSAVADALYYTTYHNVYTFDGEGLYDRMLKNGQEGSYADTRVSDLLKDGEVKITTNLNGVLANNGYQMTRYGFGMQFELSREPEVTPPVTTSPEPTPSATPEPTPTGTPDTTPTTPTTTPTAPPDTPDDSDDSDTPDTPGTPSEPATPVTPQVLGVRRQRVVSITDDPTPLADRAVLGASRRPRTGDDSNTWNRGFALSLTGLGAWLIIKKKQS

Secondary structure (DSSP, 8-state):
-------S------------------------------------------------------PPP--SEEEEESTTHHHHHTT-S--S--PPEEB--SSS-SGGGTT-B--S--TTTBTT-SHHHH---TTSEEE-TTS-EEEEEEEEE--TTT--S--HHHHGGGEEESS--TTT-S-GGGSS--HHHHHHHHHHTT-EETTPBPPHHHHHHHHHTSEETTEEEEEEEEEEE--------------PPPP-PPP-PPP--TT-EEEEEETTEEEEEEEETTEEEEE-SS-EEEE-TTT--EEEEEEEEEEE-TT--SEEEEE-HHHHHHHHHHS-GGGPPPTT-EEEEEEEEEE-SSS-EEE-TT--EEE----PPPTTPPEEEEEE-TTS-EEEEETTEESSPPB---HHHHHTT--SS---HHHHHHHHHHTT-S-TTS-HHHHHHHHHHHHHHHHHHHHT--TTS--SSGGGS-HHHHHHHT-S-GGG-B----HHHHHHHHHHIIIIIEEETTEEHHHHHHTTTSTT-HHHHHHHHHHHHSEEEEEEEE-TTT--GGGTTB----EEEEEEEEPP--PPP---PPP-PPP----------------------------------------------PPPPPPPPP-------------------SSS-S--------S--HHHHHHHHHHHHHHHHHHHHHHHT--

Radius of gyration: 46.19 Å; chains: 1; bounding box: 150×102×127 Å

Foldseek 3Di:
DDDDDDDDDDDDDDDDDDDDDDDDDDDDDDDDDDDDDDDDDDDDDDDDDDDDDDPPPPPPPDDDDQFPWEWEFPLQVCCVVLAPDDDPDRDIWIFDDPVRDPSVLFQDWDAQDCCVGTPPRHCVRNVADPQQWDQGPLRKIKHFFFKAFAQCVVDPDSDPLSLLVLEAECAQDPPRGPDNVRYNDDSVNSNVVCVVRVTATHRGTHHPSRVVSQVVRQDDDRHGYMHTHMYMYHDPQPQDQDDDFDLDDAAFADDPFDDDDPPQWDWDQDPQATWTWGDDQQKIKIKRREFDWDADPPPREIETEMEIEIERAQRHDLKDKDKCFVRQVNRQVRCDDPNPDDARYKYKYKYFYHYHNPFQKDFDFLQKAKAWDADDADVPWDDDFQEAESNGHTFWDRHQFGQFFWFACFPLNVVLVDDDAAPAQQSSLVSCVVVPQDDPPDHSNVSQQACVQSSLLSCCQSPPDDPVQRDRYLVSDDLVSLLRRRAHDLVRTDIRNHSSNRNSRSCSQQQPFKDKVRGGSVVLSNCRSPGPGPRSVQVNCCSVVRIGMIMIGGHNNSCHSSCVRHDTGMMIIGMIGTDPPPDPPPPPDDDDDDDDDDDDDDDDDDDDDDDDDDDDDDDDDDDDDDYDDDDDDDDDDDDDDDDDDDDDDDDDDDDDDDDPPPPPPPDPPDDPPDPPDDDPDDDDPVPVVVVVVVVVVVVVVVVVVVVVVVD